Protein AF-A0A060HR03-F1 (afdb_monomer)

Sequence (431 aa):
MSTRHNLSGRGGRTRTGPPTTTTRKSVAAVTAALVLVLGILVSVPRSAHAEENPDACNCVIFRLDDIQDSWLNTVQVELMDRFIEEDKKLNVGVIMNFLGEDESVVDKVQEGLDSGNFEIVNHGWNHVAYNALTAQEQHDTLVQADEKIVSLWGADAVAFIPPYHEYNEDTLAALEDLDMKIISAEFSLELPSIYHHGDPGNPDNKIYKAMPDSDIKDQYGIYHLPQAAEFFAHDGGTPTKVPLETLIEEIEDSISTYGYAVVTLHPSDFAIKDENDEPTNEVSTSELEDLDALLAEIDNSGYATKTFSEAIQFGSSGGNGGNGNGNGDNGDGNGNGSNNNGSTDNDISQRVARLVESMMDKAKKIAAEGIPSDDQIPDELIKYRMFDLARWGGPEFSAALYLTDLVPSLNWNKLTEKQQIYYIEKMMGYI

Secondary structure (DSSP, 8-state):
---------------PPPP----TTSHHHHHHHHHHHHHHTT-----------TTS--EEEEEEEEE-TTSSHHHHHHHHHHHHHTT--EEEEE-GGG-SS-HHHHHHHHHHHHTT-EEEEE--SSS--GGGS-HHHHHHHHHHHHHHHHHHHS----EE--GGG---HHHHHHHHHTT--EE--BGGGS-TTT--TT-TT-TT--B---STT-----TTS-EE--B-EESEE-SSSS-EEPPHHHHHHHHHHHHHHHSEEEEEE-GGGGEEE-TTSPEEEEE-HHHHHHHHHHHHHHHHTT-EE--HHHHTHHHH-SS------------------------SHHHHHHHHHHHHHHHHHHHHHHHHH-PPPGGGS-THHHHTTTTTTTT--STHHHHHHHHHHH-TT--GGGS-HHHHHHHHHHHHT--

Nearest PDB structures (foldseek):
  6hm9-assembly1_A  TM=7.928E-01  e=2.439E-09  Bacillus anthracis
  7bkf-assembly1_A  TM=8.085E-01  e=3.489E-09  Bacillus anthracis
  3rxz-assembly1_B  TM=6.506E-01  e=5.821E-10  Mycolicibacterium smegmatis MC2 155
  2cc0-assembly1_B  TM=7.416E-01  e=2.478E-06  Streptomyces lividans
  6dq3-assembly2_B  TM=8.045E-01  e=4.901E-05  Streptococcus pyogenes

Mean predicted aligned error: 15.84 Å

Solvent-accessible surface area (backbone atoms only — not comparable to full-atom values): 24867 Å² total; per-residue (Å²): 143,80,83,89,82,90,79,90,87,90,84,89,82,92,80,88,80,82,89,81,82,82,67,87,72,61,61,66,57,56,53,54,53,51,53,53,58,56,56,59,71,72,62,65,82,68,76,84,66,76,81,78,58,89,70,29,62,44,26,38,28,38,34,38,40,80,42,40,39,91,59,41,45,61,25,45,42,52,55,54,46,50,34,54,76,69,73,31,32,34,25,43,20,32,21,41,74,52,43,82,83,34,61,70,52,51,50,48,53,48,48,30,45,75,71,64,26,40,39,60,24,39,20,39,28,80,61,52,53,44,58,79,45,53,55,66,53,41,34,53,35,47,50,54,24,39,56,49,44,30,71,75,70,73,45,75,46,51,32,36,35,43,28,93,28,30,63,43,73,51,48,48,52,35,30,42,79,67,68,28,40,33,39,37,30,36,63,93,55,46,51,78,88,36,38,46,86,80,41,83,82,45,88,76,45,25,60,38,30,20,24,67,85,29,75,41,41,50,98,64,62,32,29,36,54,40,42,51,34,46,56,47,45,74,87,85,63,82,68,39,78,48,54,68,70,57,42,50,50,36,37,52,54,31,23,75,74,27,15,34,22,27,37,44,40,49,50,62,74,32,22,38,56,51,99,83,69,46,63,38,65,43,67,26,64,68,47,48,53,51,49,52,51,49,57,52,48,40,52,76,70,70,36,43,62,29,34,73,75,62,48,60,51,46,14,66,64,88,67,77,91,76,80,86,74,84,87,84,85,89,80,91,80,90,79,82,90,77,90,82,89,84,74,66,72,66,54,57,56,50,51,52,50,52,51,51,51,53,52,50,56,45,46,52,50,52,63,71,72,53,81,70,58,70,94,72,52,66,71,66,75,53,68,73,38,69,69,48,68,71,67,56,87,40,70,63,64,50,46,64,62,47,48,49,71,72,39,77,88,49,60,62,92,75,50,51,72,67,46,49,50,54,53,50,38,45,61,76,62,81,101

InterPro domains:
  IPR002509 NodB homology domain [PF01522] (106-182)
  IPR011330 Glycoside hydrolase/deacetylase, beta/alpha-barrel [SSF88713] (99-311)

Radius of gyration: 30.47 Å; Cα contacts (8 Å, |Δi|>4): 593; chains: 1; bounding box: 77×61×100 Å

Organism: NCBI:txid926571

pLDDT: mean 79.08, std 23.17, range [30.89, 98.88]

Foldseek 3Di:
DDDDDDDDDDDDDDDDDDDDDDDPPPPVVVVVVVVVVVVVVVPPPDPPQDDDPVLFQLAEEEEAADQFPPDLLLLLLVVLVVLVVVVFAYEYAYQQLGHDPHCSSLVSQLVCVVSVRYAYEYAWHHLDQALVDDLVCLLVGLVVRQVSVCVRRVDGHQEYEYRVLHDDPSNLLSCLVSNRAEYEGAQVRDDPQAADPQCNPDPSHQAFARGEQTCRDGPSNHHYQYAQEECWDPPPDQTHGDPLVVRVVSQSVCCSSRVYHYYYDYSQQQADADPVRGGDSHGNPVSVVSVVVSVVVCVVSVHGHDHPVVSSVSNVPPDDPPPDDDDDDDDDDDDDDDDDPDDPVVVVVVVVVVVVVLLLVQLVVVVVVPQDDPVPQDPVLVVVPVVPVVVCPHCVVVVLVVVCVSCVVDPVVPDDPSSNSVSVCSSVPVD

Structure (mmCIF, N/CA/C/O backbone):
data_AF-A0A060HR03-F1
#
_entry.id   AF-A0A060HR03-F1
#
loop_
_atom_site.group_PDB
_atom_site.id
_atom_site.type_symbol
_atom_site.label_atom_id
_atom_site.label_alt_id
_atom_site.label_comp_id
_atom_site.label_asym_id
_atom_site.label_entity_id
_atom_site.label_seq_id
_atom_site.pdbx_PDB_ins_code
_atom_site.Cartn_x
_atom_site.Cartn_y
_atom_site.Cartn_z
_atom_site.occupancy
_atom_site.B_iso_or_equiv
_atom_site.auth_seq_id
_atom_site.auth_comp_id
_atom_site.auth_asym_id
_atom_site.auth_atom_id
_atom_site.pdbx_PDB_model_num
ATOM 1 N N . MET A 1 1 ? -33.886 10.371 74.936 1.00 43.41 1 MET A N 1
ATOM 2 C CA . MET A 1 1 ? -34.057 10.423 73.469 1.00 43.41 1 MET A CA 1
ATOM 3 C C . MET A 1 1 ? -35.140 9.434 73.071 1.00 43.41 1 MET A C 1
ATOM 5 O O . MET A 1 1 ? -34.843 8.259 72.945 1.00 43.41 1 MET A O 1
ATOM 9 N N . SER A 1 2 ? -36.394 9.892 72.996 1.00 38.09 2 SER A N 1
ATOM 10 C CA . SER A 1 2 ? -37.519 9.254 72.293 1.00 38.09 2 SER A CA 1
ATOM 11 C C . SER A 1 2 ? -38.794 10.097 72.489 1.00 38.09 2 SER A C 1
ATOM 13 O O . SER A 1 2 ? -39.057 10.555 73.597 1.00 38.09 2 SER A O 1
ATOM 15 N N . THR A 1 3 ? -39.561 10.238 71.402 1.00 38.91 3 THR A N 1
ATOM 16 C CA . THR A 1 3 ? -41.027 10.446 71.272 1.00 38.91 3 THR A CA 1
ATOM 17 C C . THR A 1 3 ? -41.777 11.703 71.773 1.00 38.91 3 THR A C 1
ATOM 19 O O . THR A 1 3 ? -41.947 11.915 72.964 1.00 38.91 3 THR A O 1
ATOM 22 N N . ARG A 1 4 ? -42.392 12.374 70.769 1.00 42.81 4 ARG A N 1
ATOM 23 C CA . ARG A 1 4 ? -43.809 12.819 70.585 1.00 42.81 4 ARG A CA 1
ATOM 24 C C . ARG A 1 4 ? -44.510 13.697 71.645 1.00 42.81 4 ARG A C 1
ATOM 26 O O . ARG A 1 4 ? -44.753 13.229 72.744 1.00 42.81 4 ARG A O 1
ATOM 33 N N . HIS A 1 5 ? -45.082 14.841 71.221 1.00 38.25 5 HIS A N 1
ATOM 34 C CA . HIS A 1 5 ? -46.508 14.990 70.823 1.00 38.25 5 HIS A CA 1
ATOM 35 C C . HIS A 1 5 ? -46.934 16.448 70.494 1.00 38.25 5 HIS A C 1
ATOM 37 O O . HIS A 1 5 ? -46.552 17.353 71.221 1.00 38.25 5 HIS A O 1
ATOM 43 N N . ASN A 1 6 ? -47.831 16.583 69.490 1.00 39.34 6 ASN A N 1
ATOM 44 C CA . ASN A 1 6 ? -48.999 17.502 69.358 1.00 39.34 6 ASN A CA 1
ATOM 45 C C . ASN A 1 6 ? -48.804 19.042 69.385 1.00 39.34 6 ASN A C 1
ATOM 47 O O . ASN A 1 6 ? -47.969 19.547 70.110 1.00 39.34 6 ASN A O 1
ATOM 51 N N . LEU A 1 7 ? -49.595 19.911 68.733 1.00 39.03 7 LEU A N 1
ATOM 52 C CA . LEU A 1 7 ? -50.739 19.876 67.799 1.00 39.03 7 LEU A CA 1
ATOM 53 C C . LEU A 1 7 ? -51.001 21.340 67.343 1.00 39.03 7 LEU A C 1
ATOM 55 O O . LEU A 1 7 ? -50.727 22.266 68.097 1.00 39.03 7 LEU A O 1
ATOM 59 N N . SER A 1 8 ? -51.708 21.491 66.213 1.00 39.91 8 SER A N 1
ATOM 60 C CA . SER A 1 8 ? -52.708 22.545 65.915 1.00 39.91 8 SER A CA 1
ATOM 61 C C . SER A 1 8 ? -52.270 23.983 65.566 1.00 39.91 8 SER A C 1
ATOM 63 O O . SER A 1 8 ? -51.742 24.717 66.392 1.00 39.91 8 SER A O 1
ATOM 65 N N . GLY A 1 9 ? -52.716 24.454 64.391 1.00 38.53 9 GLY A N 1
ATOM 66 C CA . GLY A 1 9 ? -52.873 25.886 64.101 1.00 38.53 9 GLY A CA 1
ATOM 67 C C . GLY A 1 9 ? -53.229 26.202 62.644 1.00 38.53 9 GLY A C 1
ATOM 68 O O . GLY A 1 9 ? -52.354 26.307 61.799 1.00 38.53 9 GLY A O 1
ATOM 69 N N . ARG A 1 10 ? -54.525 26.343 62.353 1.00 44.56 10 ARG A N 1
ATOM 70 C CA . ARG A 1 10 ? -55.151 26.557 61.033 1.00 44.56 10 ARG A CA 1
ATOM 71 C C . ARG A 1 10 ? -55.302 28.060 60.717 1.00 44.56 10 ARG A C 1
ATOM 73 O O . ARG A 1 10 ? -55.673 28.819 61.602 1.00 44.56 10 ARG A O 1
ATOM 80 N N . GLY A 1 11 ? -55.144 28.455 59.450 1.00 37.97 11 GLY A N 1
ATOM 81 C CA . GLY A 1 11 ? -55.554 29.761 58.890 1.00 37.97 11 GLY A CA 1
ATOM 82 C C . GLY A 1 11 ? -54.691 30.109 57.669 1.00 37.97 11 GLY A C 1
ATOM 83 O O . GLY A 1 11 ? -53.488 30.244 57.799 1.00 37.97 11 GLY A O 1
ATOM 84 N N . GLY A 1 12 ? -55.167 30.173 56.426 1.00 42.28 12 GLY A N 1
ATOM 85 C CA . GLY A 1 12 ? -56.418 30.752 55.951 1.00 42.28 12 GLY A CA 1
ATOM 86 C C . GLY A 1 12 ? -56.105 32.101 55.298 1.00 42.28 12 GLY A C 1
ATOM 87 O O . GLY A 1 12 ? -56.224 33.130 55.952 1.00 42.28 12 GLY A O 1
ATOM 88 N N . ARG A 1 13 ? -55.675 32.110 54.027 1.00 43.16 13 ARG A N 1
ATOM 89 C CA . ARG A 1 13 ? -55.627 33.329 53.203 1.00 43.16 13 ARG A CA 1
ATOM 90 C C . ARG A 1 13 ? -55.764 32.998 51.718 1.00 43.16 13 ARG A C 1
ATOM 92 O O . ARG A 1 13 ? -54.858 32.480 51.077 1.00 43.16 13 ARG A O 1
ATOM 99 N N . THR A 1 14 ? -56.945 33.315 51.210 1.00 46.03 14 THR A N 1
ATOM 100 C CA . THR A 1 14 ? -57.336 33.391 49.804 1.00 46.03 14 THR A CA 1
ATOM 101 C C . THR A 1 14 ? -56.567 34.507 49.096 1.00 46.03 14 THR A C 1
ATOM 103 O O . THR A 1 14 ? -56.588 35.650 49.555 1.00 46.03 14 THR A O 1
ATOM 106 N N . ARG A 1 15 ? -55.927 34.197 47.964 1.00 46.34 15 ARG A N 1
ATOM 107 C CA . ARG A 1 15 ? -55.358 35.188 47.041 1.00 46.34 15 ARG A CA 1
ATOM 108 C C . ARG A 1 15 ? -56.023 35.017 45.677 1.00 46.34 15 ARG A C 1
ATOM 110 O O . ARG A 1 15 ? -55.901 33.978 45.040 1.00 46.34 15 ARG A O 1
ATOM 117 N N . THR A 1 16 ? -56.775 36.037 45.292 1.00 46.78 16 THR A N 1
ATOM 118 C CA . THR A 1 16 ? -57.431 36.217 43.997 1.00 46.78 16 THR A CA 1
ATOM 119 C C . THR A 1 16 ? -56.382 36.483 42.918 1.00 46.78 16 THR A C 1
ATOM 121 O O . THR A 1 16 ? -55.599 37.425 43.052 1.00 46.78 16 THR A O 1
ATOM 124 N N . GLY A 1 17 ? -56.351 35.657 41.872 1.00 41.06 17 GLY A N 1
ATOM 125 C CA . GLY A 1 17 ? -55.534 35.889 40.679 1.00 41.06 17 GLY A CA 1
ATOM 126 C C . GLY A 1 17 ? -56.183 36.901 39.721 1.00 41.06 17 GLY A C 1
ATOM 127 O O . GLY A 1 17 ? -57.411 37.022 39.716 1.00 41.06 17 GLY A O 1
ATOM 128 N N . PRO A 1 18 ? -55.393 37.631 38.914 1.00 49.88 18 PRO A N 1
ATOM 129 C CA . PRO A 1 18 ? -55.904 38.452 37.823 1.00 49.88 18 PRO A CA 1
ATOM 130 C C . PRO A 1 18 ? -56.153 37.603 36.558 1.00 49.88 18 PRO A C 1
ATOM 132 O O . PRO A 1 18 ? -55.513 36.564 36.380 1.00 49.88 18 PRO A O 1
ATOM 135 N N . PRO A 1 19 ? -57.060 38.030 35.661 1.00 50.06 19 PRO A N 1
ATOM 136 C CA . PRO A 1 19 ? -57.362 37.302 34.436 1.00 50.06 19 PRO A CA 1
ATOM 137 C C . PRO A 1 19 ? -56.259 37.526 33.395 1.00 50.06 19 PRO A C 1
ATOM 139 O O . PRO A 1 19 ? -55.984 38.658 32.997 1.00 50.06 19 PRO A O 1
ATOM 142 N N . THR A 1 20 ? -55.642 36.447 32.922 1.00 47.91 20 THR A N 1
ATOM 143 C CA . THR A 1 20 ? -54.763 36.462 31.750 1.00 47.91 20 THR A CA 1
ATOM 144 C C . THR A 1 20 ? -55.603 36.327 30.484 1.00 47.91 20 THR A C 1
ATOM 146 O O . THR A 1 20 ? -56.100 35.260 30.132 1.00 47.91 20 THR A O 1
ATOM 149 N N . THR A 1 21 ? -55.774 37.440 29.778 1.00 46.00 21 THR A N 1
ATOM 150 C CA . THR A 1 21 ? -56.269 37.481 28.402 1.00 46.00 21 THR A CA 1
ATOM 151 C C . THR A 1 21 ? -55.173 36.993 27.458 1.00 46.00 21 THR A C 1
ATOM 153 O O . THR A 1 21 ? -54.276 37.736 27.067 1.00 46.00 21 THR A O 1
ATOM 156 N N . THR A 1 22 ? -55.235 35.718 27.080 1.00 48.16 22 THR A N 1
ATOM 157 C CA . THR A 1 22 ? -54.351 35.124 26.074 1.00 48.16 22 THR A CA 1
ATOM 158 C C . THR A 1 22 ? -54.727 35.641 24.682 1.00 48.16 22 THR A C 1
ATOM 160 O O . THR A 1 22 ? -55.670 35.177 24.040 1.00 48.16 22 THR A O 1
ATOM 163 N N . THR A 1 23 ? -53.994 36.641 24.201 1.00 47.56 23 THR A N 1
ATOM 164 C CA . THR A 1 23 ? -54.073 37.147 22.828 1.00 47.56 23 THR A CA 1
ATOM 165 C C . THR A 1 23 ? -53.573 36.098 21.833 1.00 47.56 23 THR A C 1
ATOM 167 O O . THR A 1 23 ? -52.398 35.746 21.818 1.00 47.56 23 THR A O 1
ATOM 170 N N . ARG A 1 24 ? -54.464 35.655 20.936 1.00 50.88 24 ARG A N 1
ATOM 171 C CA . ARG A 1 24 ? -54.250 34.716 19.810 1.00 50.88 24 ARG A CA 1
ATOM 172 C C . ARG A 1 24 ? -53.204 35.140 18.753 1.00 50.88 24 ARG A C 1
ATOM 174 O O . ARG A 1 24 ? -53.181 34.568 17.671 1.00 50.88 24 ARG A O 1
ATOM 181 N N . LYS A 1 25 ? -52.335 36.119 19.021 1.00 45.53 25 LYS A N 1
ATOM 182 C CA . LYS A 1 25 ? -51.311 36.582 18.062 1.00 45.53 25 LYS A CA 1
ATOM 183 C C . LYS A 1 25 ? -49.930 35.943 18.257 1.00 45.53 25 LYS A C 1
ATOM 185 O O . LYS A 1 25 ? -49.087 36.089 17.384 1.00 45.53 25 LYS A O 1
ATOM 190 N N . SER A 1 26 ? -49.714 35.197 19.340 1.00 48.75 26 SER A N 1
ATOM 191 C CA . SER A 1 26 ? -48.387 34.650 19.672 1.00 48.75 26 SER A CA 1
ATOM 192 C C . SER A 1 26 ? -48.137 33.227 19.165 1.00 48.75 26 SER A C 1
ATOM 194 O O . SER A 1 26 ? -46.996 32.786 19.165 1.00 48.75 26 SER A O 1
ATOM 196 N N . VAL A 1 27 ? -49.169 32.500 18.720 1.00 47.34 27 VAL A N 1
ATOM 197 C CA . VAL A 1 27 ? -48.999 31.111 18.250 1.00 47.34 27 VAL A CA 1
ATOM 198 C C . VAL A 1 27 ? -48.459 31.075 16.817 1.00 47.34 27 VAL A C 1
ATOM 200 O O . VAL A 1 27 ? -47.561 30.294 16.537 1.00 47.34 27 VAL A O 1
ATOM 203 N N . ALA A 1 28 ? -48.894 31.985 15.937 1.00 48.31 28 ALA A N 1
ATOM 204 C CA . ALA A 1 28 ? -48.435 32.013 14.543 1.00 48.31 28 ALA A CA 1
ATOM 205 C C . ALA A 1 28 ? -46.945 32.389 14.387 1.00 48.31 28 ALA A C 1
ATOM 207 O O . ALA A 1 28 ? -46.279 31.894 13.483 1.00 48.31 28 ALA A O 1
ATOM 208 N N . ALA A 1 29 ? -46.403 33.228 15.279 1.00 48.25 29 ALA A N 1
ATOM 209 C CA . ALA A 1 29 ? -44.997 33.640 15.224 1.00 48.25 29 ALA A CA 1
ATOM 210 C C . ALA A 1 29 ? -44.032 32.530 15.682 1.00 48.25 29 ALA A C 1
ATOM 212 O O . ALA A 1 29 ? -42.940 32.404 15.137 1.00 48.25 29 ALA A O 1
ATOM 213 N N . VAL A 1 30 ? -44.449 31.688 16.637 1.00 49.97 30 VAL A N 1
ATOM 214 C CA . VAL A 1 30 ? -43.633 30.559 17.117 1.00 49.97 30 VAL A CA 1
ATOM 215 C C . VAL A 1 30 ? -43.612 29.421 16.090 1.00 49.97 30 VAL A C 1
ATOM 217 O O . VAL A 1 30 ? -42.577 28.791 15.908 1.00 49.97 30 VAL A O 1
ATOM 220 N N . THR A 1 31 ? -44.702 29.198 15.346 1.00 49.47 31 THR A N 1
ATOM 221 C CA . THR A 1 31 ? -44.730 28.184 14.276 1.00 49.47 31 THR A CA 1
ATOM 222 C C . THR A 1 31 ? -43.909 28.603 13.051 1.00 49.47 31 THR A C 1
ATOM 224 O O . THR A 1 31 ? -43.213 27.772 12.482 1.00 49.47 31 THR A O 1
ATOM 227 N N . ALA A 1 32 ? -43.920 29.887 12.670 1.00 49.75 32 ALA A N 1
ATOM 228 C CA . ALA A 1 32 ? -43.116 30.378 11.545 1.00 49.75 32 ALA A CA 1
ATOM 229 C C . ALA A 1 32 ? -41.601 30.341 11.829 1.00 49.75 32 ALA A C 1
ATOM 231 O O . ALA A 1 32 ? -40.828 29.999 10.940 1.00 49.75 32 ALA A O 1
ATOM 232 N N . ALA A 1 33 ? -41.176 30.625 13.067 1.00 48.69 33 ALA A N 1
ATOM 233 C CA . ALA A 1 33 ? -39.770 30.523 13.464 1.00 48.69 33 ALA A CA 1
ATOM 234 C C . ALA A 1 33 ? -39.277 29.064 13.530 1.00 48.69 33 ALA A C 1
ATOM 236 O O . ALA A 1 33 ? -38.150 28.792 13.128 1.00 48.69 33 ALA A O 1
ATOM 237 N N . LEU A 1 34 ? -40.120 28.113 13.957 1.00 43.62 34 LEU A N 1
ATOM 238 C CA . LEU A 1 34 ? -39.758 26.689 13.951 1.00 43.62 34 LEU A CA 1
ATOM 239 C C . LEU A 1 34 ? -39.636 26.118 12.529 1.00 43.62 34 LEU A C 1
ATOM 241 O O . LEU A 1 34 ? -38.735 25.331 12.276 1.00 43.62 34 LEU A O 1
ATOM 245 N N . VAL A 1 35 ? -40.490 26.543 11.589 1.00 50.56 35 VAL A N 1
ATOM 246 C CA . VAL A 1 35 ? -40.409 26.113 10.178 1.00 50.56 35 VAL A CA 1
ATOM 247 C C . VAL A 1 35 ? -39.180 26.704 9.473 1.00 50.56 35 VAL A C 1
ATOM 249 O O . VAL A 1 35 ? -38.600 26.045 8.618 1.00 50.56 35 VAL A O 1
ATOM 252 N N . LEU A 1 36 ? -38.724 27.900 9.864 1.00 41.81 36 LEU A N 1
ATOM 253 C CA . LEU A 1 36 ? -37.503 28.503 9.314 1.00 41.81 36 LEU A CA 1
ATOM 254 C C . LEU A 1 36 ? -36.219 27.865 9.874 1.00 41.81 36 LEU A C 1
ATOM 256 O O . LEU A 1 36 ? -35.261 27.695 9.130 1.00 41.81 36 LEU A O 1
ATOM 260 N N . VAL A 1 37 ? -36.208 27.452 11.148 1.00 45.34 37 VAL A N 1
ATOM 261 C CA . VAL A 1 37 ? -35.072 26.715 11.742 1.00 45.34 37 VAL A CA 1
ATOM 262 C C . VAL A 1 37 ? -35.010 25.269 11.232 1.00 45.34 37 VAL A C 1
ATOM 264 O O . VAL A 1 37 ? -33.920 24.765 10.986 1.00 45.34 37 VAL A O 1
ATOM 267 N N . LEU A 1 38 ? -36.155 24.622 10.976 1.00 41.97 38 LEU A N 1
ATOM 268 C CA . LEU A 1 38 ? -36.186 23.318 10.300 1.00 41.97 38 LEU A CA 1
ATOM 269 C C . LEU A 1 38 ? -35.835 23.409 8.806 1.00 41.97 38 LEU A C 1
ATOM 271 O O . LEU A 1 38 ? -35.254 22.471 8.281 1.00 41.97 38 LEU A O 1
ATOM 275 N N . GLY A 1 39 ? -36.133 24.520 8.126 1.00 40.03 39 GLY A N 1
ATOM 276 C CA . GLY A 1 39 ? -35.770 24.716 6.717 1.00 40.03 39 GLY A CA 1
ATOM 277 C C . GLY A 1 39 ? -34.274 24.944 6.478 1.00 40.03 39 GLY A C 1
ATOM 278 O O . GLY A 1 39 ? -33.774 24.566 5.427 1.00 40.03 39 GLY A O 1
ATOM 279 N N . ILE A 1 40 ? -33.551 25.511 7.451 1.00 45.53 40 ILE A N 1
ATOM 280 C CA . ILE A 1 40 ? -32.096 25.738 7.356 1.00 45.53 40 ILE A CA 1
ATOM 281 C C . ILE A 1 40 ? -31.300 24.453 7.661 1.00 45.53 40 ILE A C 1
ATOM 283 O O . ILE A 1 40 ? -30.195 24.288 7.157 1.00 45.53 40 ILE A O 1
ATOM 287 N N . LEU A 1 41 ? -31.871 23.502 8.410 1.00 40.97 41 LEU A N 1
ATOM 288 C CA . LEU A 1 41 ? -31.229 22.212 8.711 1.00 40.97 41 LEU A CA 1
ATOM 289 C C . LEU A 1 41 ? -31.317 21.175 7.573 1.00 40.97 41 LEU A C 1
ATOM 291 O O . LEU A 1 41 ? -30.676 20.136 7.667 1.00 40.97 41 LEU A O 1
ATOM 295 N N . VAL A 1 42 ? -32.083 21.430 6.505 1.00 46.50 42 VAL A N 1
ATOM 296 C CA . VAL A 1 42 ? -32.259 20.482 5.377 1.00 46.50 42 VAL A CA 1
ATOM 297 C C . VAL A 1 42 ? -31.461 20.904 4.133 1.00 46.50 42 VAL A C 1
ATOM 299 O O . VAL A 1 42 ? -31.492 20.235 3.107 1.00 46.50 42 VAL A O 1
ATOM 302 N N . SER A 1 43 ? -30.701 21.995 4.215 1.00 40.78 43 SER A N 1
ATOM 303 C CA . SER A 1 43 ? -29.865 22.492 3.119 1.00 40.78 43 SER A CA 1
ATOM 304 C C . SER A 1 43 ? -28.441 22.776 3.588 1.00 40.78 43 SER A C 1
ATOM 306 O O . SER A 1 43 ? -27.875 23.821 3.274 1.00 40.78 43 SER A O 1
ATOM 308 N N . VAL A 1 44 ? -27.864 21.848 4.357 1.00 42.47 44 VAL A N 1
ATOM 309 C CA . VAL A 1 44 ? -26.410 21.677 4.300 1.00 42.47 44 VAL A CA 1
ATOM 310 C C . VAL A 1 44 ? -26.139 21.162 2.885 1.00 42.47 44 VAL A C 1
ATOM 312 O O . VAL A 1 44 ? -26.780 20.179 2.496 1.00 42.47 44 VAL A O 1
ATOM 315 N N . PRO A 1 45 ? -25.308 21.830 2.070 1.00 40.34 45 PRO A N 1
ATOM 316 C CA . PRO A 1 45 ? -24.858 21.224 0.831 1.00 40.34 45 PRO A CA 1
ATOM 317 C C . PRO A 1 45 ? -24.155 19.929 1.234 1.00 40.34 45 PRO A C 1
ATOM 319 O O . PRO A 1 45 ? -23.086 19.973 1.833 1.00 40.34 45 PRO A O 1
ATOM 322 N N . ARG A 1 46 ? -24.787 18.777 0.979 1.00 44.03 46 ARG A N 1
ATOM 323 C CA . ARG A 1 46 ? -24.013 17.549 0.828 1.00 44.03 46 ARG A CA 1
ATOM 324 C C . ARG A 1 46 ? -22.986 17.883 -0.242 1.00 44.03 46 ARG A C 1
ATOM 326 O O . ARG A 1 46 ? -23.394 18.391 -1.296 1.00 44.03 46 ARG A O 1
ATOM 333 N N . SER A 1 47 ? -21.702 17.668 0.048 1.00 49.59 47 SER A N 1
ATOM 334 C CA . SER A 1 47 ? -20.725 17.522 -1.026 1.00 49.59 47 SER A CA 1
ATOM 335 C C . SER A 1 47 ? -21.386 16.638 -2.068 1.00 49.59 47 SER A C 1
ATOM 337 O O . SER A 1 47 ? -22.026 15.636 -1.735 1.00 49.59 47 SER A O 1
ATOM 339 N N . ALA A 1 48 ? -21.392 17.106 -3.310 1.00 44.47 48 ALA A N 1
ATOM 340 C CA . ALA A 1 48 ? -21.852 16.291 -4.410 1.00 44.47 48 ALA A CA 1
ATOM 341 C C . ALA A 1 48 ? -20.794 15.201 -4.583 1.00 44.47 48 ALA A C 1
ATOM 343 O O . ALA A 1 48 ? -19.918 15.343 -5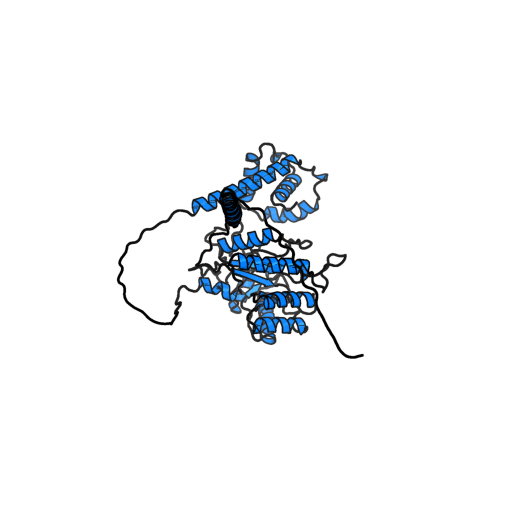.429 1.00 44.47 48 ALA A O 1
ATOM 344 N N . HIS A 1 49 ? -20.837 14.184 -3.717 1.00 52.66 49 HIS A N 1
ATOM 345 C CA . HIS A 1 49 ? -20.069 12.964 -3.883 1.00 52.66 49 HIS A CA 1
ATOM 346 C C . HIS A 1 49 ? -20.353 12.460 -5.297 1.00 52.66 49 HIS A C 1
ATOM 348 O O . HIS A 1 49 ? -21.485 12.593 -5.792 1.00 52.66 49 HIS A O 1
ATOM 354 N N . ALA A 1 50 ? -19.312 11.968 -5.967 1.00 54.50 50 ALA A N 1
ATOM 355 C CA . ALA A 1 50 ? -19.456 11.323 -7.260 1.00 54.50 50 ALA A CA 1
ATOM 356 C C . ALA A 1 50 ? -20.628 10.330 -7.195 1.00 54.50 50 ALA A C 1
ATOM 358 O O . ALA A 1 50 ? -20.800 9.628 -6.201 1.00 54.50 50 ALA A O 1
ATOM 359 N N . GLU A 1 51 ? -21.492 10.342 -8.214 1.00 55.81 51 GLU A N 1
ATOM 360 C CA . GLU A 1 51 ? -22.658 9.460 -8.255 1.00 55.81 51 GLU A CA 1
ATOM 361 C C . GLU A 1 51 ? -22.154 8.012 -8.153 1.00 55.81 51 GLU A C 1
ATOM 363 O O . GLU A 1 51 ? -21.450 7.554 -9.054 1.00 55.81 51 GLU A O 1
ATOM 368 N N . GLU A 1 52 ? -22.443 7.340 -7.028 1.00 60.59 52 GLU A N 1
ATOM 369 C CA . GLU A 1 52 ? -22.044 5.950 -6.791 1.00 60.59 52 GLU A CA 1
ATOM 370 C C . GLU A 1 52 ? -22.433 5.119 -8.012 1.00 60.59 52 GLU A C 1
ATOM 372 O O . GLU A 1 52 ? -23.602 5.097 -8.411 1.00 60.59 52 GLU A O 1
ATOM 377 N N . ASN A 1 53 ? -21.465 4.429 -8.616 1.00 68.06 53 ASN A N 1
ATOM 378 C CA . ASN A 1 53 ? -21.781 3.420 -9.611 1.00 68.06 53 ASN A CA 1
ATOM 379 C C . ASN A 1 53 ? -22.187 2.161 -8.838 1.00 68.06 53 ASN A C 1
ATOM 381 O O . ASN A 1 53 ? -21.297 1.491 -8.316 1.00 68.06 53 ASN A O 1
ATOM 385 N N . PRO A 1 54 ? -23.485 1.818 -8.728 1.00 71.44 54 PRO A N 1
ATOM 386 C CA . PRO A 1 54 ? -23.942 0.738 -7.851 1.00 71.44 54 PRO A CA 1
ATOM 387 C C . PRO A 1 54 ? -23.387 -0.632 -8.250 1.00 71.44 54 PRO A C 1
ATOM 389 O O . PRO A 1 54 ? -23.474 -1.575 -7.466 1.00 71.44 54 PRO A O 1
ATOM 392 N N . ASP A 1 55 ? -22.835 -0.738 -9.458 1.00 80.81 55 ASP A N 1
ATOM 393 C CA . ASP A 1 55 ? -22.264 -1.969 -9.972 1.00 80.81 55 ASP A CA 1
ATOM 394 C C . ASP A 1 55 ? -20.725 -2.032 -9.804 1.00 80.81 55 ASP A C 1
ATOM 396 O O . ASP A 1 55 ? -20.124 -3.074 -10.064 1.00 80.81 55 ASP A O 1
ATOM 400 N N . ALA A 1 56 ? -20.073 -0.950 -9.356 1.00 87.19 56 ALA A N 1
ATOM 401 C CA . ALA A 1 56 ? -18.648 -0.918 -9.011 1.00 87.19 56 ALA A CA 1
ATOM 402 C C . ALA A 1 56 ? -18.393 -1.348 -7.551 1.00 87.19 56 ALA A C 1
ATOM 404 O O . ALA A 1 56 ? -19.306 -1.355 -6.728 1.00 87.19 56 ALA A O 1
ATOM 405 N N . CYS A 1 57 ? -17.143 -1.682 -7.212 1.00 93.19 57 CYS A N 1
ATOM 406 C CA . CYS A 1 57 ? -16.762 -2.054 -5.842 1.00 93.19 57 CYS A CA 1
ATOM 407 C C . CYS A 1 57 ? -17.001 -0.912 -4.847 1.00 93.19 57 CYS A C 1
ATOM 409 O O . CYS A 1 57 ? -17.419 -1.178 -3.721 1.00 93.19 57 CYS A O 1
ATOM 411 N N . ASN A 1 58 ? -16.761 0.337 -5.277 1.00 94.69 58 ASN A N 1
ATOM 412 C CA . ASN A 1 58 ? -16.835 1.552 -4.458 1.00 94.69 58 ASN A CA 1
ATOM 413 C C . ASN A 1 58 ? -16.121 1.352 -3.117 1.00 94.69 58 ASN A C 1
ATOM 415 O O . ASN A 1 58 ? -16.700 1.513 -2.042 1.00 94.69 58 ASN A O 1
ATOM 419 N N . CYS A 1 59 ? -14.876 0.888 -3.197 1.00 97.12 59 CYS A N 1
ATOM 420 C CA . CYS A 1 59 ? -14.158 0.376 -2.044 1.00 97.12 59 CYS A CA 1
ATOM 421 C C . CYS A 1 59 ? -12.769 0.985 -1.885 1.00 97.12 59 CYS A C 1
ATOM 423 O O . CYS A 1 59 ? -12.121 1.381 -2.853 1.00 97.12 59 CYS A O 1
ATOM 425 N N . VAL A 1 60 ? -12.308 1.020 -0.640 1.00 98.62 60 VAL A N 1
ATOM 426 C CA . VAL A 1 60 ? -10.970 1.471 -0.265 1.00 98.62 60 VAL A CA 1
ATOM 427 C C . VAL A 1 60 ? -10.151 0.270 0.187 1.00 98.62 60 VAL A C 1
ATOM 429 O O . VAL A 1 60 ? -10.604 -0.554 0.980 1.00 98.62 60 VAL A O 1
ATOM 432 N N . ILE A 1 61 ? -8.938 0.163 -0.332 1.00 98.75 61 ILE A N 1
ATOM 433 C CA . ILE A 1 61 ? -7.990 -0.906 -0.050 1.00 98.75 61 ILE A CA 1
ATOM 434 C C . ILE A 1 61 ? -6.835 -0.265 0.709 1.00 98.75 61 ILE A C 1
ATOM 436 O O . ILE A 1 61 ? -6.010 0.430 0.122 1.00 98.75 61 ILE A O 1
ATOM 440 N N . PHE A 1 62 ? -6.781 -0.471 2.019 1.00 98.88 62 PHE A N 1
ATOM 441 C CA . PHE A 1 62 ? -5.645 -0.015 2.814 1.00 98.88 62 PHE A CA 1
ATOM 442 C C . PHE A 1 62 ? -4.513 -1.023 2.715 1.00 98.88 62 PHE A C 1
ATOM 444 O O . PHE A 1 62 ? -4.743 -2.213 2.947 1.00 98.88 62 PHE A O 1
ATOM 451 N N . ARG A 1 63 ? -3.302 -0.557 2.416 1.00 98.50 63 ARG A N 1
ATOM 452 C CA . ARG A 1 63 ? -2.079 -1.344 2.567 1.00 98.50 63 ARG A CA 1
ATOM 453 C C . ARG A 1 63 ? -1.168 -0.698 3.605 1.00 98.50 63 ARG A C 1
ATOM 455 O O . ARG A 1 63 ? -1.000 0.520 3.605 1.00 98.50 63 ARG A O 1
ATOM 462 N N . LEU A 1 64 ? -0.655 -1.515 4.516 1.00 98.81 64 LEU A N 1
ATOM 463 C CA . LEU A 1 64 ? 0.330 -1.125 5.515 1.00 98.81 64 LEU A CA 1
ATOM 464 C C . LEU A 1 64 ? 1.649 -1.783 5.137 1.00 98.81 64 LEU A C 1
ATOM 466 O O . LEU A 1 64 ? 1.798 -2.997 5.297 1.00 98.81 64 LEU A O 1
ATOM 470 N N . ASP A 1 65 ? 2.555 -0.978 4.605 1.00 98.62 65 ASP A N 1
ATOM 471 C CA . ASP A 1 65 ? 3.833 -1.436 4.073 1.00 98.62 65 ASP A CA 1
ATOM 472 C C . ASP A 1 65 ? 4.876 -1.518 5.210 1.00 98.62 65 ASP A C 1
ATOM 474 O O . ASP A 1 65 ? 4.648 -1.071 6.338 1.00 98.62 65 ASP A O 1
ATOM 478 N N . ASP A 1 66 ? 6.030 -2.122 4.930 1.00 97.88 66 ASP A N 1
ATOM 479 C CA . ASP A 1 66 ? 7.188 -2.211 5.835 1.00 97.88 66 ASP A CA 1
ATOM 480 C C . ASP A 1 66 ? 7.010 -2.955 7.171 1.00 97.88 66 ASP A C 1
ATOM 482 O O . ASP A 1 66 ? 7.718 -2.692 8.149 1.00 97.88 66 ASP A O 1
ATOM 486 N N . ILE A 1 67 ? 6.121 -3.946 7.232 1.00 98.50 67 ILE A N 1
ATOM 487 C CA . ILE A 1 67 ? 5.949 -4.757 8.445 1.00 98.50 67 ILE A CA 1
ATOM 488 C C . ILE A 1 67 ? 7.139 -5.701 8.658 1.00 98.50 67 ILE A C 1
ATOM 490 O O . ILE A 1 67 ? 7.472 -6.523 7.797 1.00 98.50 67 ILE A O 1
ATOM 494 N N . GLN A 1 68 ? 7.779 -5.583 9.828 1.00 97.19 68 GLN A N 1
ATOM 495 C CA . GLN A 1 68 ? 8.995 -6.315 10.213 1.00 97.19 68 GLN A CA 1
ATOM 496 C C . GLN A 1 68 ? 9.235 -6.312 11.737 1.00 97.19 68 GLN A C 1
ATOM 498 O O . GLN A 1 68 ? 8.711 -5.471 12.465 1.00 97.19 68 GLN A O 1
ATOM 503 N N . ASP A 1 69 ? 10.070 -7.221 12.241 1.00 96.38 69 ASP A N 1
ATOM 504 C CA . ASP A 1 69 ? 10.404 -7.325 13.665 1.00 96.38 69 ASP A CA 1
ATOM 505 C C . ASP A 1 69 ? 11.224 -6.129 14.167 1.00 96.38 69 ASP A C 1
ATOM 507 O O . ASP A 1 69 ? 12.078 -5.585 13.465 1.00 96.38 69 ASP A O 1
ATOM 511 N N . SER A 1 70 ? 11.067 -5.795 15.454 1.00 90.75 70 SER A N 1
ATOM 512 C CA . SER A 1 70 ? 11.969 -4.892 16.196 1.00 90.75 70 SER A CA 1
ATOM 513 C C . SER A 1 70 ? 12.127 -3.460 15.645 1.00 90.75 70 SER A C 1
ATOM 515 O O . SER A 1 70 ? 12.937 -2.695 16.175 1.00 90.75 70 SER A O 1
ATOM 517 N N . TRP A 1 71 ? 11.348 -3.055 14.640 1.00 94.94 71 TRP A N 1
ATOM 518 C CA . TRP A 1 71 ? 11.322 -1.698 14.091 1.00 94.94 71 TRP A CA 1
ATOM 519 C C . TRP A 1 71 ? 9.935 -1.095 14.271 1.00 94.94 71 TRP A C 1
ATOM 521 O O . TRP A 1 71 ? 9.010 -1.480 13.582 1.00 94.94 71 TRP A O 1
ATOM 531 N N . LEU A 1 72 ? 9.757 -0.154 15.200 1.00 97.69 72 LEU A N 1
ATOM 532 C CA . LEU A 1 72 ? 8.446 0.469 15.452 1.00 97.69 72 LEU A CA 1
ATOM 533 C C . LEU A 1 72 ? 7.328 -0.538 15.804 1.00 97.69 72 LEU A C 1
ATOM 535 O O . LEU A 1 72 ? 6.164 -0.300 15.498 1.00 97.69 72 LEU A O 1
ATOM 539 N N . ASN A 1 73 ? 7.656 -1.668 16.439 1.00 97.38 73 ASN A N 1
ATOM 540 C CA . ASN A 1 73 ? 6.692 -2.740 16.713 1.00 97.38 73 ASN A CA 1
ATOM 541 C C . ASN A 1 73 ? 5.465 -2.281 17.525 1.00 97.38 73 ASN A C 1
ATOM 543 O O . ASN A 1 73 ? 4.360 -2.727 17.244 1.00 97.38 73 ASN A O 1
ATOM 547 N N . THR A 1 74 ? 5.619 -1.342 18.465 1.00 98.38 74 THR A N 1
ATOM 548 C CA . THR A 1 74 ? 4.479 -0.769 19.205 1.00 98.38 74 THR A CA 1
ATOM 549 C C . THR A 1 74 ? 3.539 -0.026 18.257 1.00 98.38 74 THR A C 1
ATOM 551 O O . THR A 1 74 ? 2.326 -0.143 18.377 1.00 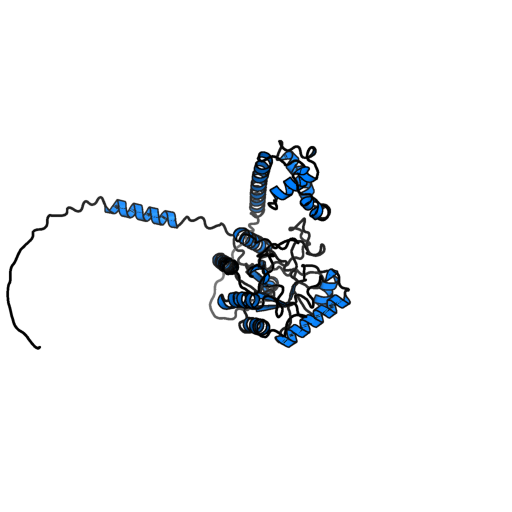98.38 74 THR A O 1
ATOM 554 N N . VAL A 1 75 ? 4.099 0.709 17.293 1.00 98.75 75 VAL A N 1
ATOM 555 C CA . VAL A 1 75 ? 3.332 1.476 16.304 1.00 98.75 75 VAL A CA 1
ATOM 556 C C . VAL A 1 75 ? 2.662 0.553 15.289 1.00 98.75 75 VAL A C 1
ATOM 558 O O . VAL A 1 75 ? 1.479 0.716 15.013 1.00 98.75 75 VAL A O 1
ATOM 561 N N . GLN A 1 76 ? 3.379 -0.461 14.794 1.00 98.62 76 GLN A N 1
ATOM 562 C CA . GLN A 1 76 ? 2.817 -1.492 13.916 1.00 98.62 76 GLN A CA 1
ATOM 563 C C . GLN A 1 76 ? 1.620 -2.198 14.567 1.00 98.62 76 GLN A C 1
ATOM 565 O O . GLN A 1 76 ? 0.569 -2.334 13.943 1.00 98.62 76 GLN A O 1
ATOM 570 N N . VAL A 1 77 ? 1.777 -2.629 15.824 1.00 98.75 77 VAL A N 1
ATOM 571 C CA . VAL A 1 77 ? 0.726 -3.323 16.577 1.00 98.75 77 VAL A CA 1
ATOM 572 C C . VAL A 1 77 ? -0.487 -2.424 16.790 1.00 98.75 77 VAL A C 1
ATOM 574 O O . VAL A 1 77 ? -1.597 -2.862 16.512 1.00 98.75 77 VAL A O 1
ATOM 577 N N . GLU A 1 78 ? -0.289 -1.170 17.197 1.00 98.69 78 GLU A N 1
ATOM 578 C CA . GLU A 1 78 ? -1.391 -0.228 17.427 1.00 98.69 78 GLU A CA 1
ATOM 579 C C . GLU A 1 78 ? -2.168 0.097 16.137 1.00 98.69 78 GLU A C 1
ATOM 581 O O . GLU A 1 78 ? -3.396 0.187 16.157 1.00 98.69 78 GLU A O 1
ATOM 586 N N . LEU A 1 79 ? -1.482 0.230 14.994 1.00 98.62 79 LEU A N 1
ATOM 587 C CA . LEU A 1 79 ? -2.154 0.419 13.704 1.00 98.62 79 LEU A CA 1
ATOM 588 C C . LEU A 1 79 ? -3.000 -0.792 13.330 1.00 98.62 79 LEU A C 1
ATOM 590 O O . LEU A 1 79 ? -4.161 -0.643 12.958 1.00 98.62 79 LEU A O 1
ATOM 594 N N . MET A 1 80 ? -2.438 -1.993 13.456 1.00 98.81 80 MET A N 1
ATOM 595 C CA . MET A 1 80 ? -3.173 -3.230 13.211 1.00 98.81 80 MET A CA 1
ATOM 596 C C . MET A 1 80 ? -4.376 -3.370 14.157 1.00 98.81 80 MET A C 1
ATOM 598 O O . MET A 1 80 ? -5.473 -3.701 13.703 1.00 98.81 80 MET A O 1
ATOM 602 N N . ASP A 1 81 ? -4.202 -3.052 15.442 1.00 98.75 81 ASP A N 1
ATOM 603 C CA . ASP A 1 81 ? -5.289 -3.030 16.423 1.00 98.75 81 ASP A CA 1
ATOM 604 C C . ASP A 1 81 ? -6.418 -2.106 15.981 1.00 98.75 81 ASP A C 1
ATOM 606 O O . ASP A 1 81 ? -7.579 -2.512 16.022 1.00 98.75 81 ASP A O 1
ATOM 610 N N . ARG A 1 82 ? -6.102 -0.921 15.448 1.00 98.38 82 ARG A N 1
ATOM 611 C CA . ARG A 1 82 ? -7.137 0.009 14.990 1.00 98.38 82 ARG A CA 1
ATOM 612 C C . ARG A 1 82 ? -8.037 -0.584 13.908 1.00 98.38 82 ARG A C 1
ATOM 614 O O . ARG A 1 82 ? -9.257 -0.449 13.977 1.00 98.38 82 ARG A O 1
ATOM 621 N N . PHE A 1 83 ? -7.455 -1.269 12.926 1.00 98.75 83 PHE A N 1
ATOM 622 C CA . PHE A 1 83 ? -8.229 -1.909 11.859 1.00 98.75 83 PHE A CA 1
ATOM 623 C C . PHE A 1 83 ? -9.070 -3.086 12.368 1.00 98.75 83 PHE A C 1
ATOM 625 O O . PHE A 1 83 ? -10.182 -3.286 11.882 1.00 98.75 83 PHE A O 1
ATOM 632 N N . ILE A 1 84 ? -8.578 -3.845 13.351 1.00 98.75 84 ILE A N 1
ATOM 633 C CA . ILE A 1 84 ? -9.345 -4.929 13.980 1.00 98.75 84 ILE A CA 1
ATOM 634 C C . ILE A 1 84 ? -10.507 -4.357 14.810 1.00 98.75 84 ILE A C 1
ATOM 636 O O . ILE A 1 84 ? -11.640 -4.823 14.687 1.00 98.75 84 ILE A O 1
ATOM 640 N N . GLU A 1 85 ? -10.252 -3.336 15.631 1.00 98.38 85 GLU A N 1
ATOM 641 C CA . GLU A 1 85 ? -11.243 -2.711 16.517 1.00 98.38 85 GLU A CA 1
ATOM 642 C C . GLU A 1 85 ? -12.394 -2.047 15.750 1.00 98.38 85 GLU A C 1
ATOM 644 O O . GLU A 1 85 ? -13.553 -2.160 16.158 1.00 98.38 85 GLU A O 1
ATOM 649 N N . GLU A 1 86 ? -12.087 -1.410 14.618 1.00 97.75 86 GLU A N 1
ATOM 650 C CA . GLU A 1 86 ? -13.061 -0.756 13.734 1.00 97.75 86 GLU A CA 1
ATOM 651 C C . GLU A 1 86 ? -13.699 -1.719 12.706 1.00 97.75 86 GLU A C 1
ATOM 653 O O . GLU A 1 86 ? -14.473 -1.292 11.843 1.00 97.75 86 GLU A O 1
ATOM 658 N N . ASP A 1 87 ? -13.383 -3.020 12.779 1.00 98.25 87 ASP A N 1
ATOM 659 C CA . ASP A 1 87 ? -13.814 -4.066 11.838 1.00 98.25 87 ASP A CA 1
ATOM 660 C C . ASP A 1 87 ? -13.563 -3.690 10.362 1.00 98.25 87 ASP A C 1
ATOM 662 O O . ASP A 1 87 ? -14.422 -3.813 9.482 1.00 98.25 87 ASP A O 1
ATOM 666 N N . LYS A 1 88 ? -12.358 -3.184 10.081 1.00 98.56 88 LYS A N 1
ATOM 667 C CA . LYS A 1 88 ? -11.908 -2.767 8.748 1.00 98.56 88 LYS A CA 1
ATOM 668 C C . LYS A 1 88 ? -10.967 -3.787 8.131 1.00 98.56 88 LYS A C 1
ATOM 670 O O . LYS A 1 88 ? -10.381 -4.620 8.822 1.00 98.56 88 LYS A O 1
ATOM 675 N N . LYS A 1 89 ? -10.851 -3.742 6.803 1.00 98.75 89 LYS A N 1
ATOM 676 C CA . LYS A 1 89 ? -9.895 -4.565 6.058 1.00 98.75 89 LYS A CA 1
ATOM 677 C C . LYS A 1 89 ? -8.548 -3.870 5.929 1.00 98.75 89 LYS A C 1
ATOM 679 O O . LYS A 1 89 ? -8.511 -2.671 5.655 1.00 98.75 89 LYS A O 1
ATOM 684 N N . LEU A 1 90 ? -7.475 -4.639 6.087 1.00 98.8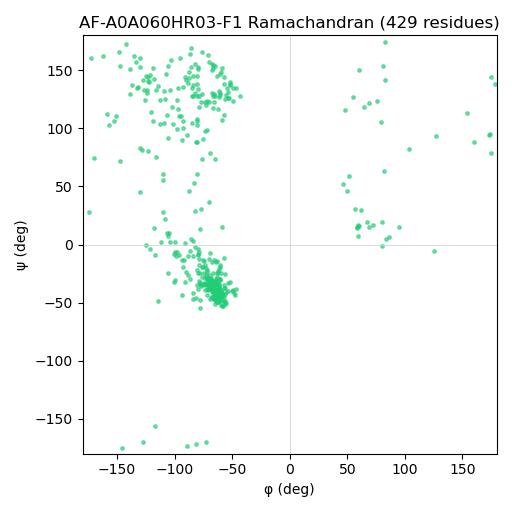1 90 LEU A N 1
ATOM 685 C CA . LEU A 1 90 ? -6.097 -4.179 5.934 1.00 98.81 90 LEU A CA 1
ATOM 686 C C . LEU A 1 90 ? -5.269 -5.209 5.164 1.00 98.81 90 LEU A C 1
ATOM 688 O O . LEU A 1 90 ? -5.350 -6.407 5.422 1.00 98.81 90 LEU A O 1
ATOM 692 N N . ASN A 1 91 ? -4.448 -4.738 4.236 1.00 98.81 91 ASN A N 1
ATOM 693 C CA . ASN A 1 91 ? -3.494 -5.559 3.505 1.00 98.81 91 ASN A CA 1
ATOM 694 C C . ASN A 1 91 ? -2.110 -5.313 4.114 1.00 98.81 91 ASN A C 1
ATOM 696 O O . ASN A 1 91 ? -1.641 -4.180 4.144 1.00 98.81 91 ASN A O 1
ATOM 700 N N . VAL A 1 92 ? -1.483 -6.350 4.657 1.00 98.62 92 VAL A N 1
ATOM 701 C CA . VAL A 1 92 ? -0.274 -6.231 5.479 1.00 98.62 92 VAL A CA 1
ATOM 702 C C . VAL A 1 92 ? 0.943 -6.597 4.630 1.00 98.62 92 VAL A C 1
ATOM 704 O O . VAL A 1 92 ? 1.172 -7.775 4.350 1.00 98.62 92 VAL A O 1
ATOM 707 N N . GLY A 1 93 ? 1.695 -5.585 4.193 1.00 98.56 93 GLY A N 1
ATOM 708 C CA . GLY A 1 93 ? 2.909 -5.712 3.390 1.00 98.56 93 GLY A CA 1
ATOM 709 C C . GLY A 1 93 ? 4.117 -6.067 4.253 1.00 98.56 93 GLY A C 1
ATOM 710 O O . GLY A 1 93 ? 4.642 -5.226 4.979 1.00 98.56 93 GLY A O 1
ATOM 711 N N . VAL A 1 94 ? 4.571 -7.319 4.176 1.00 98.50 94 VAL A N 1
ATOM 712 C CA . VAL A 1 94 ? 5.616 -7.858 5.065 1.00 98.50 94 VAL A CA 1
ATOM 713 C C . VAL A 1 94 ? 6.984 -7.971 4.388 1.00 98.50 94 VAL A C 1
ATOM 715 O O . VAL A 1 94 ? 7.101 -8.530 3.293 1.00 98.50 94 VAL A O 1
ATOM 718 N N . ILE A 1 95 ? 8.039 -7.500 5.067 1.00 98.12 95 ILE A N 1
ATOM 719 C CA . ILE A 1 95 ? 9.435 -7.674 4.634 1.00 98.12 95 ILE A CA 1
ATOM 720 C C . ILE A 1 95 ? 10.006 -8.935 5.283 1.00 98.12 95 ILE A C 1
ATOM 722 O O . ILE A 1 95 ? 10.428 -8.957 6.443 1.00 98.12 95 ILE A O 1
ATOM 726 N N . MET A 1 96 ? 10.047 -10.022 4.521 1.00 97.56 96 MET A N 1
ATOM 727 C CA . MET A 1 96 ? 10.132 -11.347 5.131 1.00 97.56 96 MET A CA 1
ATOM 728 C C . MET A 1 96 ? 11.485 -11.708 5.740 1.00 97.56 96 MET A C 1
ATOM 730 O O . MET A 1 96 ? 11.519 -12.503 6.681 1.00 97.56 96 MET A O 1
ATOM 734 N N . ASN A 1 97 ? 12.608 -11.142 5.291 1.00 97.44 97 ASN A N 1
ATOM 735 C CA . ASN A 1 97 ? 13.901 -11.432 5.921 1.00 97.44 97 ASN A CA 1
ATOM 736 C C . ASN A 1 97 ? 13.980 -10.900 7.362 1.00 97.44 97 ASN A C 1
ATOM 738 O O . ASN A 1 97 ? 14.738 -11.443 8.164 1.00 97.44 97 ASN A O 1
ATOM 742 N N . PHE A 1 98 ? 13.187 -9.881 7.695 1.00 96.25 98 PHE A N 1
ATOM 743 C CA . PHE A 1 98 ? 13.236 -9.182 8.979 1.00 96.25 98 PHE A CA 1
ATOM 744 C C . PHE 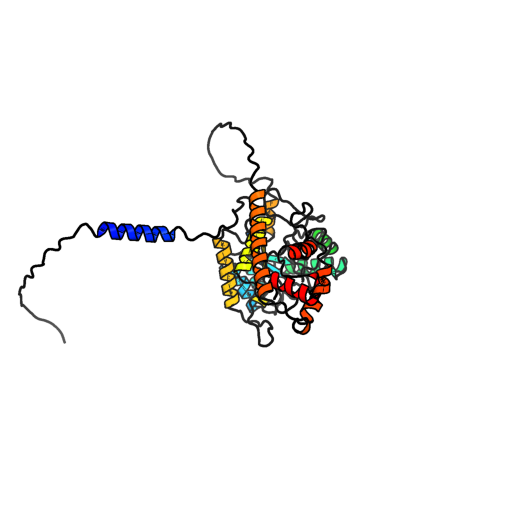A 1 98 ? 12.059 -9.508 9.903 1.00 96.25 98 PHE A C 1
ATOM 746 O O . PHE A 1 98 ? 11.905 -8.834 10.908 1.00 96.25 98 PHE A O 1
ATOM 753 N N . LEU A 1 99 ? 11.229 -10.504 9.582 1.00 95.06 99 LEU A N 1
ATOM 754 C CA . LEU A 1 99 ? 10.013 -10.830 10.338 1.00 95.06 99 LEU A CA 1
ATOM 755 C C . LEU A 1 99 ? 10.009 -12.288 10.828 1.00 95.06 99 LEU A C 1
ATOM 757 O O . LEU A 1 99 ? 10.461 -13.170 10.098 1.00 95.06 99 LEU A O 1
ATOM 761 N N . GLY A 1 100 ? 9.473 -12.579 12.015 1.00 95.12 100 GLY A N 1
ATOM 762 C CA . GLY A 1 100 ? 9.296 -13.949 12.531 1.00 95.12 100 GLY A CA 1
ATOM 763 C C . GLY A 1 100 ? 9.919 -14.243 13.902 1.00 95.12 100 GLY A C 1
ATOM 764 O O . GLY A 1 100 ? 9.742 -15.344 14.419 1.00 95.12 100 GLY A O 1
ATOM 765 N N . GLU A 1 101 ? 10.656 -13.300 14.483 1.00 95.56 101 GLU A N 1
ATOM 766 C CA . GLU A 1 101 ? 11.247 -13.378 15.823 1.00 95.56 101 GLU A CA 1
ATOM 767 C C . GLU A 1 101 ? 10.512 -12.497 16.850 1.00 95.56 101 GLU A C 1
ATOM 769 O O . GLU A 1 101 ? 10.571 -12.790 18.047 1.00 95.56 101 GLU A O 1
ATOM 774 N N . ASP A 1 102 ? 9.812 -11.441 16.418 1.00 96.25 102 ASP A N 1
ATOM 775 C CA . ASP A 1 102 ? 8.997 -10.593 17.291 1.00 96.25 102 ASP A CA 1
ATOM 776 C C . ASP A 1 102 ? 7.568 -11.138 17.380 1.00 96.25 102 ASP A C 1
ATOM 778 O O . ASP A 1 102 ? 6.701 -10.827 16.560 1.00 96.25 102 ASP A O 1
ATOM 782 N N . GLU A 1 103 ? 7.319 -11.945 18.417 1.00 97.00 103 GLU A N 1
ATOM 783 C CA . GLU A 1 103 ? 5.999 -12.530 18.691 1.00 97.00 103 GLU A CA 1
ATOM 784 C C . GLU A 1 103 ? 4.891 -11.465 18.723 1.00 97.00 103 GLU A C 1
ATOM 786 O O . GLU A 1 103 ? 3.782 -11.750 18.294 1.00 97.00 103 GLU A O 1
ATOM 791 N N . SER A 1 104 ? 5.169 -10.224 19.149 1.00 97.69 104 SER A N 1
ATOM 792 C CA . SER A 1 104 ? 4.124 -9.193 19.216 1.00 97.69 104 SER A CA 1
ATOM 793 C C . SER A 1 104 ? 3.585 -8.796 17.842 1.00 97.69 104 SER A C 1
ATOM 795 O O . SER A 1 104 ? 2.378 -8.617 17.694 1.00 97.69 104 SER A O 1
ATOM 797 N N . VAL A 1 105 ? 4.454 -8.712 16.831 1.00 98.12 105 VAL A N 1
ATOM 798 C CA . VAL A 1 105 ? 4.056 -8.404 15.452 1.00 98.12 105 VAL A CA 1
ATOM 799 C C . VAL A 1 105 ? 3.472 -9.652 14.796 1.00 98.12 105 VAL A C 1
ATOM 801 O O . VAL A 1 105 ? 2.384 -9.591 14.232 1.00 98.12 105 VAL A O 1
ATOM 804 N N . VAL A 1 106 ? 4.143 -10.803 14.921 1.00 98.38 106 VAL A N 1
ATOM 805 C CA . VAL A 1 106 ? 3.704 -12.068 14.304 1.00 98.38 106 VAL A CA 1
ATOM 806 C C . VAL A 1 106 ? 2.323 -12.499 14.803 1.00 98.38 106 VAL A C 1
ATOM 808 O O . VAL A 1 106 ? 1.465 -12.846 13.986 1.00 98.38 106 VAL A O 1
ATOM 811 N N . ASP A 1 107 ? 2.091 -12.443 16.118 1.00 98.50 107 ASP A N 1
ATOM 812 C CA . ASP A 1 107 ? 0.808 -12.807 16.723 1.00 98.50 107 ASP A CA 1
ATOM 813 C C . ASP A 1 107 ? -0.283 -11.805 16.343 1.00 98.50 107 ASP A C 1
ATOM 815 O O . ASP A 1 107 ? -1.420 -12.208 16.106 1.00 98.50 107 ASP A O 1
ATOM 819 N N . LYS A 1 108 ? 0.045 -10.508 16.232 1.00 98.62 108 LYS A N 1
ATOM 820 C CA . LYS A 1 108 ? -0.929 -9.492 15.813 1.00 98.62 108 LYS A CA 1
ATOM 821 C C . LYS A 1 108 ? -1.366 -9.685 14.362 1.00 98.62 108 LYS A C 1
ATOM 823 O O . LYS A 1 108 ? -2.552 -9.572 14.056 1.00 98.62 108 LYS A O 1
ATOM 828 N N . VAL A 1 109 ? -0.429 -10.034 13.484 1.00 98.50 109 VAL A N 1
ATOM 829 C CA . VAL A 1 109 ? -0.740 -10.401 12.100 1.00 98.50 109 VAL A CA 1
ATOM 830 C C . VAL A 1 109 ? -1.639 -11.645 12.065 1.00 98.50 109 VAL A C 1
ATOM 832 O O . VAL A 1 109 ? -2.666 -11.629 11.389 1.00 98.50 109 VAL A O 1
ATOM 835 N N . GLN A 1 110 ? -1.318 -12.691 12.840 1.00 98.50 110 GLN A N 1
ATOM 836 C CA . GLN A 1 110 ? -2.162 -13.890 12.945 1.00 98.50 110 GLN A CA 1
ATOM 837 C C . GLN A 1 110 ? -3.566 -13.565 13.475 1.00 98.50 110 GLN A C 1
ATOM 839 O O . GLN A 1 110 ? -4.545 -14.097 12.960 1.00 98.50 110 GLN A O 1
ATOM 844 N N . GLU A 1 111 ? -3.687 -12.686 14.471 1.00 98.69 111 GLU A N 1
ATOM 845 C CA . GLU A 1 111 ? -4.977 -12.272 15.029 1.00 98.69 111 GLU A CA 1
ATOM 846 C C . GLU A 1 111 ? -5.874 -11.629 13.968 1.00 98.69 111 GLU A C 1
ATOM 848 O O . GLU A 1 111 ? -7.038 -12.014 13.840 1.00 98.69 111 GLU A O 1
ATOM 853 N N . GLY A 1 112 ? -5.335 -10.702 13.171 1.00 98.56 112 GLY A N 1
ATOM 854 C CA . GLY A 1 112 ? -6.099 -10.069 12.098 1.00 98.56 112 GLY A CA 1
ATOM 855 C C . GLY A 1 112 ? -6.446 -11.023 10.950 1.00 98.56 112 GLY A C 1
ATOM 856 O O . GLY A 1 112 ? -7.496 -10.868 10.320 1.00 98.56 112 GLY A O 1
ATOM 857 N N . LEU A 1 113 ? -5.621 -12.045 10.689 1.00 98.19 113 LEU A N 1
ATOM 858 C CA . LEU A 1 113 ? -5.972 -13.127 9.759 1.00 98.19 113 LEU A CA 1
ATOM 859 C C . LEU A 1 113 ? -7.111 -13.994 10.308 1.00 98.19 113 LEU A C 1
ATOM 861 O O . LEU A 1 113 ? -8.070 -14.280 9.590 1.00 98.19 113 LEU A O 1
ATOM 865 N N . ASP A 1 114 ? -7.043 -14.372 11.584 1.00 98.06 114 ASP A N 1
ATOM 866 C CA . ASP A 1 114 ? -8.049 -15.206 12.251 1.00 98.06 114 ASP A CA 1
ATOM 867 C C . ASP A 1 114 ? -9.412 -14.505 12.351 1.00 98.06 114 ASP A C 1
ATOM 869 O O . ASP A 1 114 ? -10.460 -15.155 12.254 1.00 98.06 114 ASP A O 1
ATOM 873 N N . SER A 1 115 ? -9.418 -13.180 12.526 1.00 97.81 115 SER A N 1
ATOM 874 C CA . SER A 1 115 ? -10.636 -12.365 12.507 1.00 97.81 115 SER A CA 1
ATOM 875 C C . SER A 1 115 ? -11.149 -12.082 11.088 1.00 97.81 115 SER A C 1
ATOM 877 O O . SER A 1 115 ? -12.288 -11.644 10.911 1.00 97.81 115 SER A O 1
ATOM 879 N N . GLY A 1 116 ? -10.337 -12.367 10.065 1.00 97.69 116 GLY A N 1
ATOM 880 C CA . GLY A 1 116 ? -10.623 -12.074 8.666 1.00 97.69 116 GLY A CA 1
ATOM 881 C C . GLY A 1 116 ? -10.540 -10.585 8.327 1.00 97.69 116 GLY A C 1
ATOM 882 O O . GLY A 1 116 ? -11.104 -10.170 7.313 1.00 97.69 116 GLY A O 1
ATOM 883 N N . ASN A 1 117 ? -9.908 -9.766 9.171 1.00 98.50 117 ASN A N 1
ATOM 884 C CA . ASN A 1 117 ? -9.645 -8.356 8.889 1.00 98.50 117 ASN A CA 1
ATOM 885 C C . ASN A 1 117 ? -8.446 -8.192 7.953 1.00 98.50 117 ASN A C 1
ATOM 887 O O . ASN A 1 117 ? -8.435 -7.255 7.157 1.00 98.50 117 ASN A O 1
ATOM 891 N N . PHE A 1 118 ? -7.458 -9.086 8.021 1.00 98.50 118 PHE A N 1
ATOM 892 C CA . PHE A 1 118 ? -6.208 -8.930 7.282 1.00 98.50 118 PHE A CA 1
ATOM 893 C C . PHE A 1 118 ? -6.084 -9.855 6.075 1.00 98.50 118 PHE A C 1
ATOM 895 O O . PHE A 1 118 ? -6.634 -10.955 6.038 1.00 98.50 118 PHE A O 1
ATOM 902 N N . GLU A 1 119 ? -5.297 -9.396 5.109 1.00 98.44 119 GLU A N 1
ATOM 903 C CA . GLU A 1 119 ? -4.722 -10.180 4.019 1.00 98.44 119 GLU A CA 1
ATOM 904 C C . GLU A 1 119 ? -3.208 -9.952 4.009 1.00 98.44 119 GLU A C 1
ATOM 906 O O . GLU A 1 119 ? -2.760 -8.810 4.117 1.00 98.44 119 GLU A O 1
ATOM 911 N N . ILE A 1 120 ? -2.410 -11.021 3.910 1.00 97.81 120 ILE A N 1
ATOM 912 C CA . ILE A 1 120 ? -0.949 -10.884 3.851 1.00 97.81 120 ILE A CA 1
ATOM 913 C C . ILE A 1 120 ? -0.509 -10.619 2.424 1.00 97.81 120 ILE A C 1
ATOM 915 O O . ILE A 1 120 ? -0.932 -11.295 1.484 1.00 97.81 120 ILE A O 1
ATOM 919 N N . VAL A 1 121 ? 0.385 -9.648 2.287 1.00 98.31 121 VAL A N 1
ATOM 920 C CA . VAL A 1 121 ? 0.945 -9.222 1.016 1.00 98.31 121 VAL A CA 1
ATOM 921 C C . VAL A 1 121 ? 2.458 -9.315 1.084 1.00 98.31 121 VAL A C 1
ATOM 923 O O . VAL A 1 121 ? 3.090 -8.877 2.045 1.00 98.31 121 VAL A O 1
ATOM 926 N N . ASN A 1 122 ? 3.061 -9.898 0.054 1.00 98.62 122 ASN A N 1
ATOM 927 C CA . ASN A 1 122 ? 4.507 -10.006 -0.022 1.00 98.62 122 ASN A CA 1
ATOM 928 C C . ASN A 1 122 ? 5.091 -8.617 -0.331 1.00 98.62 122 ASN A C 1
ATOM 930 O O . ASN A 1 122 ? 4.771 -8.031 -1.365 1.00 98.62 122 ASN A O 1
ATOM 934 N N . HIS A 1 123 ? 5.939 -8.090 0.555 1.00 98.62 123 HIS A N 1
ATOM 935 C CA . HIS A 1 123 ? 6.689 -6.845 0.339 1.00 98.62 123 HIS A CA 1
ATOM 936 C C . HIS A 1 123 ? 8.194 -7.115 0.143 1.00 98.62 123 HIS A C 1
ATOM 938 O O . HIS A 1 123 ? 9.081 -6.312 0.431 1.00 98.62 123 HIS A O 1
ATOM 944 N N . GLY A 1 124 ? 8.496 -8.304 -0.377 1.00 98.06 124 GLY A N 1
ATOM 945 C CA . GLY A 1 124 ? 9.821 -8.783 -0.718 1.00 98.06 124 GLY A CA 1
ATOM 946 C C . GLY A 1 124 ? 10.616 -9.358 0.452 1.00 98.06 124 GLY A C 1
ATOM 947 O O . GLY A 1 124 ? 10.221 -9.337 1.615 1.00 98.06 124 GLY A O 1
ATOM 948 N N . TRP A 1 125 ? 11.790 -9.904 0.124 1.00 98.44 125 TRP A N 1
ATOM 949 C CA . TRP A 1 125 ? 12.672 -10.499 1.127 1.00 98.44 125 TRP A CA 1
ATOM 950 C C . TRP A 1 125 ? 13.445 -9.435 1.919 1.00 98.44 125 TRP A C 1
ATOM 952 O O . TRP A 1 125 ? 13.368 -9.409 3.138 1.00 98.44 125 TRP A O 1
ATOM 962 N N . ASN A 1 126 ? 14.170 -8.540 1.239 1.00 97.19 126 ASN A N 1
ATOM 963 C CA . ASN A 1 126 ? 15.126 -7.597 1.850 1.00 97.19 126 ASN A CA 1
ATOM 964 C C . ASN A 1 126 ? 14.771 -6.113 1.651 1.00 97.19 126 ASN A C 1
ATOM 966 O O . ASN A 1 126 ? 15.649 -5.271 1.829 1.00 97.19 126 ASN A O 1
ATOM 970 N N . HIS A 1 127 ? 13.545 -5.799 1.224 1.00 97.31 127 HIS A N 1
ATOM 971 C CA . HIS A 1 127 ? 13.134 -4.435 0.873 1.00 97.31 127 HIS A CA 1
ATOM 972 C C . HIS A 1 127 ? 14.106 -3.758 -0.124 1.00 97.31 127 HIS A C 1
ATOM 974 O O . HIS A 1 127 ? 14.762 -2.755 0.159 1.00 97.31 127 HIS A O 1
ATOM 980 N N . VAL A 1 128 ? 14.268 -4.375 -1.299 1.00 97.75 128 VAL A N 1
ATOM 981 C CA . VAL A 1 128 ? 15.161 -3.908 -2.376 1.00 97.75 128 VAL A CA 1
ATOM 982 C C . VAL A 1 128 ? 14.358 -3.609 -3.636 1.00 97.75 128 VAL A C 1
ATOM 984 O O . VAL A 1 128 ? 13.344 -4.259 -3.875 1.00 97.75 128 VAL A O 1
ATOM 987 N N . ALA A 1 129 ? 14.838 -2.682 -4.468 1.00 97.75 129 ALA A N 1
ATOM 988 C CA . ALA A 1 129 ? 14.247 -2.425 -5.779 1.00 97.75 129 ALA A CA 1
ATOM 989 C C . ALA A 1 129 ? 14.346 -3.682 -6.660 1.00 97.75 129 ALA A C 1
ATOM 991 O O . ALA A 1 129 ? 15.447 -4.146 -6.980 1.00 97.75 129 ALA A O 1
ATOM 992 N N . TYR A 1 130 ? 13.206 -4.255 -7.048 1.00 97.94 130 TYR A N 1
ATOM 993 C CA . TYR A 1 130 ? 13.182 -5.538 -7.757 1.00 97.94 130 TYR A CA 1
ATOM 994 C C . TYR A 1 130 ? 13.714 -5.421 -9.182 1.00 97.94 130 TYR A C 1
ATOM 996 O O . TYR A 1 130 ? 14.358 -6.343 -9.676 1.00 97.94 130 TYR A O 1
ATOM 1004 N N . ASN A 1 131 ? 13.559 -4.256 -9.813 1.00 97.62 131 ASN A N 1
ATOM 1005 C CA . ASN A 1 131 ? 14.131 -3.983 -11.132 1.00 97.62 131 ASN A CA 1
ATOM 1006 C C . ASN A 1 131 ? 15.681 -3.995 -11.169 1.00 97.62 131 ASN A C 1
ATOM 1008 O O . ASN A 1 131 ? 16.259 -4.047 -12.258 1.00 97.62 131 ASN A O 1
ATOM 1012 N N . ALA A 1 132 ? 16.349 -3.940 -10.009 1.00 97.81 132 ALA A N 1
ATOM 1013 C CA . ALA A 1 132 ? 17.804 -3.948 -9.877 1.00 97.81 132 ALA A CA 1
ATOM 1014 C C . ALA A 1 132 ? 18.374 -5.365 -9.700 1.00 97.81 132 ALA A C 1
ATOM 1016 O O . ALA A 1 132 ? 19.585 -5.565 -9.832 1.00 97.81 132 ALA A O 1
ATOM 1017 N N . LEU A 1 133 ? 17.511 -6.340 -9.410 1.00 98.06 133 LEU A N 1
ATOM 1018 C CA . LEU A 1 133 ? 17.854 -7.750 -9.289 1.00 98.06 133 LEU A CA 1
ATOM 1019 C C . LEU A 1 133 ? 17.813 -8.441 -10.657 1.00 98.06 133 LEU A C 1
ATOM 1021 O O . LEU A 1 133 ? 17.048 -8.070 -11.552 1.00 98.06 133 LEU A O 1
ATOM 1025 N N . THR A 1 134 ? 18.603 -9.501 -10.818 1.00 98.62 134 THR A N 1
ATOM 1026 C CA . THR A 1 134 ? 18.451 -10.403 -11.968 1.00 98.62 134 THR A CA 1
ATOM 1027 C C . THR A 1 134 ? 17.124 -11.162 -11.894 1.00 98.62 134 THR A C 1
ATOM 1029 O O . THR A 1 134 ? 16.627 -11.418 -10.802 1.00 98.62 134 THR A O 1
ATOM 1032 N N . ALA A 1 135 ? 16.583 -11.606 -13.034 1.00 98.62 135 ALA A N 1
ATOM 1033 C CA . ALA A 1 135 ? 15.346 -12.397 -13.076 1.00 98.62 135 ALA A CA 1
ATOM 1034 C C . ALA A 1 135 ? 15.334 -13.581 -12.085 1.00 98.62 135 ALA A C 1
ATOM 1036 O O . ALA A 1 135 ? 14.347 -13.811 -11.392 1.00 98.62 135 ALA A O 1
ATOM 1037 N N . GLN A 1 136 ? 16.459 -14.300 -11.966 1.00 98.50 136 GLN A N 1
ATOM 1038 C CA . GLN A 1 136 ? 16.581 -15.413 -11.021 1.00 98.50 136 GLN A CA 1
ATOM 1039 C C . GLN A 1 136 ? 16.544 -14.942 -9.562 1.00 98.50 136 GLN A C 1
ATOM 1041 O O . GLN A 1 136 ? 15.909 -15.585 -8.738 1.00 98.50 136 GLN A O 1
ATOM 1046 N N . GLU A 1 137 ? 17.204 -13.829 -9.230 1.00 98.69 137 GLU A N 1
ATOM 1047 C CA . GLU A 1 137 ? 17.171 -13.270 -7.873 1.00 98.69 137 GLU A CA 1
ATOM 1048 C C . GLU A 1 137 ? 15.773 -12.766 -7.508 1.00 98.69 137 GLU A C 1
ATOM 1050 O O . GLU A 1 137 ? 15.338 -12.981 -6.380 1.00 98.69 137 GLU A O 1
ATOM 1055 N N . GLN A 1 138 ? 15.055 -12.144 -8.448 1.00 98.75 138 GLN A N 1
ATOM 1056 C CA . GLN A 1 138 ? 13.668 -11.727 -8.236 1.00 98.75 138 GLN A CA 1
ATOM 1057 C C . GLN A 1 138 ? 12.782 -12.933 -7.906 1.00 98.75 138 GLN A C 1
ATOM 1059 O O . GLN A 1 138 ? 12.140 -12.950 -6.860 1.00 98.75 138 GLN A O 1
ATOM 1064 N N . HIS A 1 139 ? 12.825 -13.978 -8.737 1.00 98.62 139 HIS A N 1
ATOM 1065 C CA . HIS A 1 139 ? 12.088 -15.217 -8.494 1.00 98.62 139 HIS A CA 1
ATOM 1066 C C . HIS A 1 139 ? 12.475 -15.866 -7.155 1.00 98.62 139 HIS A C 1
ATOM 1068 O O . HIS A 1 139 ? 11.617 -16.133 -6.319 1.00 98.62 139 HIS A O 1
ATOM 1074 N N . ASP A 1 140 ? 13.769 -16.086 -6.907 1.00 98.56 140 ASP A N 1
ATOM 1075 C CA . ASP A 1 140 ? 14.232 -16.798 -5.712 1.00 98.56 140 ASP A CA 1
ATOM 1076 C C . ASP A 1 140 ? 13.916 -16.045 -4.416 1.00 98.56 140 ASP A C 1
ATOM 1078 O O . ASP A 1 140 ? 13.681 -16.677 -3.385 1.00 98.56 140 ASP A O 1
ATOM 1082 N N . THR A 1 141 ? 13.936 -14.711 -4.433 1.00 98.62 141 THR A N 1
ATOM 1083 C CA . THR A 1 141 ? 13.605 -13.910 -3.246 1.00 98.62 141 THR A CA 1
ATOM 1084 C C . THR A 1 141 ? 12.101 -13.826 -3.001 1.00 98.62 141 THR A C 1
ATOM 1086 O O . THR A 1 141 ? 11.701 -13.848 -1.838 1.00 98.62 141 THR A O 1
ATOM 1089 N N . LEU A 1 142 ? 11.270 -13.828 -4.051 1.00 98.62 142 LEU A N 1
ATOM 1090 C CA . LEU A 1 142 ? 9.816 -13.957 -3.915 1.00 98.62 142 LEU A CA 1
ATOM 1091 C C . LEU A 1 142 ? 9.427 -15.331 -3.358 1.00 98.62 142 LEU A C 1
ATOM 1093 O O . LEU A 1 142 ? 8.671 -15.377 -2.391 1.00 98.62 142 LEU A O 1
ATOM 1097 N N . VAL A 1 143 ? 10.009 -16.420 -3.884 1.00 98.25 143 VAL A N 1
ATOM 1098 C CA . VAL A 1 143 ? 9.818 -17.790 -3.361 1.00 98.25 143 VAL A CA 1
ATOM 1099 C C . VAL A 1 143 ? 10.183 -17.857 -1.879 1.00 98.25 143 VAL A C 1
ATOM 1101 O O . VAL A 1 143 ? 9.400 -18.342 -1.073 1.00 98.25 143 VAL A O 1
ATOM 1104 N N . GLN A 1 144 ? 11.361 -17.353 -1.497 1.00 98.38 144 GLN A N 1
ATOM 1105 C CA . GLN A 1 144 ? 11.813 -17.389 -0.100 1.00 98.38 144 GLN A CA 1
ATOM 1106 C C . GLN A 1 144 ? 10.891 -16.606 0.838 1.00 98.38 144 GLN A C 1
ATOM 1108 O O . GLN A 1 144 ? 10.634 -17.047 1.959 1.00 98.38 144 GLN A O 1
ATOM 1113 N N . ALA A 1 145 ? 10.415 -15.440 0.396 1.00 98.31 145 ALA A N 1
ATOM 1114 C CA . ALA A 1 145 ? 9.463 -14.651 1.161 1.00 98.31 145 ALA A CA 1
ATOM 1115 C C . ALA A 1 145 ? 8.141 -15.412 1.336 1.00 98.31 145 ALA A C 1
ATOM 1117 O O . ALA A 1 145 ? 7.697 -15.578 2.470 1.00 98.31 145 ALA A O 1
ATOM 1118 N N . ASP A 1 146 ? 7.576 -15.947 0.255 1.00 96.75 146 ASP A N 1
ATOM 1119 C CA . ASP A 1 146 ? 6.301 -16.667 0.277 1.00 96.75 146 ASP A CA 1
ATOM 1120 C C . ASP A 1 146 ? 6.360 -17.964 1.105 1.00 96.75 146 ASP A C 1
ATOM 1122 O O . ASP A 1 146 ? 5.539 -18.174 1.995 1.00 96.75 146 ASP A O 1
ATOM 1126 N N . GLU A 1 147 ? 7.415 -18.774 0.951 1.00 97.44 147 GLU A N 1
ATOM 1127 C CA . GLU A 1 147 ? 7.632 -19.968 1.782 1.00 97.44 147 GLU A CA 1
ATOM 1128 C C . GLU A 1 147 ? 7.663 -19.626 3.279 1.00 97.44 147 GLU A C 1
ATOM 1130 O O . GLU A 1 147 ? 7.167 -20.389 4.118 1.00 97.44 147 GLU A O 1
ATOM 1135 N N . LYS A 1 148 ? 8.240 -18.471 3.637 1.00 98.12 148 LYS A N 1
ATOM 1136 C CA . LYS A 1 148 ? 8.294 -18.024 5.028 1.00 98.12 148 LYS A CA 1
ATOM 1137 C C . LYS A 1 148 ? 6.931 -17.527 5.518 1.00 98.12 148 LYS A C 1
ATOM 1139 O O . LYS A 1 148 ? 6.581 -17.869 6.649 1.00 98.12 148 LYS A O 1
ATOM 1144 N N . ILE A 1 149 ? 6.158 -16.815 4.690 1.00 97.88 149 ILE A N 1
ATOM 1145 C CA . ILE A 1 149 ? 4.766 -16.415 4.981 1.00 97.88 149 ILE A CA 1
ATOM 1146 C C . ILE A 1 149 ? 3.929 -17.666 5.288 1.00 97.88 149 ILE A C 1
ATOM 1148 O O . ILE A 1 149 ? 3.333 -17.764 6.365 1.00 97.88 149 ILE A O 1
ATOM 1152 N N . VAL A 1 150 ? 3.988 -18.677 4.416 1.00 97.44 150 VAL A N 1
ATOM 1153 C CA . VAL A 1 150 ? 3.305 -19.965 4.609 1.00 97.44 150 VAL A CA 1
ATOM 1154 C C . VAL A 1 150 ? 3.773 -20.657 5.890 1.00 97.44 150 VAL A C 1
ATOM 1156 O O . VAL A 1 150 ? 2.966 -21.238 6.614 1.00 97.44 150 VAL A O 1
ATOM 1159 N N . SER A 1 151 ? 5.068 -20.595 6.214 1.00 97.94 151 SER A N 1
ATOM 1160 C CA . SER A 1 151 ? 5.590 -21.225 7.433 1.00 97.94 151 SER A CA 1
ATOM 1161 C C . SER A 1 151 ? 5.070 -20.588 8.725 1.00 97.94 151 SER A C 1
ATOM 1163 O O . SER A 1 151 ? 4.905 -21.303 9.715 1.00 97.94 151 SER A O 1
ATOM 1165 N N . LEU A 1 152 ? 4.829 -19.271 8.719 1.00 97.62 152 LEU A N 1
ATOM 1166 C CA . LEU A 1 152 ? 4.390 -18.520 9.895 1.00 97.62 152 LEU A CA 1
ATOM 1167 C C . LEU A 1 152 ? 2.875 -18.598 10.080 1.00 97.62 152 LEU A C 1
ATOM 1169 O O . LEU A 1 152 ? 2.422 -18.889 11.183 1.00 97.62 152 LEU A O 1
ATOM 1173 N N . TRP A 1 153 ? 2.105 -18.395 9.008 1.00 97.44 153 TRP A N 1
ATOM 1174 C CA . TRP A 1 153 ? 0.649 -18.223 9.104 1.00 97.44 153 TRP A CA 1
ATOM 1175 C C . TRP A 1 153 ? -0.167 -19.251 8.313 1.00 97.44 153 TRP A C 1
ATOM 1177 O O . TRP A 1 153 ? -1.394 -19.259 8.386 1.00 97.44 153 TRP A O 1
ATOM 1187 N N . GLY A 1 154 ? 0.481 -20.147 7.562 1.00 95.62 154 GLY A N 1
ATOM 1188 C CA . GLY A 1 154 ? -0.209 -21.180 6.782 1.00 95.62 154 GLY A CA 1
ATOM 1189 C C . GLY A 1 154 ? -1.047 -20.641 5.619 1.00 95.62 154 GLY A C 1
ATOM 1190 O O . GLY A 1 154 ? -1.936 -21.352 5.149 1.00 95.62 154 GLY A O 1
ATOM 1191 N N . ALA A 1 155 ? -0.779 -19.409 5.183 1.00 89.88 155 ALA A N 1
ATOM 1192 C CA . ALA A 1 155 ? -1.435 -18.733 4.069 1.00 89.88 155 ALA A CA 1
ATOM 1193 C C . ALA A 1 155 ? -0.398 -18.332 3.012 1.00 89.88 155 ALA A C 1
ATOM 1195 O O . ALA A 1 155 ? 0.730 -17.999 3.369 1.00 89.88 155 ALA A O 1
ATOM 1196 N N . ASP A 1 156 ? -0.787 -18.361 1.740 1.00 90.06 156 ASP A N 1
ATOM 1197 C CA . ASP A 1 156 ? 0.023 -17.865 0.622 1.00 90.06 156 ASP A CA 1
ATOM 1198 C C . ASP A 1 156 ? -0.229 -16.361 0.423 1.00 90.06 156 ASP A C 1
ATOM 1200 O O . ASP A 1 156 ? -1.347 -15.878 0.654 1.00 90.06 156 ASP A O 1
ATOM 1204 N N . ALA A 1 157 ? 0.778 -15.609 -0.028 1.00 94.50 157 ALA A N 1
ATOM 1205 C CA . ALA A 1 157 ? 0.558 -14.221 -0.419 1.00 94.50 157 ALA A CA 1
ATOM 1206 C C . ALA A 1 157 ? -0.139 -14.157 -1.786 1.00 94.50 157 ALA A C 1
ATOM 1208 O O . ALA A 1 157 ? 0.299 -14.747 -2.768 1.00 94.50 157 ALA A O 1
ATOM 1209 N N . VAL A 1 158 ? -1.224 -13.392 -1.870 1.00 91.44 158 VAL A N 1
ATOM 1210 C CA . VAL A 1 158 ? -2.028 -13.239 -3.102 1.00 91.44 158 VAL A CA 1
ATOM 1211 C C . VAL A 1 158 ? -1.593 -12.053 -3.962 1.00 91.44 158 VAL A C 1
ATOM 1213 O O . VAL A 1 158 ? -1.913 -11.977 -5.153 1.00 91.44 158 VAL A O 1
ATOM 1216 N N . ALA A 1 159 ? -0.871 -11.123 -3.341 1.00 98.12 159 ALA A N 1
ATOM 1217 C CA . ALA A 1 159 ? -0.432 -9.871 -3.918 1.00 98.12 159 ALA A CA 1
ATOM 1218 C C . ALA A 1 159 ? 1.050 -9.626 -3.615 1.00 98.12 159 ALA A C 1
ATOM 1220 O O . ALA A 1 159 ? 1.596 -10.118 -2.621 1.00 98.12 159 ALA A O 1
ATOM 1221 N N . PHE A 1 160 ? 1.667 -8.804 -4.457 1.00 98.81 160 PHE A N 1
ATOM 1222 C CA . PHE A 1 160 ? 3.010 -8.285 -4.268 1.00 98.81 160 PHE A CA 1
ATOM 1223 C C . PHE A 1 160 ? 3.001 -6.755 -4.305 1.00 98.81 160 PHE A C 1
ATOM 1225 O O . PHE A 1 160 ? 2.463 -6.138 -5.228 1.00 98.81 160 PHE A O 1
ATOM 1232 N N . ILE A 1 161 ? 3.627 -6.137 -3.309 1.00 98.75 161 ILE A N 1
ATOM 1233 C CA . ILE A 1 161 ? 3.924 -4.705 -3.314 1.00 98.75 161 ILE A CA 1
ATOM 1234 C C . ILE A 1 161 ? 5.430 -4.591 -3.551 1.00 98.75 161 ILE A C 1
ATOM 1236 O O . ILE A 1 161 ? 6.200 -4.993 -2.679 1.00 98.75 161 ILE A O 1
ATOM 1240 N N . PRO A 1 162 ? 5.891 -4.093 -4.709 1.00 98.56 162 PRO A N 1
ATOM 1241 C CA . PRO A 1 162 ? 7.316 -3.905 -4.931 1.00 98.56 162 PRO A CA 1
ATOM 1242 C C . PRO A 1 162 ? 7.861 -2.811 -4.002 1.00 98.56 162 PRO A C 1
ATOM 1244 O O . PRO A 1 162 ? 7.328 -1.698 -4.024 1.00 98.56 162 PRO A O 1
ATOM 1247 N N . PRO A 1 163 ? 8.933 -3.075 -3.229 1.00 98.00 163 PRO A N 1
ATOM 1248 C CA . PRO A 1 163 ? 9.657 -2.033 -2.507 1.00 98.00 163 PRO A CA 1
ATOM 1249 C C . PRO A 1 163 ? 10.056 -0.887 -3.435 1.00 98.00 163 PRO A C 1
ATOM 1251 O O . PRO A 1 163 ? 10.495 -1.120 -4.568 1.00 98.00 163 PRO A O 1
ATOM 1254 N N . TYR A 1 164 ? 9.893 0.347 -2.955 1.00 96.06 164 TYR A N 1
ATOM 1255 C CA . TYR A 1 164 ? 10.094 1.577 -3.739 1.00 96.06 164 TYR A CA 1
ATOM 1256 C C . TYR A 1 164 ? 9.218 1.674 -4.999 1.00 96.06 164 TYR A C 1
ATOM 1258 O O . TYR A 1 164 ? 9.506 2.454 -5.901 1.00 96.06 164 TYR A O 1
ATOM 1266 N N . HIS A 1 165 ? 8.182 0.838 -5.096 1.00 97.12 165 HIS A N 1
ATOM 1267 C CA . HIS A 1 165 ? 7.348 0.645 -6.282 1.00 97.12 165 HIS A CA 1
ATOM 1268 C C . HIS A 1 165 ? 8.120 0.191 -7.537 1.00 97.12 165 HIS A C 1
ATOM 1270 O O . HIS A 1 165 ? 7.591 0.223 -8.648 1.00 97.12 165 HIS A O 1
ATOM 1276 N N . GLU A 1 166 ? 9.370 -0.255 -7.382 1.00 97.62 166 GLU A N 1
ATOM 1277 C CA . GLU A 1 166 ? 10.273 -0.537 -8.493 1.00 97.62 166 GLU A CA 1
ATOM 1278 C C . GLU A 1 166 ? 10.236 -2.013 -8.899 1.00 97.62 166 GLU A C 1
ATOM 1280 O O . GLU A 1 166 ? 10.754 -2.888 -8.202 1.00 97.62 166 GLU A O 1
ATOM 1285 N N . TYR A 1 167 ? 9.691 -2.286 -10.084 1.00 98.62 167 TYR A N 1
ATOM 1286 C CA . TYR A 1 167 ? 9.588 -3.629 -10.653 1.00 98.62 167 TYR A CA 1
ATOM 1287 C C . TYR A 1 167 ? 9.827 -3.623 -12.173 1.00 98.62 167 TYR A C 1
ATOM 1289 O O . TYR A 1 167 ? 9.996 -2.567 -12.790 1.00 98.62 167 TYR A O 1
ATOM 1297 N N . ASN A 1 168 ? 9.916 -4.802 -12.791 1.00 98.50 168 ASN A N 1
ATOM 1298 C CA . ASN A 1 168 ? 10.031 -4.946 -14.243 1.00 98.50 168 ASN A CA 1
ATOM 1299 C C . ASN A 1 168 ? 9.311 -6.207 -14.762 1.00 98.50 168 ASN A C 1
ATOM 1301 O O . ASN A 1 168 ? 8.638 -6.913 -14.019 1.00 98.50 168 ASN A O 1
ATOM 1305 N N . GLU A 1 169 ? 9.436 -6.480 -16.061 1.00 98.44 169 GLU A N 1
ATOM 1306 C CA . GLU A 1 169 ? 8.811 -7.641 -16.715 1.00 98.44 169 GLU A CA 1
ATOM 1307 C C . GLU A 1 169 ? 9.293 -8.987 -16.136 1.00 98.44 169 GLU A C 1
ATOM 1309 O O . GLU A 1 169 ? 8.516 -9.936 -16.086 1.00 98.44 169 GLU A O 1
ATOM 1314 N N . ASP A 1 170 ? 10.538 -9.068 -15.645 1.00 98.69 170 ASP A N 1
ATOM 1315 C CA . ASP A 1 170 ? 11.029 -10.275 -14.965 1.00 98.69 170 ASP A CA 1
ATOM 1316 C C . ASP A 1 170 ? 10.318 -10.473 -13.614 1.00 98.69 170 ASP A C 1
ATOM 1318 O O . ASP A 1 170 ? 10.087 -11.610 -13.204 1.00 98.69 170 ASP A O 1
ATOM 1322 N N . THR A 1 171 ? 9.916 -9.380 -12.948 1.00 98.75 171 THR A N 1
ATOM 1323 C CA . THR A 1 171 ? 9.110 -9.443 -11.721 1.00 98.75 171 THR A CA 1
ATOM 1324 C C . THR A 1 171 ? 7.752 -10.058 -12.023 1.00 98.75 171 THR A C 1
ATOM 1326 O O . THR A 1 171 ? 7.338 -10.985 -11.340 1.00 98.75 171 THR A O 1
ATOM 1329 N N . LEU A 1 172 ? 7.079 -9.585 -13.076 1.00 98.75 172 LEU A N 1
ATOM 1330 C CA . LEU A 1 172 ? 5.754 -10.074 -13.467 1.00 98.75 172 LEU A CA 1
ATOM 1331 C C . LEU A 1 172 ? 5.780 -11.561 -13.853 1.00 98.75 172 LEU A C 1
ATOM 1333 O O . LEU A 1 172 ? 4.901 -12.313 -13.440 1.00 98.75 172 LEU A O 1
ATOM 1337 N N . ALA A 1 173 ? 6.822 -12.004 -14.564 1.00 98.56 173 ALA A N 1
ATOM 1338 C CA . ALA A 1 173 ? 7.023 -13.420 -14.869 1.00 98.56 173 ALA A CA 1
ATOM 1339 C C . ALA A 1 173 ? 7.209 -14.271 -13.597 1.00 98.56 173 ALA A C 1
ATOM 1341 O O . ALA A 1 173 ? 6.647 -15.358 -13.492 1.00 98.56 173 ALA A O 1
ATOM 1342 N N . ALA A 1 174 ? 7.951 -13.769 -12.604 1.00 98.62 174 ALA A N 1
ATOM 1343 C CA . ALA A 1 174 ? 8.101 -14.460 -11.325 1.00 98.62 174 ALA A CA 1
ATOM 1344 C C . ALA A 1 174 ? 6.781 -14.536 -10.535 1.00 98.62 174 ALA A C 1
ATOM 1346 O O . ALA A 1 174 ? 6.512 -15.556 -9.904 1.00 98.62 174 ALA A O 1
ATOM 1347 N N . LEU A 1 175 ? 5.945 -13.491 -10.583 1.00 98.62 175 LEU A N 1
ATOM 1348 C CA . LEU A 1 175 ? 4.614 -13.511 -9.965 1.00 98.62 175 LEU A CA 1
ATOM 1349 C C . LEU A 1 175 ? 3.683 -14.528 -10.641 1.00 98.62 175 LEU A C 1
ATOM 1351 O O . LEU A 1 175 ? 2.969 -15.248 -9.945 1.00 98.62 175 LEU A O 1
ATOM 1355 N N . GLU A 1 176 ? 3.725 -14.637 -11.975 1.00 97.94 176 GLU A N 1
ATOM 1356 C CA . GLU A 1 176 ? 2.989 -15.666 -12.724 1.00 97.94 176 GLU A CA 1
ATOM 1357 C C . GLU A 1 176 ? 3.392 -17.080 -12.285 1.00 97.94 176 GLU A C 1
ATOM 1359 O O . GLU A 1 176 ? 2.516 -17.895 -11.982 1.00 97.94 176 GLU A O 1
ATOM 1364 N N . ASP A 1 177 ? 4.699 -17.352 -12.200 1.00 97.19 177 ASP A N 1
ATOM 1365 C CA . ASP A 1 177 ? 5.242 -18.650 -11.776 1.00 97.19 177 ASP A CA 1
ATOM 1366 C C . ASP A 1 177 ? 4.828 -19.028 -10.339 1.00 97.19 177 ASP A C 1
ATOM 1368 O O . ASP A 1 177 ? 4.672 -20.214 -10.029 1.00 97.19 177 ASP A O 1
ATOM 1372 N N . LEU A 1 178 ? 4.618 -18.027 -9.478 1.00 95.69 178 LEU A N 1
ATOM 1373 C CA . LEU A 1 178 ? 4.193 -18.169 -8.081 1.00 95.69 178 LEU A CA 1
ATOM 1374 C C . LEU A 1 178 ? 2.672 -18.137 -7.877 1.00 95.69 178 LEU A C 1
ATOM 1376 O O . LEU A 1 178 ? 2.209 -18.223 -6.745 1.00 95.69 178 LEU A O 1
ATOM 1380 N N . ASP A 1 179 ? 1.886 -18.013 -8.947 1.00 95.31 179 ASP A N 1
ATOM 1381 C CA . ASP A 1 179 ? 0.427 -17.850 -8.888 1.00 95.31 179 ASP A CA 1
ATOM 1382 C C . ASP A 1 179 ? -0.046 -16.593 -8.117 1.00 95.31 179 ASP A C 1
ATOM 1384 O O . ASP A 1 179 ? -1.234 -16.467 -7.823 1.00 95.31 179 ASP A O 1
ATOM 1388 N N . MET A 1 180 ? 0.837 -15.616 -7.868 1.00 96.62 180 MET A N 1
ATOM 1389 C CA . MET A 1 180 ? 0.480 -14.320 -7.277 1.00 96.62 180 MET A CA 1
ATOM 1390 C C . MET A 1 180 ? -0.243 -13.472 -8.319 1.00 96.62 180 MET A C 1
ATOM 1392 O O . MET A 1 180 ? 0.280 -13.231 -9.403 1.00 96.62 180 MET A O 1
ATOM 1396 N N . LYS A 1 181 ? -1.469 -13.028 -8.030 1.00 96.12 181 LYS A N 1
ATOM 1397 C CA . LYS A 1 181 ? -2.355 -12.441 -9.055 1.00 96.12 181 LYS A CA 1
ATOM 1398 C C . LYS A 1 181 ? -2.380 -10.933 -9.085 1.00 96.12 181 LYS A C 1
ATOM 1400 O O . LYS A 1 181 ? -2.989 -10.375 -9.993 1.00 96.12 181 LYS A O 1
ATOM 1405 N N . ILE A 1 182 ? -1.783 -10.277 -8.102 1.00 98.62 182 ILE A N 1
ATOM 1406 C CA . ILE A 1 182 ? -1.958 -8.845 -7.900 1.00 98.62 182 ILE A CA 1
ATOM 1407 C C . ILE A 1 182 ? -0.597 -8.200 -7.688 1.00 98.62 182 ILE A C 1
ATOM 1409 O O . ILE A 1 182 ? 0.213 -8.692 -6.905 1.00 98.62 182 ILE A O 1
ATOM 1413 N N . ILE A 1 183 ? -0.373 -7.077 -8.360 1.00 98.75 183 ILE A N 1
ATOM 1414 C CA . ILE A 1 183 ? 0.735 -6.175 -8.067 1.00 98.75 183 ILE A CA 1
ATOM 1415 C C . ILE A 1 183 ? 0.191 -4.785 -7.748 1.00 98.75 183 ILE A C 1
ATOM 1417 O O . ILE A 1 183 ? -0.767 -4.316 -8.370 1.00 98.75 183 ILE A O 1
ATOM 1421 N N . SER A 1 184 ? 0.789 -4.134 -6.754 1.00 98.62 184 SER A N 1
ATOM 1422 C CA . SER A 1 184 ? 0.379 -2.807 -6.301 1.00 98.62 184 SER A CA 1
ATOM 1423 C C . SER A 1 184 ? 1.598 -1.887 -6.213 1.00 98.62 184 SER A C 1
ATOM 1425 O O . SER A 1 184 ? 2.210 -1.727 -5.162 1.00 98.62 184 SER A O 1
ATOM 1427 N N . ALA A 1 185 ? 1.990 -1.300 -7.344 1.00 97.62 185 ALA A N 1
ATOM 1428 C CA . ALA A 1 185 ? 3.002 -0.240 -7.408 1.00 97.62 185 ALA A CA 1
ATOM 1429 C C . ALA A 1 185 ? 2.345 1.148 -7.248 1.00 97.62 185 ALA A C 1
ATOM 1431 O O . ALA A 1 185 ? 1.158 1.242 -6.961 1.00 97.62 185 ALA A O 1
ATOM 1432 N N . GLU A 1 186 ? 3.087 2.238 -7.408 1.00 94.12 186 GLU A N 1
ATOM 1433 C CA . GLU A 1 186 ? 2.514 3.583 -7.546 1.00 94.12 186 GLU A CA 1
ATOM 1434 C C . GLU A 1 186 ? 2.118 3.843 -9.003 1.00 94.12 186 GLU A C 1
ATOM 1436 O O . GLU A 1 186 ? 2.837 3.430 -9.917 1.00 94.12 186 GLU A O 1
ATOM 1441 N N . PHE A 1 187 ? 1.020 4.580 -9.233 1.00 90.69 187 PHE A N 1
ATOM 1442 C CA . PHE A 1 187 ? 0.575 4.957 -10.578 1.00 90.69 187 PHE A CA 1
ATOM 1443 C C . PHE A 1 187 ? 1.695 5.507 -11.448 1.00 90.69 187 PHE A C 1
ATOM 1445 O O . PHE A 1 187 ? 1.746 5.112 -12.602 1.00 90.69 187 PHE A O 1
ATOM 1452 N N . SER A 1 188 ? 2.563 6.384 -10.921 1.00 89.25 188 SER A N 1
ATOM 1453 C CA . SER A 1 188 ? 3.630 7.063 -11.673 1.00 89.25 188 SER A CA 1
ATOM 1454 C C . SER A 1 188 ? 4.833 6.161 -12.004 1.00 89.25 188 SER A C 1
ATOM 1456 O O . SER A 1 188 ? 5.650 6.485 -12.875 1.00 89.25 188 SER A O 1
ATOM 1458 N N . LEU A 1 189 ? 4.909 4.995 -11.358 1.00 92.81 189 LEU A N 1
ATOM 1459 C CA . LEU A 1 189 ? 5.990 4.016 -11.482 1.00 92.81 189 LEU A CA 1
ATOM 1460 C C . LEU A 1 189 ? 5.542 2.715 -12.163 1.00 92.81 189 LEU A C 1
ATOM 1462 O O . LEU A 1 189 ? 6.361 1.823 -12.389 1.00 92.81 189 LEU A O 1
ATOM 1466 N N . GLU A 1 190 ? 4.277 2.637 -12.584 1.00 95.81 190 GLU A N 1
ATOM 1467 C CA . GLU A 1 190 ? 3.792 1.583 -13.472 1.00 95.81 190 GLU A CA 1
ATOM 1468 C C . GLU A 1 190 ? 4.580 1.537 -14.793 1.00 95.81 190 GLU A C 1
ATOM 1470 O O . GLU A 1 190 ? 4.981 2.562 -15.369 1.00 95.81 190 GLU A O 1
ATOM 1475 N N . LEU A 1 191 ? 4.786 0.318 -15.304 1.00 96.62 191 LEU A N 1
ATOM 1476 C CA . LEU A 1 191 ? 5.517 0.109 -16.550 1.00 96.62 191 LEU A CA 1
ATOM 1477 C C . LEU A 1 191 ? 4.781 0.764 -17.732 1.00 96.62 191 LEU A C 1
ATOM 1479 O O . LEU A 1 191 ? 3.555 0.687 -17.817 1.00 96.62 191 LEU A O 1
ATOM 1483 N N . PRO A 1 192 ? 5.494 1.307 -18.738 1.00 94.06 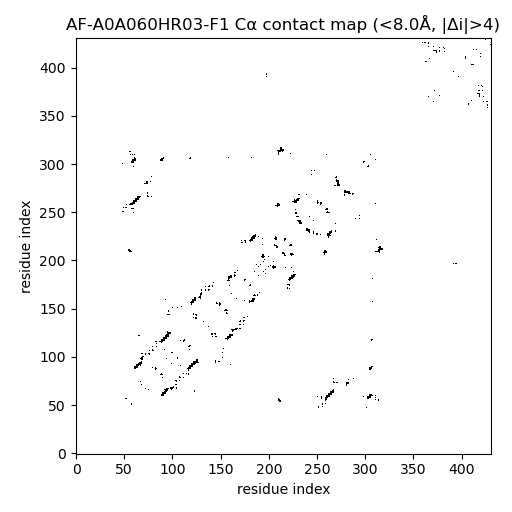192 PRO A N 1
ATOM 1484 C CA . PRO A 1 192 ? 4.853 1.857 -19.938 1.00 94.06 192 PRO A CA 1
ATOM 1485 C C . PRO A 1 192 ? 4.026 0.845 -20.750 1.00 94.06 192 PRO A C 1
ATOM 1487 O O . PRO A 1 192 ? 3.248 1.249 -21.609 1.00 94.06 192 PRO A O 1
ATOM 1490 N N . SER A 1 193 ? 4.232 -0.461 -20.533 1.00 94.19 193 SER A N 1
ATOM 1491 C CA . SER A 1 193 ? 3.441 -1.564 -21.106 1.00 94.19 193 SER A CA 1
ATOM 1492 C C . SER A 1 193 ? 2.112 -1.810 -20.372 1.00 94.19 193 SER A C 1
ATOM 1494 O O . SER A 1 193 ? 1.288 -2.600 -20.854 1.00 94.19 193 SER A O 1
ATOM 1496 N N . ILE A 1 194 ? 1.928 -1.153 -19.224 1.00 97.00 194 ILE A N 1
ATOM 1497 C CA . ILE A 1 194 ? 0.785 -1.249 -18.317 1.00 97.00 194 ILE A CA 1
ATOM 1498 C C . ILE A 1 194 ? 0.024 0.075 -18.277 1.00 97.00 194 ILE A C 1
ATOM 1500 O O . ILE A 1 194 ? -1.195 0.068 -18.425 1.00 97.00 194 ILE A O 1
ATOM 1504 N N . TYR A 1 195 ? 0.714 1.203 -18.096 1.00 95.75 195 TYR A N 1
ATOM 1505 C CA . TYR A 1 195 ? 0.068 2.498 -17.919 1.00 95.75 195 TYR A CA 1
ATOM 1506 C C . TYR A 1 195 ? 0.778 3.623 -18.673 1.00 95.75 195 TYR A C 1
ATOM 1508 O O . TYR A 1 195 ? 1.989 3.836 -18.575 1.00 95.75 195 TYR A O 1
ATOM 1516 N N . HIS A 1 196 ? -0.009 4.374 -19.437 1.00 92.00 196 HIS A N 1
ATOM 1517 C CA . HIS A 1 196 ? 0.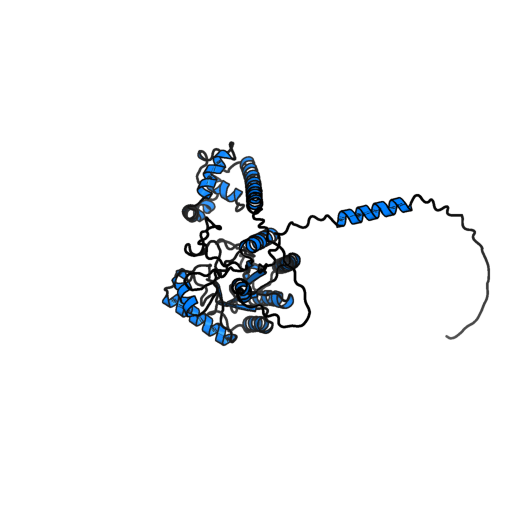420 5.556 -20.163 1.00 92.00 196 HIS A CA 1
ATOM 1518 C C . HIS A 1 196 ? 0.165 6.810 -19.321 1.00 92.00 196 HIS A C 1
ATOM 1520 O O . HIS A 1 196 ? -0.876 7.446 -19.447 1.00 92.00 196 HIS A O 1
ATOM 1526 N N . HIS A 1 197 ? 1.146 7.212 -18.510 1.00 84.62 197 HIS A N 1
ATOM 1527 C CA . HIS A 1 197 ? 1.044 8.355 -17.581 1.00 84.62 197 HIS A CA 1
ATOM 1528 C C . HIS A 1 197 ? 0.514 9.654 -18.214 1.00 84.62 197 HIS A C 1
ATOM 1530 O O . HIS A 1 197 ? -0.280 10.367 -17.614 1.00 84.62 197 HIS A O 1
ATOM 1536 N N . GLY A 1 198 ? 0.918 9.951 -19.454 1.00 84.69 198 GLY A N 1
ATOM 1537 C CA . GLY A 1 198 ? 0.477 11.147 -20.186 1.00 84.69 198 GLY A CA 1
ATOM 1538 C C . GLY A 1 198 ? -0.885 11.022 -20.881 1.00 84.69 198 GLY A C 1
ATOM 1539 O O . GLY A 1 198 ? -1.318 11.976 -21.529 1.00 84.69 198 GLY A O 1
ATOM 1540 N N . ASP A 1 199 ? -1.524 9.855 -20.800 1.00 87.81 199 ASP A N 1
ATOM 1541 C CA . ASP A 1 199 ? -2.830 9.549 -21.384 1.00 87.81 199 ASP A CA 1
ATOM 1542 C C . ASP A 1 199 ? -3.596 8.529 -20.504 1.00 87.81 199 ASP A C 1
ATOM 1544 O O . ASP A 1 19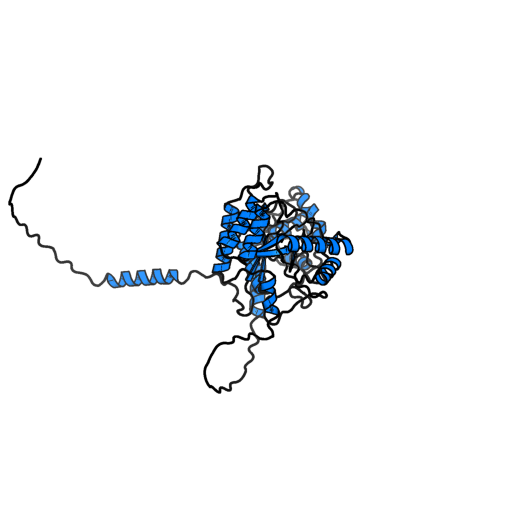9 ? -3.747 7.364 -20.880 1.00 87.81 199 ASP A O 1
ATOM 1548 N N . PRO A 1 200 ? -4.100 8.928 -19.316 1.00 83.56 200 PRO A N 1
ATOM 1549 C CA . PRO A 1 200 ? -4.841 8.031 -18.415 1.00 83.56 200 PRO A CA 1
ATOM 1550 C C . PRO A 1 200 ? -6.071 7.367 -19.057 1.00 83.56 200 PRO A C 1
ATOM 1552 O O . PRO A 1 200 ? -6.491 6.283 -18.653 1.00 83.56 200 PRO A O 1
ATOM 1555 N N . GLY A 1 201 ? -6.645 8.001 -20.087 1.00 85.56 201 GLY A N 1
ATOM 1556 C CA . GLY A 1 201 ? -7.780 7.486 -20.853 1.00 85.56 201 GLY A CA 1
ATOM 1557 C C . GLY A 1 201 ? -7.403 6.522 -21.980 1.00 85.56 201 GLY A C 1
ATOM 1558 O O . GLY A 1 201 ? -8.291 6.102 -22.727 1.00 85.56 201 GLY A O 1
ATOM 1559 N N . ASN A 1 202 ? -6.120 6.188 -22.135 1.00 90.00 202 ASN A N 1
ATOM 1560 C CA . ASN A 1 202 ? -5.660 5.320 -23.206 1.00 90.00 202 ASN A CA 1
ATOM 1561 C C . ASN A 1 202 ? -6.320 3.929 -23.107 1.00 90.00 202 ASN A C 1
ATOM 1563 O O . ASN A 1 202 ? -6.272 3.307 -22.044 1.00 90.00 202 ASN A O 1
ATOM 1567 N N . PRO A 1 203 ? -6.924 3.409 -24.193 1.00 89.31 203 PRO A N 1
ATOM 1568 C CA . PRO A 1 203 ? -7.589 2.107 -24.169 1.00 89.31 203 PRO A CA 1
ATOM 1569 C C . PRO A 1 203 ? -6.630 0.922 -23.976 1.00 89.31 203 PRO A C 1
ATOM 1571 O O . PRO A 1 203 ? -7.104 -0.166 -23.662 1.00 89.31 203 PRO A O 1
ATOM 1574 N N . ASP A 1 204 ? -5.321 1.121 -24.162 1.00 91.44 204 ASP A N 1
ATOM 1575 C CA . ASP A 1 204 ? -4.295 0.097 -23.944 1.00 91.44 204 ASP A CA 1
ATOM 1576 C C . ASP A 1 204 ? -3.814 0.042 -22.479 1.00 91.44 204 ASP A C 1
ATOM 1578 O O . ASP A 1 204 ? -3.058 -0.867 -22.127 1.00 91.44 204 ASP A O 1
ATOM 1582 N N . ASN A 1 205 ? -4.261 0.969 -21.616 1.00 94.31 205 ASN A N 1
ATOM 1583 C CA . ASN A 1 205 ? -3.970 0.926 -20.183 1.00 94.31 205 ASN A CA 1
ATOM 1584 C C . ASN A 1 205 ? -4.542 -0.355 -19.557 1.00 94.31 205 ASN A C 1
ATOM 1586 O O . ASN A 1 205 ? -5.713 -0.689 -19.742 1.00 94.31 205 ASN A O 1
ATOM 1590 N N . LYS A 1 206 ? -3.716 -1.043 -18.766 1.00 96.00 206 LYS A N 1
ATOM 1591 C CA . LYS A 1 206 ? -4.018 -2.335 -18.131 1.00 96.00 206 LYS A CA 1
ATOM 1592 C C . LYS A 1 206 ? -4.225 -2.240 -16.622 1.00 96.00 206 LYS A C 1
ATOM 1594 O O . LYS A 1 206 ? -4.090 -3.232 -15.912 1.00 96.00 206 LYS A O 1
ATOM 1599 N N . ILE A 1 207 ? -4.560 -1.049 -16.137 1.00 96.31 207 ILE A N 1
ATOM 1600 C CA . ILE A 1 207 ? -4.973 -0.859 -14.749 1.00 96.31 207 ILE A CA 1
ATOM 1601 C C . ILE A 1 207 ? -6.319 -1.548 -14.550 1.00 96.31 207 ILE A C 1
ATOM 1603 O O . ILE A 1 207 ? -7.247 -1.359 -15.346 1.00 96.31 207 ILE A O 1
ATOM 1607 N N . TYR A 1 208 ? -6.409 -2.363 -13.502 1.00 95.56 208 TYR A N 1
ATOM 1608 C CA . TYR A 1 208 ? -7.645 -3.049 -13.166 1.00 95.56 208 TYR A CA 1
ATOM 1609 C C . TYR A 1 208 ? -8.762 -2.031 -12.904 1.00 95.56 208 TYR A C 1
ATOM 1611 O O . TYR A 1 208 ? -8.525 -0.922 -12.429 1.00 95.56 208 TYR A O 1
ATOM 1619 N N . LYS A 1 209 ? -10.006 -2.404 -13.210 1.00 94.06 209 LYS A N 1
ATOM 1620 C CA . LYS A 1 209 ? -11.181 -1.654 -12.754 1.00 94.06 209 LYS A CA 1
ATOM 1621 C C . LYS A 1 209 ? -12.107 -2.603 -12.022 1.00 94.06 209 LYS A C 1
ATOM 1623 O O . LYS A 1 209 ? -12.532 -3.604 -12.593 1.00 94.06 209 LYS A O 1
ATOM 1628 N N . ALA A 1 210 ? -12.449 -2.268 -10.787 1.00 92.62 210 ALA A N 1
ATOM 1629 C CA . ALA A 1 210 ? -13.393 -3.001 -9.959 1.00 92.62 210 ALA A CA 1
ATOM 1630 C C . ALA A 1 210 ? -14.834 -2.629 -10.346 1.00 92.62 210 ALA A C 1
ATOM 1632 O O . ALA A 1 210 ? -15.589 -2.061 -9.562 1.00 92.62 210 ALA A O 1
ATOM 1633 N N . MET A 1 211 ? -15.181 -2.899 -11.603 1.00 90.12 211 MET A N 1
ATOM 1634 C CA . MET A 1 211 ? -16.467 -2.597 -12.232 1.00 90.12 211 MET A CA 1
ATOM 1635 C C . MET A 1 211 ? -16.944 -3.821 -13.032 1.00 90.12 211 MET A C 1
ATOM 1637 O O . MET A 1 211 ? -16.124 -4.685 -13.361 1.00 90.12 211 MET A O 1
ATOM 1641 N N . PRO A 1 212 ? -18.237 -3.920 -13.385 1.00 84.06 212 PRO A N 1
ATOM 1642 C CA . PRO A 1 212 ? -18.741 -5.055 -14.145 1.00 84.06 212 PRO A CA 1
ATOM 1643 C C . PRO A 1 212 ? -18.052 -5.162 -15.498 1.00 84.06 212 PRO A C 1
ATOM 1645 O O . PRO A 1 212 ? -17.713 -4.152 -16.119 1.00 84.06 212 PRO A O 1
ATOM 1648 N N . ASP A 1 213 ? -17.879 -6.399 -15.956 1.00 80.56 213 ASP A N 1
ATOM 1649 C CA . ASP A 1 213 ? -17.260 -6.734 -17.241 1.00 80.56 213 ASP A CA 1
ATOM 1650 C C . ASP A 1 213 ? -15.807 -6.232 -17.401 1.00 80.56 213 ASP A C 1
ATOM 1652 O O . ASP A 1 213 ? -15.274 -6.206 -18.513 1.00 80.56 213 ASP A O 1
ATOM 1656 N N . SER A 1 214 ? -15.142 -5.867 -16.299 1.00 81.00 214 SER A N 1
ATOM 1657 C CA . SER A 1 214 ? -13.739 -5.453 -16.278 1.00 81.00 214 SER A CA 1
ATOM 1658 C C . SER A 1 214 ? -12.849 -6.551 -15.693 1.00 81.00 214 SER A C 1
ATOM 1660 O O . SER A 1 214 ? -12.612 -6.601 -14.493 1.00 81.00 214 SER A O 1
ATOM 1662 N N . ASP A 1 215 ? -12.312 -7.425 -16.547 1.00 87.38 215 ASP A N 1
ATOM 1663 C CA . ASP A 1 215 ? -11.274 -8.406 -16.181 1.00 87.38 215 ASP A CA 1
ATOM 1664 C C . ASP A 1 215 ? -9.928 -8.031 -16.821 1.00 87.38 215 ASP A C 1
ATOM 1666 O O . ASP A 1 215 ? -9.354 -8.776 -17.618 1.00 87.38 215 ASP A O 1
ATOM 1670 N N . ILE A 1 216 ? -9.472 -6.806 -16.549 1.00 93.50 216 ILE A N 1
ATOM 1671 C CA . ILE A 1 216 ? -8.248 -6.251 -17.136 1.00 93.50 216 ILE A CA 1
ATOM 1672 C C . ILE A 1 216 ? -7.032 -6.817 -16.399 1.00 93.50 216 ILE A C 1
ATOM 1674 O O . ILE A 1 216 ? -6.861 -6.581 -15.205 1.00 93.50 216 ILE A O 1
ATOM 1678 N N . LYS A 1 217 ? -6.194 -7.542 -17.140 1.00 95.06 217 LYS A N 1
ATOM 1679 C CA . LYS A 1 217 ? -4.924 -8.126 -16.696 1.00 95.06 217 LYS A CA 1
ATOM 1680 C C . LYS A 1 217 ? -3.819 -7.765 -17.675 1.00 95.06 217 LYS A C 1
ATOM 1682 O O . LYS A 1 217 ? -4.081 -7.454 -18.843 1.00 95.06 217 LYS A O 1
ATOM 1687 N N . ASP A 1 218 ? -2.582 -7.862 -17.218 1.00 96.31 218 ASP A N 1
ATOM 1688 C CA . ASP A 1 218 ? -1.422 -7.815 -18.093 1.00 96.31 218 ASP A CA 1
ATOM 1689 C C . ASP A 1 218 ? -1.250 -9.107 -18.928 1.00 96.31 218 ASP A C 1
ATOM 1691 O O . ASP A 1 218 ? -2.132 -9.966 -19.006 1.00 96.31 218 ASP A O 1
ATOM 1695 N N . GLN A 1 219 ? -0.106 -9.234 -19.606 1.00 96.19 219 GLN A N 1
ATOM 1696 C CA . GLN A 1 219 ? 0.198 -10.410 -20.430 1.00 96.19 219 GLN A CA 1
ATOM 1697 C C . GLN A 1 219 ? 0.559 -11.671 -19.625 1.00 96.19 219 GLN A C 1
ATOM 1699 O O . GLN A 1 219 ? 0.546 -12.755 -20.205 1.00 96.19 219 GLN A O 1
ATOM 1704 N N . TYR A 1 220 ? 0.844 -11.524 -18.331 1.00 97.25 220 TYR A N 1
ATOM 1705 C CA . TYR A 1 220 ? 1.162 -12.592 -17.378 1.00 97.25 220 TYR A CA 1
ATOM 1706 C C . TYR A 1 220 ? -0.057 -12.968 -16.513 1.00 97.25 220 TYR A C 1
ATOM 1708 O O . TYR A 1 220 ? 0.012 -13.834 -15.645 1.00 97.25 220 TYR A O 1
ATOM 1716 N N . GLY A 1 221 ? -1.210 -12.333 -16.756 1.00 96.44 221 GLY A N 1
ATOM 1717 C CA . GLY A 1 221 ? -2.443 -12.585 -16.016 1.00 96.44 221 GLY A CA 1
ATOM 1718 C C . GLY A 1 221 ? -2.517 -11.882 -14.658 1.00 96.44 221 GLY A C 1
ATOM 1719 O O . GLY A 1 221 ? -3.333 -12.290 -13.830 1.00 96.44 221 GLY A O 1
ATOM 1720 N N . ILE A 1 222 ? -1.703 -10.847 -14.443 1.00 98.19 222 ILE A N 1
ATOM 1721 C CA . ILE A 1 222 ? -1.606 -10.076 -13.202 1.00 98.19 222 ILE A CA 1
ATOM 1722 C C . ILE A 1 222 ? -2.543 -8.867 -13.264 1.00 98.19 222 ILE A C 1
ATOM 1724 O O . ILE A 1 222 ? -2.629 -8.165 -14.276 1.00 98.19 222 ILE A O 1
ATOM 1728 N N . TYR A 1 223 ? -3.263 -8.627 -12.172 1.00 98.19 223 TYR A N 1
ATOM 1729 C CA . TYR A 1 223 ? -4.041 -7.416 -11.949 1.00 98.19 223 TYR A CA 1
ATOM 1730 C C . TYR A 1 223 ? -3.144 -6.316 -11.377 1.00 98.19 223 TYR A C 1
ATOM 1732 O O . TYR A 1 223 ? -2.495 -6.509 -10.348 1.00 98.19 223 TYR A O 1
ATOM 1740 N N . HIS A 1 224 ? -3.157 -5.145 -12.010 1.00 98.31 224 HIS A N 1
ATOM 1741 C CA . HIS A 1 224 ? -2.451 -3.961 -11.524 1.00 98.31 224 HIS A CA 1
ATOM 1742 C C . HIS A 1 224 ? -3.412 -3.082 -10.733 1.00 98.31 224 HIS A C 1
ATOM 1744 O O . HIS A 1 224 ? -4.342 -2.507 -11.309 1.00 98.31 224 HIS A O 1
ATOM 1750 N N . LEU A 1 225 ? -3.200 -3.015 -9.416 1.00 98.12 225 LEU A N 1
ATOM 1751 C CA . LEU A 1 225 ? -3.959 -2.180 -8.488 1.00 98.12 225 LEU A CA 1
ATOM 1752 C C . LEU A 1 225 ? -3.023 -1.140 -7.859 1.00 98.12 225 LEU A C 1
ATOM 1754 O O . LEU A 1 225 ? -2.612 -1.315 -6.711 1.00 98.12 225 LEU A O 1
ATOM 1758 N N . PRO A 1 226 ? -2.637 -0.085 -8.595 1.00 97.94 226 PRO A N 1
ATOM 1759 C CA . PRO A 1 226 ? -1.683 0.890 -8.094 1.00 97.94 226 PRO A CA 1
ATOM 1760 C C . PRO A 1 226 ? -2.230 1.698 -6.913 1.00 97.94 226 PRO A C 1
ATOM 1762 O O . PRO A 1 226 ? -3.436 1.938 -6.804 1.00 97.94 226 PRO A O 1
ATOM 1765 N N . GLN A 1 227 ? -1.314 2.147 -6.058 1.00 97.25 227 GLN A N 1
ATOM 1766 C CA . GLN A 1 227 ? -1.542 3.169 -5.043 1.00 97.25 227 GLN A CA 1
ATOM 1767 C C . GLN A 1 227 ? -2.147 4.410 -5.677 1.00 97.25 227 GLN A C 1
ATOM 1769 O O . GLN A 1 227 ? -1.579 4.967 -6.615 1.00 97.25 227 GLN A O 1
ATOM 1774 N N . ALA A 1 228 ? -3.274 4.836 -5.121 1.00 95.56 228 ALA A N 1
ATOM 1775 C CA . ALA A 1 228 ? -3.982 6.034 -5.532 1.00 95.56 228 ALA A CA 1
ATOM 1776 C C . ALA A 1 228 ? -3.716 7.214 -4.598 1.00 95.56 228 ALA A C 1
ATOM 1778 O O . ALA A 1 228 ? -3.720 8.346 -5.064 1.00 95.56 228 ALA A O 1
ATOM 1779 N N . ALA A 1 229 ? -3.498 6.936 -3.312 1.00 96.75 229 ALA A N 1
ATOM 1780 C CA . ALA A 1 229 ? -3.273 7.956 -2.307 1.00 96.75 229 ALA A CA 1
ATOM 1781 C C . ALA A 1 229 ? -2.315 7.463 -1.214 1.00 96.75 229 ALA A C 1
ATOM 1783 O O . ALA A 1 229 ? -2.226 6.262 -0.937 1.00 96.75 229 ALA A O 1
ATOM 1784 N N . GLU A 1 230 ? -1.622 8.397 -0.574 1.00 95.75 230 GLU A N 1
ATOM 1785 C CA . GLU A 1 230 ? -0.695 8.128 0.526 1.00 95.75 230 GLU A CA 1
ATOM 1786 C C . GLU A 1 230 ? -1.080 8.950 1.750 1.00 95.75 230 GLU A C 1
ATOM 1788 O O . GLU A 1 230 ? -1.517 10.094 1.637 1.00 95.75 230 GLU A O 1
ATOM 1793 N N . PHE A 1 231 ? -0.892 8.389 2.944 1.00 97.00 231 PHE A N 1
ATOM 1794 C CA . PHE A 1 231 ? -1.115 9.148 4.176 1.00 97.00 231 PHE A CA 1
ATOM 1795 C C . PHE A 1 231 ? -0.042 10.232 4.384 1.00 97.00 231 PHE A C 1
ATOM 1797 O O . PHE A 1 231 ? -0.330 11.339 4.851 1.00 97.00 231 PHE A O 1
ATOM 1804 N N . PHE A 1 232 ? 1.195 9.927 3.990 1.00 96.81 232 PHE A N 1
ATOM 1805 C CA . PHE A 1 232 ? 2.312 10.858 3.861 1.00 96.81 232 PHE A CA 1
ATOM 1806 C C . PHE A 1 232 ? 2.912 10.716 2.465 1.00 96.81 232 PHE A C 1
ATOM 1808 O O . PHE A 1 232 ? 3.041 9.610 1.963 1.00 96.81 232 PHE A O 1
ATOM 1815 N N . ALA A 1 233 ? 3.314 11.827 1.855 1.00 93.38 233 ALA A N 1
ATOM 1816 C CA . ALA A 1 233 ? 4.026 11.814 0.585 1.00 93.38 233 ALA A CA 1
ATOM 1817 C C . ALA A 1 233 ? 5.518 11.515 0.812 1.00 93.38 233 ALA A C 1
ATOM 1819 O O . ALA A 1 233 ? 6.172 12.215 1.596 1.00 93.38 233 ALA A O 1
ATOM 1820 N N . HIS A 1 234 ? 6.059 10.519 0.101 1.00 87.75 234 HIS A N 1
ATOM 1821 C CA . HIS A 1 234 ? 7.460 10.072 0.199 1.00 87.75 234 HIS A CA 1
ATOM 1822 C C . HIS A 1 234 ? 8.283 10.425 -1.057 1.00 87.75 234 HIS A C 1
ATOM 1824 O O . HIS A 1 234 ? 8.855 9.569 -1.728 1.00 87.75 234 HIS A O 1
ATOM 1830 N N . ASP A 1 235 ? 8.412 11.713 -1.373 1.00 80.75 235 ASP A N 1
ATOM 1831 C CA . ASP A 1 235 ? 9.040 12.221 -2.605 1.00 80.75 235 ASP A CA 1
ATOM 1832 C C . ASP A 1 235 ? 10.588 12.310 -2.576 1.00 80.75 235 ASP A C 1
ATOM 1834 O O . ASP A 1 235 ? 11.204 13.118 -3.279 1.00 80.75 235 ASP A O 1
ATOM 1838 N N . GLY A 1 236 ? 11.242 11.447 -1.788 1.00 71.25 236 GLY A N 1
ATOM 1839 C CA . GLY A 1 236 ? 12.706 11.374 -1.657 1.00 71.25 236 GLY A CA 1
ATOM 1840 C C . GLY A 1 236 ? 13.318 12.326 -0.618 1.00 71.25 236 GLY A C 1
ATOM 1841 O O . GLY A 1 236 ? 14.546 12.410 -0.517 1.00 71.25 236 GLY A O 1
ATOM 1842 N N . GLY A 1 237 ? 12.480 13.030 0.150 1.00 80.12 237 GLY A N 1
ATOM 1843 C CA . GLY A 1 237 ? 12.858 13.864 1.294 1.00 80.12 237 GLY A CA 1
ATOM 1844 C C . GLY A 1 237 ? 12.270 13.382 2.625 1.00 80.12 237 GLY A C 1
ATOM 1845 O O . GLY A 1 237 ? 11.951 12.207 2.795 1.00 80.12 237 GLY A O 1
ATOM 1846 N N . THR A 1 238 ? 12.140 14.309 3.581 1.00 84.44 238 THR A N 1
ATOM 1847 C CA . THR A 1 238 ? 11.338 14.084 4.793 1.00 84.44 238 THR A CA 1
ATOM 1848 C C . THR A 1 238 ? 9.882 13.846 4.378 1.00 84.44 238 THR A C 1
ATOM 1850 O O . THR A 1 238 ? 9.331 14.706 3.683 1.00 84.44 238 THR A O 1
ATOM 1853 N N . PRO A 1 239 ? 9.247 12.741 4.813 1.00 90.62 239 PRO A N 1
ATOM 1854 C CA . PRO A 1 239 ? 7.847 12.480 4.513 1.00 90.62 239 PRO A CA 1
ATOM 1855 C C . PRO A 1 239 ? 6.962 13.659 4.913 1.00 90.62 239 PRO A C 1
ATOM 1857 O O . PRO A 1 239 ? 7.062 14.179 6.026 1.00 90.62 239 PRO A O 1
ATOM 1860 N N . THR A 1 240 ? 6.089 14.090 4.006 1.00 93.50 240 THR A N 1
ATOM 1861 C CA . THR A 1 240 ? 5.200 15.233 4.247 1.00 93.50 240 THR A CA 1
ATOM 1862 C C . THR A 1 240 ? 3.771 14.751 4.417 1.00 93.50 240 THR A C 1
ATOM 1864 O O . THR A 1 240 ? 3.236 14.083 3.539 1.00 93.50 240 THR A O 1
ATOM 1867 N N . LYS A 1 241 ? 3.134 15.116 5.535 1.00 95.19 241 LYS A N 1
ATOM 1868 C CA . LYS A 1 241 ? 1.734 14.771 5.804 1.00 95.19 241 LYS A CA 1
ATOM 1869 C C . LYS A 1 241 ? 0.833 15.271 4.675 1.00 95.19 241 LYS A C 1
ATOM 1871 O O . LYS A 1 241 ? 0.819 16.473 4.389 1.00 95.19 241 LYS A O 1
ATOM 1876 N N . VAL A 1 242 ? 0.048 14.371 4.089 1.00 96.88 242 VAL A N 1
ATOM 1877 C CA . VAL A 1 242 ? -0.991 14.742 3.126 1.00 96.88 242 VAL A CA 1
ATOM 1878 C C . VAL A 1 242 ? -2.203 15.267 3.907 1.00 96.88 242 VAL A C 1
ATOM 1880 O O . VAL A 1 242 ? -2.654 14.603 4.846 1.00 96.88 242 VAL A O 1
ATOM 1883 N N . PRO A 1 243 ? -2.732 16.468 3.591 1.00 97.38 243 PRO A N 1
ATOM 1884 C CA . PRO A 1 243 ? -3.953 16.959 4.221 1.00 97.38 243 PRO A CA 1
ATOM 1885 C C . PRO A 1 243 ? -5.105 15.976 4.018 1.00 97.38 243 PRO A C 1
ATOM 1887 O O . PRO A 1 243 ? -5.291 15.458 2.917 1.00 97.38 243 PRO A O 1
ATOM 1890 N N . LEU A 1 244 ? -5.905 15.754 5.063 1.00 96.19 244 LEU A N 1
ATOM 1891 C CA . LEU A 1 244 ? -6.998 14.784 5.013 1.00 96.19 244 LEU A CA 1
ATOM 1892 C C . LEU A 1 244 ? -7.991 15.095 3.881 1.00 96.19 244 LEU A C 1
ATOM 1894 O O . LEU A 1 244 ? -8.452 14.170 3.220 1.00 96.19 244 LEU A O 1
ATOM 1898 N N . GLU A 1 245 ? -8.278 16.375 3.606 1.00 96.19 245 GLU A N 1
ATOM 1899 C CA . GLU A 1 245 ? -9.123 16.745 2.465 1.00 96.19 245 GLU A CA 1
ATOM 1900 C C . GLU A 1 245 ? -8.555 16.282 1.116 1.00 96.19 245 GLU A C 1
ATOM 1902 O O . GLU A 1 245 ? -9.305 15.766 0.295 1.00 96.19 245 GLU A O 1
ATOM 1907 N N . THR A 1 246 ? -7.241 16.402 0.911 1.00 97.31 246 THR A N 1
ATOM 1908 C CA . THR A 1 246 ? -6.569 15.969 -0.319 1.00 97.31 246 THR A CA 1
ATOM 1909 C C . THR A 1 246 ? -6.629 14.452 -0.449 1.00 97.31 246 THR A C 1
ATOM 1911 O O . THR A 1 246 ? -6.974 13.941 -1.508 1.00 97.31 246 THR A O 1
ATOM 1914 N N . LEU A 1 247 ? -6.366 13.734 0.646 1.00 97.38 247 LEU A N 1
ATOM 1915 C CA . LEU A 1 247 ? -6.432 12.274 0.685 1.00 97.38 247 LEU A CA 1
ATOM 1916 C C . LEU A 1 247 ? -7.838 11.756 0.332 1.00 97.38 247 LEU A C 1
ATOM 1918 O O . LEU A 1 247 ? -7.979 10.799 -0.427 1.00 97.38 247 LEU A O 1
ATOM 1922 N N . ILE A 1 248 ? -8.891 12.405 0.840 1.00 97.69 248 ILE A N 1
ATOM 1923 C CA . ILE A 1 248 ? -10.280 12.063 0.497 1.00 97.69 248 ILE A CA 1
ATOM 1924 C C . ILE A 1 248 ? -10.566 12.348 -0.983 1.00 97.69 248 ILE A C 1
ATOM 1926 O O . ILE A 1 248 ? -11.155 11.502 -1.652 1.00 97.69 248 ILE A O 1
ATOM 1930 N N . GLU A 1 249 ? -10.134 13.500 -1.507 1.00 97.06 249 GLU A N 1
ATOM 1931 C CA . GLU A 1 249 ? -10.297 13.841 -2.928 1.00 97.06 249 GLU A CA 1
ATOM 1932 C C . GLU A 1 249 ? -9.616 12.804 -3.841 1.00 97.06 249 GLU A C 1
ATOM 1934 O O . GLU A 1 249 ? -10.233 12.330 -4.795 1.00 97.06 249 GLU A O 1
ATOM 1939 N N . GLU A 1 250 ? -8.392 12.376 -3.518 1.00 97.06 250 GLU A N 1
ATOM 1940 C CA . GLU A 1 250 ? -7.660 11.341 -4.265 1.00 97.06 250 GLU A CA 1
ATOM 1941 C C . GLU A 1 250 ? -8.369 9.976 -4.224 1.00 97.06 250 GLU A C 1
ATOM 1943 O O . GLU A 1 250 ? -8.460 9.278 -5.242 1.00 97.06 250 GLU A O 1
ATOM 1948 N N . ILE A 1 251 ? -8.928 9.603 -3.066 1.00 97.75 251 ILE A N 1
ATOM 1949 C CA . ILE A 1 251 ? -9.738 8.388 -2.912 1.00 97.75 251 ILE A CA 1
ATOM 1950 C C . ILE A 1 251 ? -10.990 8.457 -3.792 1.00 97.75 251 ILE A C 1
ATOM 1952 O O . ILE A 1 251 ? -11.270 7.512 -4.534 1.00 97.75 251 ILE A O 1
ATOM 1956 N N . GLU A 1 252 ? -11.742 9.558 -3.737 1.00 96.50 252 GLU A N 1
ATOM 1957 C CA . GLU A 1 252 ? -12.968 9.732 -4.522 1.00 96.50 252 GLU A CA 1
ATOM 1958 C C . GLU A 1 252 ? -12.687 9.738 -6.031 1.00 96.50 252 GLU A C 1
ATOM 1960 O O . GLU A 1 252 ? -13.396 9.078 -6.801 1.00 96.50 252 GLU A O 1
ATOM 1965 N N . ASP A 1 253 ? -11.631 10.428 -6.465 1.00 95.19 253 ASP A N 1
ATOM 1966 C CA . ASP A 1 253 ? -11.230 10.481 -7.870 1.00 95.19 253 ASP A CA 1
ATOM 1967 C C . ASP A 1 253 ? -10.830 9.092 -8.386 1.00 95.19 253 ASP A C 1
ATOM 1969 O O . ASP A 1 253 ? -11.276 8.675 -9.467 1.00 95.19 253 ASP A O 1
ATOM 1973 N N . SER A 1 254 ? -10.067 8.336 -7.594 1.00 95.81 254 SER A N 1
ATOM 1974 C CA . SER A 1 254 ? -9.666 6.974 -7.944 1.00 95.81 254 SER A CA 1
ATOM 1975 C C . SER A 1 254 ? -10.857 6.014 -7.987 1.00 95.81 254 SER A C 1
ATOM 1977 O O . SER A 1 254 ? -11.047 5.327 -8.995 1.00 95.81 254 SER A O 1
ATOM 1979 N N . ILE A 1 255 ? -11.747 6.046 -6.987 1.00 95.94 255 ILE A N 1
ATOM 1980 C CA . ILE A 1 255 ? -12.981 5.244 -6.986 1.00 95.94 255 ILE A CA 1
ATOM 1981 C C . ILE A 1 255 ? -13.847 5.577 -8.202 1.00 95.94 255 ILE A C 1
ATOM 1983 O O . ILE A 1 255 ? -14.334 4.667 -8.875 1.00 95.94 255 ILE A O 1
ATOM 1987 N N . SER A 1 256 ? -14.002 6.856 -8.549 1.00 93.19 256 SER A N 1
ATOM 1988 C CA . SER A 1 256 ? -14.809 7.251 -9.709 1.00 93.19 256 SER A CA 1
ATOM 1989 C C . SER A 1 256 ? -14.244 6.730 -11.040 1.00 93.19 256 SER A C 1
ATOM 1991 O O . SER A 1 256 ? -14.999 6.474 -11.982 1.00 93.19 256 SER A O 1
ATOM 1993 N N . THR A 1 257 ? -12.925 6.529 -11.113 1.00 91.44 257 THR A N 1
ATOM 1994 C CA . THR A 1 257 ? -12.213 6.128 -12.334 1.00 91.44 257 THR A CA 1
ATOM 1995 C C . THR A 1 257 ? -12.047 4.610 -12.447 1.00 91.44 257 THR A C 1
ATOM 1997 O O . THR A 1 257 ? -12.253 4.035 -13.523 1.00 91.44 257 THR A O 1
ATOM 2000 N N . TYR A 1 258 ? -11.685 3.956 -11.344 1.00 94.06 258 TYR A N 1
ATOM 2001 C CA . TYR A 1 258 ? -11.278 2.550 -11.289 1.00 94.06 258 TYR A CA 1
ATOM 2002 C C . TYR A 1 258 ? -12.221 1.681 -10.451 1.00 94.06 258 TYR A C 1
ATOM 2004 O O . TYR A 1 258 ? -12.122 0.459 -10.490 1.00 94.06 258 TYR A O 1
ATOM 2012 N N . GLY A 1 259 ? -13.176 2.267 -9.729 1.00 94.81 259 GLY A N 1
ATOM 2013 C CA . GLY A 1 259 ? -14.105 1.550 -8.851 1.00 94.81 259 GLY A CA 1
ATOM 2014 C C . GLY A 1 259 ? -13.512 1.189 -7.487 1.00 94.81 259 GLY A C 1
ATOM 2015 O O . GLY A 1 259 ? -14.219 0.611 -6.665 1.00 94.81 259 GLY A O 1
ATOM 2016 N N . TYR A 1 260 ? -12.244 1.522 -7.241 1.00 97.19 260 TYR A N 1
ATOM 2017 C CA . TYR A 1 260 ? -11.547 1.343 -5.970 1.00 97.19 260 TYR A CA 1
ATOM 2018 C C . TYR A 1 260 ? -10.499 2.449 -5.771 1.00 97.19 260 TYR A C 1
ATOM 2020 O O . TYR A 1 260 ? -10.124 3.113 -6.734 1.00 97.19 260 TYR A O 1
ATOM 2028 N N . ALA A 1 261 ? -9.987 2.593 -4.549 1.00 98.31 261 ALA A N 1
ATOM 2029 C CA . ALA A 1 261 ? -8.772 3.352 -4.249 1.00 98.31 261 ALA A CA 1
ATOM 2030 C C . ALA A 1 261 ? -7.840 2.530 -3.352 1.00 98.31 261 ALA A C 1
ATOM 2032 O O . ALA A 1 261 ? -8.304 1.925 -2.388 1.00 98.31 261 ALA A O 1
ATOM 2033 N N . VAL A 1 262 ? -6.538 2.512 -3.651 1.00 98.75 262 VAL A N 1
ATOM 2034 C CA . VAL A 1 262 ? -5.514 1.935 -2.762 1.00 98.75 262 VAL A CA 1
ATOM 2035 C C . VAL A 1 262 ? -4.864 3.064 -1.968 1.00 98.75 262 VAL A C 1
ATOM 2037 O O . VAL A 1 262 ? -4.355 4.009 -2.573 1.00 98.75 262 VAL A O 1
ATOM 2040 N N . VAL A 1 263 ? -4.888 2.952 -0.639 1.00 98.69 263 VAL A N 1
ATOM 2041 C CA . VAL A 1 263 ? -4.305 3.917 0.302 1.00 98.69 263 VAL A CA 1
ATOM 2042 C C . VAL A 1 263 ? -3.121 3.276 1.012 1.00 98.69 263 VAL A C 1
ATOM 2044 O O . VAL A 1 263 ? -3.277 2.226 1.639 1.00 98.69 263 VAL A O 1
ATOM 2047 N N . THR A 1 264 ? -1.960 3.918 0.936 1.00 98.56 264 THR A N 1
ATOM 2048 C CA . THR A 1 264 ? -0.723 3.424 1.556 1.00 98.56 264 THR A CA 1
ATOM 2049 C C . THR A 1 264 ? -0.466 4.075 2.897 1.00 98.56 264 THR A C 1
ATOM 2051 O O . THR A 1 264 ? -0.563 5.297 3.043 1.00 98.56 264 THR A O 1
ATOM 2054 N N . LEU A 1 265 ? -0.105 3.235 3.860 1.00 98.69 265 LEU A N 1
ATOM 2055 C CA . LEU A 1 265 ? 0.302 3.592 5.207 1.00 98.69 265 LEU A CA 1
ATOM 2056 C C . LEU A 1 265 ? 1.702 3.017 5.459 1.00 98.69 265 LEU A C 1
ATOM 2058 O O . LEU A 1 265 ? 1.944 1.860 5.117 1.00 98.69 265 LEU A O 1
ATOM 2062 N N . HIS A 1 266 ? 2.574 3.759 6.142 1.00 98.31 266 HIS A N 1
ATOM 2063 C CA . HIS A 1 266 ? 3.801 3.204 6.721 1.00 98.31 266 HIS A CA 1
ATOM 2064 C C . HIS A 1 266 ? 3.778 3.348 8.248 1.00 98.31 266 HIS A C 1
ATOM 2066 O O . HIS A 1 266 ? 3.363 4.392 8.755 1.00 98.31 266 HIS A O 1
ATOM 2072 N N . PRO A 1 267 ? 4.287 2.375 9.031 1.00 98.44 267 PRO A N 1
ATOM 2073 C CA . PRO A 1 267 ? 4.371 2.501 10.487 1.00 98.44 267 PRO A CA 1
ATOM 2074 C C . PRO A 1 267 ? 5.103 3.768 10.945 1.00 98.44 267 PRO A C 1
ATOM 2076 O O . PRO A 1 267 ? 4.752 4.364 11.963 1.00 98.44 267 PRO A O 1
ATOM 2079 N N . SER A 1 268 ? 6.098 4.225 10.179 1.00 97.44 268 SER A N 1
ATOM 2080 C CA . SER A 1 268 ? 6.834 5.457 10.466 1.00 97.44 268 SER A CA 1
ATOM 2081 C C . SER A 1 268 ? 5.960 6.704 10.488 1.00 97.44 268 SER A C 1
ATOM 2083 O O . SER A 1 268 ? 6.294 7.641 11.213 1.00 97.44 268 SER A O 1
ATOM 2085 N N . ASP A 1 269 ? 4.872 6.731 9.728 1.00 97.44 269 ASP A N 1
ATOM 2086 C CA . ASP A 1 269 ? 3.992 7.895 9.579 1.00 97.44 269 ASP A CA 1
ATOM 2087 C C . ASP A 1 269 ? 3.171 8.145 10.844 1.00 97.44 269 ASP A C 1
ATOM 2089 O O . ASP A 1 269 ? 2.759 9.264 11.126 1.00 97.44 269 ASP A O 1
ATOM 2093 N N . PHE A 1 270 ? 3.010 7.102 11.658 1.00 98.50 270 PHE A N 1
ATOM 2094 C CA . PHE A 1 270 ? 2.245 7.108 12.900 1.00 98.50 270 PHE A CA 1
ATOM 2095 C C . PHE A 1 270 ? 3.134 7.101 14.144 1.00 98.50 270 PHE A C 1
ATOM 2097 O O . PHE A 1 270 ? 2.644 6.976 15.266 1.00 98.50 270 PHE A O 1
ATOM 2104 N N . ALA A 1 271 ? 4.445 7.241 13.966 1.00 98.25 271 ALA A N 1
ATOM 2105 C CA . ALA A 1 271 ? 5.413 7.326 15.046 1.00 98.25 271 ALA A CA 1
ATOM 2106 C C . ALA A 1 271 ? 5.646 8.781 15.477 1.00 98.25 271 ALA A C 1
ATOM 2108 O O . ALA A 1 271 ? 5.784 9.678 14.643 1.00 98.25 271 ALA A O 1
ATOM 2109 N N . ILE A 1 272 ? 5.796 9.019 16.782 1.00 97.94 272 ILE A N 1
ATOM 2110 C CA . ILE A 1 272 ? 6.372 10.271 17.285 1.00 97.94 272 ILE A CA 1
ATOM 2111 C C . ILE A 1 272 ? 7.798 10.383 16.741 1.00 97.94 272 ILE A C 1
ATOM 2113 O O . ILE A 1 272 ? 8.583 9.441 16.865 1.00 97.94 272 ILE A O 1
ATOM 2117 N N . LYS A 1 273 ? 8.147 11.535 16.167 1.00 95.25 273 LYS A N 1
ATOM 2118 C CA . LYS A 1 273 ? 9.504 11.821 15.690 1.00 95.25 273 LYS A CA 1
ATOM 2119 C C . LYS A 1 273 ? 10.373 12.418 16.799 1.00 95.25 273 LYS A C 1
ATOM 2121 O O . LYS A 1 273 ? 9.884 13.194 17.625 1.00 95.25 273 LYS A O 1
ATOM 2126 N N . ASP A 1 274 ? 11.653 12.055 16.827 1.00 95.06 274 ASP A N 1
ATOM 2127 C CA . ASP A 1 274 ? 12.629 12.635 17.751 1.00 95.06 274 ASP A CA 1
ATOM 2128 C C . ASP A 1 274 ? 13.174 13.998 17.266 1.00 95.06 274 ASP A C 1
ATOM 2130 O O . ASP A 1 274 ? 12.674 14.601 16.318 1.00 95.06 274 ASP A O 1
ATOM 2134 N N . GLU A 1 275 ? 14.199 14.532 17.938 1.00 95.06 275 GLU A N 1
ATOM 2135 C CA . GLU A 1 275 ? 14.803 15.826 17.579 1.00 95.06 275 GLU A CA 1
ATOM 2136 C C . GLU A 1 275 ? 15.522 15.847 16.216 1.00 95.06 275 GLU A C 1
ATOM 2138 O O . GLU A 1 275 ? 15.834 16.931 15.719 1.00 95.06 275 GLU A O 1
ATOM 2143 N N . ASN A 1 276 ? 15.781 14.678 15.624 1.00 91.81 276 ASN A N 1
ATOM 2144 C CA . ASN A 1 276 ? 16.393 14.502 14.307 1.00 91.81 276 ASN A CA 1
ATOM 2145 C C . ASN A 1 276 ? 15.376 14.093 13.235 1.00 91.81 276 ASN A C 1
ATOM 2147 O O . ASN A 1 276 ? 15.799 13.761 12.132 1.00 91.81 276 ASN A O 1
ATOM 2151 N N . ASP A 1 277 ? 14.076 14.145 13.547 1.00 90.12 277 ASP A N 1
ATOM 2152 C CA . ASP A 1 277 ? 12.981 13.722 12.664 1.00 90.12 277 ASP A CA 1
ATOM 2153 C C . ASP A 1 277 ? 12.916 12.197 12.426 1.00 90.12 277 ASP A C 1
ATOM 2155 O O . ASP A 1 277 ? 12.204 11.707 11.549 1.00 90.12 277 ASP A O 1
ATOM 2159 N N . GLU A 1 278 ? 13.621 11.416 13.250 1.00 92.69 278 GLU A N 1
ATOM 2160 C CA . GLU A 1 278 ? 13.617 9.957 13.162 1.00 92.69 278 GLU A CA 1
ATOM 2161 C C . GLU A 1 278 ? 12.407 9.377 13.913 1.00 92.69 278 GLU A C 1
ATOM 2163 O O .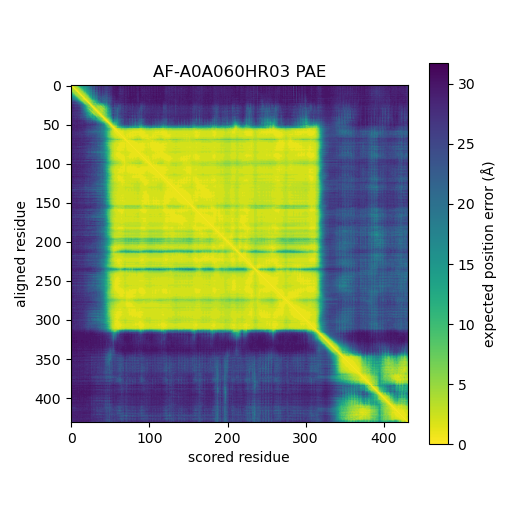 GLU A 1 278 ? 12.099 9.818 15.028 1.00 92.69 278 GLU A O 1
ATOM 2168 N N . PRO A 1 279 ? 11.701 8.378 13.350 1.00 95.94 279 PRO A N 1
ATOM 2169 C CA . PRO A 1 279 ? 10.565 7.760 14.019 1.00 95.94 279 PRO A CA 1
ATOM 2170 C C . PRO A 1 279 ? 11.002 7.003 15.277 1.00 95.94 279 PRO A C 1
ATOM 2172 O O . PRO A 1 279 ? 11.900 6.159 15.256 1.00 95.94 279 PRO A O 1
ATOM 2175 N N . THR A 1 280 ? 10.320 7.277 16.384 1.00 97.75 280 THR A N 1
ATOM 2176 C CA . THR A 1 280 ? 10.467 6.548 17.647 1.00 97.75 280 THR A CA 1
ATOM 2177 C C . THR A 1 280 ? 9.416 5.450 17.758 1.00 97.75 280 THR A C 1
ATOM 2179 O O . THR A 1 280 ? 8.369 5.503 17.124 1.00 97.75 280 THR A O 1
ATOM 2182 N N . ASN A 1 281 ? 9.642 4.459 18.618 1.00 97.88 281 ASN A N 1
ATOM 2183 C CA . ASN A 1 281 ? 8.660 3.400 18.874 1.00 97.88 281 ASN A CA 1
ATOM 2184 C C . ASN A 1 281 ? 7.499 3.854 19.792 1.00 97.88 281 ASN A C 1
ATOM 2186 O O . ASN A 1 281 ? 6.990 3.068 20.589 1.00 97.88 281 ASN A O 1
ATOM 2190 N N . GLU A 1 282 ? 7.134 5.134 19.740 1.00 98.38 282 GLU A N 1
ATOM 2191 C CA . GLU A 1 282 ? 6.003 5.718 20.455 1.00 98.38 282 GLU A CA 1
ATOM 2192 C C . GLU A 1 282 ? 4.965 6.186 19.437 1.00 98.38 282 GLU A C 1
ATOM 2194 O O . GLU A 1 282 ? 5.308 6.787 18.421 1.00 98.38 282 GLU A O 1
ATOM 2199 N N . VAL A 1 283 ? 3.691 5.914 19.706 1.00 98.44 283 VAL A N 1
ATOM 2200 C CA . VAL A 1 283 ? 2.608 6.203 18.764 1.00 98.44 283 VAL A CA 1
ATOM 2201 C C . VAL A 1 283 ? 2.214 7.675 18.812 1.00 98.44 283 VAL A C 1
ATOM 2203 O O . VAL A 1 283 ? 1.998 8.242 19.885 1.00 98.44 283 VAL A O 1
ATOM 2206 N N . SER A 1 284 ? 2.066 8.287 17.642 1.00 98.31 284 SER A N 1
ATOM 2207 C CA . SER A 1 284 ? 1.521 9.627 17.495 1.00 98.31 284 SER A CA 1
ATOM 2208 C C . SER A 1 284 ? -0.004 9.590 17.556 1.00 98.31 284 SER A C 1
ATOM 2210 O O . SER A 1 284 ? -0.678 9.161 16.621 1.00 98.31 284 SER A O 1
ATOM 2212 N N . THR A 1 285 ? -0.570 10.076 18.662 1.00 97.62 285 THR A N 1
ATOM 2213 C CA . THR A 1 285 ? -2.029 10.126 18.838 1.00 97.62 285 THR A CA 1
ATOM 2214 C C . THR A 1 285 ? -2.716 10.994 17.783 1.00 97.62 285 THR A C 1
ATOM 2216 O O . THR A 1 285 ? -3.808 10.646 17.362 1.00 97.62 285 THR A O 1
ATOM 2219 N N . SER A 1 286 ? -2.091 12.084 17.320 1.00 97.62 286 SER A N 1
ATOM 2220 C CA . SER A 1 286 ? -2.697 12.932 16.283 1.00 97.62 286 SER A CA 1
ATOM 2221 C C . SER A 1 286 ? -2.803 12.220 14.938 1.00 97.62 286 SER A C 1
ATOM 2223 O O . SER A 1 286 ? -3.810 12.356 14.258 1.00 97.62 286 SER A O 1
ATOM 2225 N N . GLU A 1 287 ? -1.794 11.427 14.570 1.00 98.06 287 GLU A N 1
ATOM 2226 C CA . GLU A 1 287 ? -1.813 10.691 13.301 1.00 98.06 287 GLU A CA 1
ATOM 2227 C C . GLU A 1 287 ? -2.828 9.546 13.338 1.00 98.06 287 GLU A C 1
ATOM 2229 O O . GLU A 1 287 ? -3.512 9.298 12.348 1.00 98.06 287 GLU A O 1
ATOM 2234 N N . LEU A 1 288 ? -3.000 8.900 14.498 1.00 98.12 288 LEU A N 1
ATOM 2235 C CA . LEU A 1 288 ? -4.093 7.948 14.700 1.00 98.12 288 LEU A CA 1
ATOM 2236 C C . LEU A 1 288 ? -5.474 8.611 14.646 1.00 98.12 288 LEU A C 1
ATOM 2238 O O . LEU A 1 288 ? -6.374 8.060 14.025 1.00 98.12 288 LEU A O 1
ATOM 2242 N N . GLU A 1 289 ? -5.651 9.783 15.262 1.00 98.25 289 GLU A N 1
ATOM 2243 C CA . GLU A 1 289 ? -6.921 10.524 15.202 1.00 98.25 289 GLU A CA 1
ATOM 2244 C C . GLU A 1 289 ? -7.280 10.920 13.757 1.00 98.25 289 GLU A C 1
ATOM 2246 O O . GLU A 1 289 ? -8.452 10.871 13.378 1.00 98.25 289 GLU A O 1
ATOM 2251 N N . ASP A 1 290 ? -6.287 11.262 12.933 1.00 98.38 290 ASP A N 1
ATOM 2252 C CA . ASP A 1 290 ? -6.485 11.524 11.504 1.00 98.38 290 ASP A CA 1
ATOM 2253 C C . ASP A 1 290 ? -6.870 10.256 10.725 1.00 98.38 290 ASP A C 1
ATOM 2255 O O . ASP A 1 290 ? -7.729 10.316 9.842 1.00 98.38 290 ASP A O 1
ATOM 2259 N N . LEU A 1 291 ? -6.274 9.102 11.048 1.00 98.62 291 LEU A N 1
ATOM 2260 C CA . LEU A 1 291 ? -6.668 7.818 10.459 1.00 98.62 291 LEU A CA 1
ATOM 2261 C C . LEU A 1 291 ? -8.099 7.442 10.857 1.00 98.62 291 LEU A C 1
ATOM 2263 O O . LEU A 1 291 ? -8.881 7.038 9.999 1.00 98.62 291 LEU A O 1
ATOM 2267 N N . ASP A 1 292 ? -8.474 7.635 12.121 1.00 98.50 292 ASP A N 1
ATOM 2268 C CA . ASP A 1 292 ? -9.844 7.421 12.594 1.00 98.50 292 ASP A CA 1
ATOM 2269 C C . ASP A 1 292 ? -10.835 8.318 11.835 1.00 98.50 292 ASP A C 1
ATOM 2271 O O . ASP A 1 292 ? -11.906 7.871 11.414 1.00 98.50 292 ASP A O 1
ATOM 2275 N N . ALA A 1 293 ? -10.473 9.586 11.618 1.00 98.50 293 ALA A N 1
ATOM 2276 C CA . ALA A 1 293 ? -11.282 10.522 10.846 1.00 98.50 293 ALA A CA 1
ATOM 2277 C C . ALA A 1 293 ? -11.422 10.090 9.377 1.00 98.50 293 ALA A C 1
ATOM 2279 O O . ALA A 1 293 ? -12.520 10.174 8.824 1.00 98.50 293 ALA A O 1
ATOM 2280 N N . LEU A 1 294 ? -10.347 9.584 8.765 1.00 98.50 294 LEU A N 1
ATOM 2281 C CA . LEU A 1 294 ? -10.375 9.033 7.411 1.00 98.50 294 LEU A CA 1
ATOM 2282 C C . LEU A 1 294 ? -11.299 7.813 7.312 1.00 98.50 294 LEU A C 1
ATOM 2284 O O . LEU A 1 294 ? -12.155 7.764 6.430 1.00 98.50 294 LEU A O 1
ATOM 2288 N N . LEU A 1 295 ? -11.161 6.843 8.222 1.00 98.50 295 LEU A N 1
ATOM 2289 C CA . LEU A 1 295 ? -12.005 5.645 8.255 1.00 98.50 295 LEU A CA 1
ATOM 2290 C C . LEU A 1 295 ? -13.486 6.007 8.429 1.00 98.50 295 LEU A C 1
ATOM 2292 O O . LEU A 1 295 ? -14.347 5.450 7.745 1.00 98.50 295 LEU A O 1
ATOM 2296 N N . ALA A 1 296 ? -13.782 6.982 9.292 1.00 97.94 296 ALA A N 1
ATOM 2297 C CA . ALA A 1 296 ? -15.136 7.485 9.475 1.00 97.94 296 ALA A CA 1
ATOM 2298 C C . ALA A 1 296 ? -15.680 8.178 8.215 1.00 97.94 296 ALA A C 1
ATOM 2300 O O . ALA A 1 296 ? -16.860 8.021 7.899 1.00 97.94 296 ALA A O 1
ATOM 2301 N N . GLU A 1 297 ? -14.859 8.939 7.487 1.00 97.88 297 GLU A N 1
ATOM 2302 C CA . GLU A 1 297 ? -15.293 9.595 6.249 1.00 97.88 297 GLU A CA 1
ATOM 2303 C C . GLU A 1 297 ? -15.563 8.594 5.122 1.00 97.88 297 GLU A C 1
ATOM 2305 O O . GLU A 1 297 ? -16.554 8.736 4.405 1.00 97.88 297 GLU A O 1
ATOM 2310 N N . ILE A 1 298 ? -14.746 7.543 5.012 1.00 97.44 298 ILE A N 1
ATOM 2311 C CA . ILE A 1 298 ? -14.967 6.424 4.084 1.00 97.44 298 ILE A CA 1
ATOM 2312 C C . ILE A 1 298 ? -16.338 5.787 4.342 1.00 97.44 298 ILE A C 1
ATOM 2314 O O . ILE A 1 298 ? -17.133 5.641 3.411 1.00 97.44 298 ILE A O 1
ATOM 2318 N N . ASP A 1 299 ? -16.658 5.494 5.606 1.00 96.38 299 ASP A N 1
ATOM 2319 C CA . ASP A 1 299 ? -17.963 4.944 5.990 1.00 96.38 299 ASP A CA 1
ATOM 2320 C C . ASP A 1 299 ? -19.117 5.914 5.706 1.00 96.38 299 ASP A C 1
ATOM 2322 O O . ASP A 1 299 ? -20.166 5.519 5.189 1.00 96.38 299 ASP A O 1
ATOM 2326 N N . ASN A 1 300 ? -18.945 7.195 6.047 1.00 96.75 300 ASN A N 1
ATOM 2327 C CA . ASN A 1 300 ? -19.960 8.228 5.826 1.00 96.75 300 ASN A CA 1
ATOM 2328 C C . ASN A 1 300 ? -20.247 8.450 4.336 1.00 96.75 300 ASN A C 1
ATOM 2330 O O . ASN A 1 300 ? -21.380 8.792 3.982 1.00 96.75 300 ASN A O 1
ATOM 2334 N N . SER A 1 301 ? -19.238 8.231 3.492 1.00 94.75 301 SER A N 1
ATOM 2335 C CA . SER A 1 301 ? -19.321 8.307 2.033 1.00 94.75 301 SER A CA 1
ATOM 2336 C C . SER A 1 301 ? -19.927 7.053 1.398 1.00 94.75 301 SER A C 1
ATOM 2338 O O . SER A 1 301 ? -20.154 7.044 0.196 1.00 94.75 301 SER A O 1
ATOM 2340 N N . GLY A 1 302 ? -20.230 6.014 2.187 1.00 94.88 302 GLY A N 1
ATOM 2341 C CA . GLY A 1 302 ? -20.840 4.774 1.698 1.00 94.88 302 GLY A CA 1
ATOM 2342 C C . GLY A 1 302 ? -19.846 3.763 1.124 1.00 94.88 302 GLY A C 1
ATOM 2343 O O . GLY A 1 302 ? -20.265 2.711 0.636 1.00 94.88 302 GLY A O 1
ATOM 2344 N N . TYR A 1 303 ? -18.544 4.039 1.210 1.00 96.12 303 TYR A N 1
ATOM 2345 C CA . TYR A 1 303 ? -17.504 3.135 0.737 1.00 96.12 303 TYR A CA 1
ATOM 2346 C C . TYR A 1 303 ? -17.232 2.017 1.746 1.00 96.12 303 TYR A C 1
ATOM 2348 O O . TYR A 1 303 ? -17.389 2.178 2.955 1.00 96.12 303 TYR A O 1
ATOM 2356 N N . ALA A 1 304 ? -16.794 0.862 1.247 1.00 95.62 304 ALA A N 1
ATOM 2357 C CA . ALA A 1 304 ? -16.383 -0.266 2.081 1.00 95.62 304 ALA A CA 1
ATOM 2358 C C . ALA A 1 304 ? -14.863 -0.447 2.059 1.00 95.62 304 ALA A C 1
ATOM 2360 O O . ALA A 1 304 ? -14.236 -0.268 1.016 1.00 95.62 304 ALA A O 1
ATOM 2361 N N . THR A 1 305 ? -14.268 -0.888 3.169 1.00 98.31 305 THR A N 1
ATOM 2362 C CA . THR A 1 305 ? -12.877 -1.364 3.149 1.00 98.31 305 THR A CA 1
ATOM 2363 C C . THR A 1 305 ? -12.809 -2.801 2.636 1.00 98.31 305 THR A C 1
ATOM 2365 O O . THR A 1 305 ? -13.670 -3.623 2.966 1.00 98.31 305 THR A O 1
ATOM 2368 N N . LYS A 1 306 ? -11.817 -3.098 1.790 1.00 98.25 306 LYS A N 1
ATOM 2369 C CA . LYS A 1 306 ? -11.642 -4.400 1.128 1.00 98.25 306 LYS A CA 1
ATOM 2370 C C . LYS A 1 306 ? -10.184 -4.846 1.094 1.00 98.25 306 LYS A C 1
ATOM 2372 O O . LYS A 1 306 ? -9.279 -4.014 1.051 1.00 98.25 306 LYS A O 1
ATOM 2377 N N . THR A 1 307 ? -9.963 -6.160 1.090 1.00 98.31 307 THR A N 1
ATOM 2378 C CA . THR A 1 307 ? -8.648 -6.723 0.735 1.00 98.31 307 THR A CA 1
ATOM 2379 C C . THR A 1 307 ? -8.435 -6.681 -0.782 1.00 98.31 307 THR A C 1
ATOM 2381 O O . THR A 1 307 ? -9.395 -6.496 -1.544 1.00 98.31 307 THR A O 1
ATOM 2384 N N . PHE A 1 308 ? -7.199 -6.870 -1.250 1.00 97.88 308 PHE A N 1
ATOM 2385 C CA . PHE A 1 308 ? -6.920 -6.958 -2.683 1.00 97.88 308 PHE A CA 1
ATOM 2386 C C . PHE A 1 308 ? -7.704 -8.107 -3.334 1.00 97.88 308 PHE A C 1
ATOM 2388 O O . PHE A 1 308 ? -8.338 -7.903 -4.376 1.00 97.88 308 PHE A O 1
ATOM 2395 N N . SER A 1 309 ? -7.747 -9.287 -2.703 1.00 96.31 309 SER A N 1
ATOM 2396 C CA . SER A 1 309 ? -8.511 -10.429 -3.235 1.00 96.31 309 SER A CA 1
ATOM 2397 C C . SER A 1 309 ? -10.007 -10.163 -3.342 1.00 96.31 309 SER A C 1
ATOM 2399 O O . SER A 1 309 ? -10.655 -10.669 -4.259 1.00 96.31 309 SER A O 1
ATOM 2401 N N . GLU A 1 310 ? -10.597 -9.414 -2.409 1.00 95.69 310 GLU A N 1
ATOM 2402 C CA . GLU A 1 310 ? -12.018 -9.070 -2.491 1.00 95.69 310 GLU A CA 1
ATOM 2403 C C . GLU A 1 310 ? -12.299 -8.093 -3.643 1.00 95.69 310 GLU A C 1
ATOM 2405 O O . GLU A 1 310 ? -13.311 -8.233 -4.334 1.00 95.69 310 GLU A O 1
ATOM 2410 N N . ALA A 1 311 ? -11.404 -7.131 -3.889 1.00 94.19 311 ALA A N 1
ATOM 2411 C CA . ALA A 1 311 ? -11.580 -6.122 -4.933 1.00 94.19 311 ALA A CA 1
ATOM 2412 C C . ALA A 1 311 ? -11.575 -6.719 -6.355 1.00 94.19 311 ALA A C 1
ATOM 2414 O O . ALA A 1 311 ? -12.336 -6.278 -7.227 1.00 94.19 311 ALA A O 1
ATOM 2415 N N . ILE A 1 312 ? -10.775 -7.764 -6.599 1.00 92.38 312 ILE A N 1
ATOM 2416 C CA . ILE A 1 312 ? -10.680 -8.402 -7.925 1.00 92.38 312 ILE A CA 1
ATOM 2417 C C . ILE A 1 312 ? -11.847 -9.357 -8.261 1.00 92.38 312 ILE A C 1
ATOM 2419 O O . ILE A 1 312 ? -11.984 -9.816 -9.396 1.00 92.38 312 ILE A O 1
ATOM 2423 N N . GLN A 1 313 ? -12.749 -9.633 -7.310 1.00 87.38 313 GLN A N 1
ATOM 2424 C CA . GLN A 1 313 ? -13.919 -10.500 -7.539 1.00 87.38 313 GLN A CA 1
ATOM 2425 C C . GLN A 1 313 ? -15.042 -9.816 -8.345 1.00 87.38 313 GLN A C 1
ATOM 2427 O O . GLN A 1 313 ? -15.879 -10.498 -8.951 1.00 87.38 313 GLN A O 1
ATOM 2432 N N . PHE A 1 314 ? -15.054 -8.481 -8.402 1.00 73.25 314 PHE A N 1
ATOM 2433 C CA . PHE A 1 314 ? -16.079 -7.696 -9.105 1.00 73.25 314 PHE A CA 1
ATOM 2434 C C . PHE A 1 314 ? -15.936 -7.755 -10.632 1.00 73.25 314 PHE A C 1
ATOM 2436 O O . PHE A 1 314 ? -16.937 -7.826 -11.340 1.00 73.25 314 PHE A O 1
ATOM 2443 N N . GLY A 1 315 ? -14.707 -7.832 -11.144 1.00 58.78 315 GLY A N 1
ATOM 2444 C CA . GLY A 1 315 ? -14.436 -7.978 -12.574 1.00 58.78 315 GLY A CA 1
ATOM 2445 C C . GLY A 1 315 ? -14.772 -9.356 -13.152 1.00 58.78 315 GLY A C 1
ATOM 2446 O O . GLY A 1 315 ? -15.123 -9.493 -14.323 1.00 58.78 315 GLY A O 1
ATOM 2447 N N . SER A 1 316 ? -14.705 -10.394 -12.313 1.00 54.84 316 SER A N 1
ATOM 2448 C CA . SER A 1 316 ? -14.836 -11.799 -12.732 1.00 54.84 316 SER A CA 1
ATOM 2449 C C . SER A 1 316 ? -16.281 -12.319 -12.745 1.00 54.84 316 SER A C 1
ATOM 2451 O O . SER A 1 316 ? -16.553 -13.408 -13.257 1.00 54.84 316 SER A O 1
ATOM 2453 N N . SER A 1 317 ? -17.239 -11.566 -12.198 1.00 47.00 317 SER A N 1
ATOM 2454 C CA . SER A 1 317 ? -18.625 -12.011 -11.999 1.00 47.00 317 SER A CA 1
ATOM 2455 C C . SER A 1 317 ? -19.539 -11.770 -13.214 1.00 47.00 317 SER A C 1
ATOM 2457 O O . SER A 1 317 ? -20.710 -11.430 -13.087 1.00 47.00 317 SER A O 1
ATOM 2459 N N . GLY A 1 318 ? -19.052 -12.112 -14.411 1.00 42.19 318 GLY A N 1
ATOM 2460 C CA . GLY A 1 318 ? -19.877 -12.374 -15.603 1.00 42.19 318 GLY A CA 1
ATOM 2461 C C . GLY A 1 318 ? -20.553 -13.759 -15.604 1.00 42.19 318 GLY A C 1
ATOM 2462 O O . GLY A 1 318 ? -21.042 -14.224 -16.635 1.00 42.19 318 GLY A O 1
ATOM 2463 N N . GLY A 1 319 ? -20.576 -14.466 -14.469 1.00 38.88 319 GLY A N 1
ATOM 2464 C CA . GLY A 1 319 ? -21.083 -15.832 -14.392 1.00 38.88 319 GLY A CA 1
ATOM 2465 C C . GLY A 1 319 ? -21.531 -16.246 -12.996 1.00 38.88 319 GLY A C 1
ATOM 2466 O O . GLY A 1 319 ? -20.732 -16.691 -12.185 1.00 38.88 319 GLY A O 1
ATOM 2467 N N . ASN A 1 320 ? -22.851 -16.246 -12.798 1.00 39.12 320 ASN A N 1
ATOM 2468 C CA . ASN A 1 320 ? -23.558 -17.063 -11.808 1.00 39.12 320 ASN A CA 1
ATOM 2469 C C . ASN A 1 320 ? -23.603 -16.539 -10.356 1.00 39.12 320 ASN A C 1
ATOM 2471 O O . ASN A 1 320 ? -23.216 -17.227 -9.413 1.00 39.12 320 ASN A O 1
ATOM 2475 N N . GLY A 1 321 ? -24.247 -15.383 -10.164 1.00 37.25 321 GLY A N 1
ATOM 2476 C CA . GLY A 1 321 ? -24.922 -15.038 -8.908 1.00 37.25 321 GLY A CA 1
ATOM 2477 C C . GLY A 1 321 ? -26.112 -15.971 -8.643 1.00 37.25 321 GLY A C 1
ATOM 2478 O O . GLY A 1 321 ? -27.272 -15.601 -8.814 1.00 37.25 321 GLY A O 1
ATOM 2479 N N . GLY A 1 322 ? -25.828 -17.216 -8.262 1.00 31.95 322 GLY A N 1
ATOM 2480 C CA . GLY A 1 322 ? -26.816 -18.200 -7.833 1.00 31.95 322 GLY A CA 1
ATOM 2481 C C . GLY A 1 322 ? -27.308 -17.914 -6.417 1.00 31.95 322 GLY A C 1
ATOM 2482 O O . GLY A 1 322 ? -26.957 -18.633 -5.486 1.00 31.95 322 GLY A O 1
ATOM 2483 N N . ASN A 1 323 ? -28.143 -16.886 -6.249 1.00 37.06 323 ASN A N 1
ATOM 2484 C CA . ASN A 1 323 ? -28.881 -16.667 -5.008 1.00 37.06 323 ASN A CA 1
ATOM 2485 C C . ASN A 1 323 ? -30.048 -17.667 -4.929 1.00 37.06 323 ASN A C 1
ATOM 2487 O O . ASN A 1 323 ? -31.144 -17.448 -5.447 1.00 37.06 323 ASN A O 1
ATOM 2491 N N . GLY A 1 324 ? -29.786 -18.825 -4.328 1.00 36.66 324 GLY A N 1
ATOM 2492 C CA . GLY A 1 324 ? -30.797 -19.833 -4.051 1.00 36.66 324 GLY A CA 1
ATOM 2493 C C . GLY A 1 324 ? -31.581 -19.505 -2.787 1.00 36.66 324 GLY A C 1
ATOM 2494 O O . GLY A 1 324 ? -31.242 -20.020 -1.727 1.00 36.66 324 GLY A O 1
ATOM 2495 N N . ASN A 1 325 ? -32.672 -18.738 -2.898 1.00 35.72 325 ASN A N 1
ATOM 2496 C CA . ASN A 1 325 ? -33.811 -18.907 -1.992 1.00 35.72 325 ASN A CA 1
ATOM 2497 C C . ASN A 1 325 ? -35.136 -18.341 -2.545 1.00 35.72 325 ASN A C 1
ATOM 2499 O O . ASN A 1 325 ? -35.335 -17.136 -2.615 1.00 35.72 325 ASN A O 1
ATOM 2503 N N . GLY A 1 326 ? -36.071 -19.250 -2.842 1.00 34.75 326 GLY A N 1
ATOM 2504 C CA . GLY A 1 326 ? -37.460 -19.147 -2.381 1.00 34.75 326 GLY A CA 1
ATOM 2505 C C . GLY A 1 326 ? -38.457 -18.222 -3.095 1.00 34.75 326 GLY A C 1
ATOM 2506 O O . GLY A 1 326 ? -38.586 -17.059 -2.748 1.00 34.75 326 GLY A O 1
ATOM 2507 N N . ASN A 1 327 ? -39.345 -18.869 -3.864 1.00 35.09 327 ASN A N 1
ATOM 2508 C CA . ASN A 1 327 ? -40.775 -18.562 -4.047 1.00 35.09 327 ASN A CA 1
ATOM 2509 C C . ASN A 1 327 ? -41.215 -17.284 -4.791 1.00 35.09 327 ASN A C 1
ATOM 2511 O O . ASN A 1 327 ? -41.140 -16.181 -4.266 1.00 35.09 327 ASN A O 1
ATOM 2515 N N . GLY A 1 328 ? -41.986 -17.509 -5.864 1.00 33.16 328 GLY A N 1
ATOM 2516 C CA . GLY A 1 328 ? -43.298 -16.864 -5.983 1.00 33.16 328 GLY A CA 1
ATOM 2517 C C . GLY A 1 328 ? -43.599 -16.087 -7.265 1.00 33.16 328 GLY A C 1
ATOM 2518 O O . GLY A 1 328 ? -43.466 -14.875 -7.290 1.00 33.16 328 GLY A O 1
ATOM 2519 N N . ASP A 1 329 ? -44.215 -16.802 -8.207 1.00 34.50 329 ASP A N 1
ATOM 2520 C CA . ASP A 1 329 ? -45.391 -16.362 -8.978 1.00 34.50 329 ASP A CA 1
ATOM 2521 C C . ASP A 1 329 ? -45.231 -15.421 -10.196 1.00 34.50 329 ASP A C 1
ATOM 2523 O O . ASP A 1 329 ? -44.270 -14.686 -10.384 1.00 34.50 329 ASP A O 1
ATOM 2527 N N . ASN A 1 330 ? -46.227 -15.574 -11.067 1.00 39.44 330 ASN A N 1
ATOM 2528 C CA . ASN A 1 330 ? -46.360 -15.207 -12.470 1.00 39.44 330 ASN A CA 1
ATOM 2529 C C . ASN A 1 330 ? -46.351 -13.703 -12.782 1.00 39.44 330 ASN A C 1
ATOM 2531 O O . ASN A 1 330 ? -46.914 -12.898 -12.042 1.00 39.44 330 ASN A O 1
ATOM 2535 N N . GLY A 1 331 ? -45.926 -13.361 -14.004 1.00 31.20 331 GLY A N 1
ATOM 2536 C CA . GLY A 1 331 ? -46.336 -12.107 -14.635 1.00 31.20 331 GLY A CA 1
ATOM 2537 C C . GL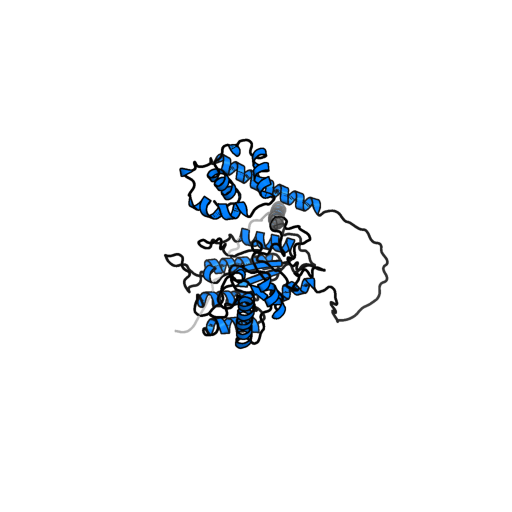Y A 1 331 ? -45.655 -11.801 -15.965 1.00 31.20 331 GLY A C 1
ATOM 2538 O O . GLY A 1 331 ? -44.589 -11.200 -15.988 1.00 31.20 331 GLY A O 1
ATOM 2539 N N . ASP A 1 332 ? -46.311 -12.173 -17.066 1.00 37.81 332 ASP A N 1
ATOM 2540 C CA . ASP A 1 332 ? -46.027 -11.706 -18.428 1.00 37.81 332 ASP A CA 1
ATOM 2541 C C . ASP A 1 332 ? -45.990 -10.167 -18.524 1.00 37.81 332 ASP A C 1
ATOM 2543 O O . ASP A 1 332 ? -46.877 -9.484 -18.006 1.00 37.81 332 ASP A O 1
ATOM 2547 N N . GLY A 1 333 ? -45.025 -9.615 -19.269 1.00 31.20 333 GLY A N 1
ATOM 2548 C CA . GLY A 1 333 ? -44.909 -8.164 -19.454 1.00 31.20 333 GLY A CA 1
ATOM 2549 C C . GLY A 1 333 ? -43.899 -7.716 -20.510 1.00 31.20 333 GLY A C 1
ATOM 2550 O O . GLY A 1 333 ? -42.836 -7.207 -20.193 1.00 31.20 333 GLY A O 1
ATOM 2551 N N . ASN A 1 334 ? -44.268 -7.889 -21.777 1.00 36.22 334 ASN A N 1
ATOM 2552 C CA . ASN A 1 334 ? -43.672 -7.299 -22.980 1.00 36.22 334 ASN A CA 1
ATOM 2553 C C . ASN A 1 334 ? -43.476 -5.762 -22.873 1.00 36.22 334 ASN A C 1
ATOM 2555 O O . ASN A 1 334 ? -44.431 -5.069 -22.520 1.00 36.22 334 ASN A O 1
ATOM 2559 N N . GLY A 1 335 ? -42.316 -5.206 -23.263 1.00 30.92 335 GLY A N 1
ATOM 2560 C CA . GLY A 1 335 ? -42.156 -3.743 -23.321 1.00 30.92 335 GLY A CA 1
ATOM 2561 C C . GLY A 1 335 ? -40.772 -3.173 -23.655 1.00 30.92 335 GLY A C 1
ATOM 2562 O O . GLY A 1 335 ? -40.097 -2.671 -22.775 1.00 30.92 335 GLY A O 1
ATOM 2563 N N . ASN A 1 336 ? -40.429 -3.187 -24.946 1.00 30.89 336 ASN A N 1
ATOM 2564 C CA . ASN A 1 336 ? -39.831 -2.091 -25.731 1.00 30.89 336 ASN A CA 1
ATOM 2565 C C . ASN A 1 336 ? -38.610 -1.306 -25.184 1.00 30.89 336 ASN A C 1
ATOM 2567 O O . ASN A 1 336 ? -38.712 -0.511 -24.253 1.00 30.89 336 ASN A O 1
ATOM 2571 N N . GLY A 1 337 ? -37.484 -1.431 -25.893 1.00 39.56 337 GLY A N 1
ATOM 2572 C CA . GLY A 1 337 ? -36.266 -0.661 -25.657 1.00 39.56 337 GLY A CA 1
ATOM 2573 C C . GLY A 1 337 ? -36.361 0.826 -26.017 1.00 39.56 337 GLY A C 1
ATOM 2574 O O . GLY A 1 337 ? -37.142 1.244 -26.873 1.00 39.56 337 GLY A O 1
ATOM 2575 N N . SER A 1 338 ? -35.490 1.610 -25.384 1.00 31.28 338 SER A N 1
ATOM 2576 C CA . SER A 1 338 ? -35.073 2.930 -25.848 1.00 31.28 338 SER A CA 1
ATOM 2577 C C . SER A 1 338 ? -33.654 3.198 -25.356 1.00 31.28 338 SER A C 1
ATOM 2579 O O . SER A 1 338 ? -33.430 3.381 -24.164 1.00 31.28 338 SER A O 1
ATOM 2581 N N . ASN A 1 339 ? -32.711 3.223 -26.298 1.00 37.72 339 ASN A N 1
ATOM 2582 C CA . ASN A 1 339 ? -31.366 3.755 -26.113 1.00 37.72 339 ASN A CA 1
ATOM 2583 C C . ASN A 1 339 ? -31.451 5.204 -25.629 1.00 37.72 339 ASN A C 1
ATOM 2585 O O . ASN A 1 339 ? -32.096 6.023 -26.286 1.00 37.72 339 ASN A O 1
ATOM 2589 N N . ASN A 1 340 ? -30.752 5.528 -24.544 1.00 31.52 340 ASN A N 1
ATOM 2590 C CA . ASN A 1 340 ? -30.465 6.906 -24.173 1.00 31.52 340 ASN A CA 1
ATOM 2591 C C . ASN A 1 340 ? -28.958 7.030 -23.942 1.00 31.52 340 ASN A C 1
ATOM 2593 O O . ASN A 1 340 ? -28.462 6.912 -22.830 1.00 31.52 340 ASN A O 1
ATOM 2597 N N . ASN A 1 341 ? -28.236 7.182 -25.051 1.00 41.31 341 ASN A N 1
ATOM 2598 C CA . ASN A 1 341 ? -26.814 7.478 -25.060 1.00 41.31 341 ASN A CA 1
ATOM 2599 C C . ASN A 1 341 ? -26.684 9.002 -25.139 1.00 41.31 341 ASN A C 1
ATOM 2601 O O . ASN A 1 341 ? -26.983 9.590 -26.181 1.00 41.31 341 ASN A O 1
ATOM 2605 N N . GLY A 1 342 ? -26.310 9.642 -24.035 1.00 42.91 342 GLY A N 1
ATOM 2606 C CA . GLY A 1 342 ? -26.014 11.070 -24.037 1.00 42.91 342 GLY A CA 1
ATOM 2607 C C . GLY A 1 342 ? -26.083 11.702 -22.659 1.00 42.91 342 GLY A C 1
ATOM 2608 O O . GLY A 1 342 ? -27.135 12.225 -22.312 1.00 42.91 342 GLY A O 1
ATOM 2609 N N . SER A 1 343 ? -24.967 11.690 -21.920 1.00 47.00 343 SER A N 1
ATOM 2610 C CA . SER A 1 343 ? -24.600 12.768 -20.978 1.00 47.00 343 SER A CA 1
ATOM 2611 C C . SER A 1 343 ? -23.201 12.612 -20.333 1.00 47.00 343 SER A C 1
ATOM 2613 O O . SER A 1 343 ? -22.998 13.101 -19.228 1.00 47.00 343 SER A O 1
ATOM 2615 N N . THR A 1 344 ? -22.211 11.971 -20.964 1.00 47.09 344 THR A N 1
ATOM 2616 C CA . THR A 1 344 ? -20.850 11.867 -20.381 1.00 47.09 344 THR A CA 1
ATOM 2617 C C . THR A 1 344 ? -19.923 13.019 -20.799 1.00 47.09 344 THR A C 1
ATOM 2619 O O . THR A 1 344 ? -19.140 13.506 -19.988 1.00 47.09 344 THR A O 1
ATOM 2622 N N . ASP A 1 345 ? -20.076 13.564 -22.011 1.00 44.41 345 ASP A N 1
ATOM 2623 C CA . ASP A 1 345 ? -19.193 14.635 -22.518 1.00 44.41 345 ASP A CA 1
ATOM 2624 C C . ASP A 1 345 ? -19.369 15.990 -21.806 1.00 44.41 345 ASP A C 1
ATOM 2626 O O . ASP A 1 345 ? -18.441 16.802 -21.746 1.00 44.41 345 ASP A O 1
ATOM 2630 N N . ASN A 1 346 ? -20.554 16.249 -21.242 1.00 47.62 346 ASN A N 1
ATOM 2631 C CA . ASN A 1 346 ? -20.830 17.507 -20.543 1.00 47.62 346 ASN A CA 1
ATOM 2632 C C . ASN A 1 346 ? -20.226 17.558 -19.133 1.00 47.62 346 ASN A C 1
ATOM 2634 O O . ASN A 1 346 ? -19.974 18.661 -18.653 1.00 47.62 346 ASN A O 1
ATOM 2638 N N . ASP A 1 347 ? -19.985 16.415 -18.483 1.00 52.41 347 ASP A N 1
ATOM 2639 C CA . ASP A 1 347 ? -19.428 16.390 -17.124 1.00 52.41 347 ASP A CA 1
ATOM 2640 C C . ASP A 1 347 ? -17.903 16.562 -17.146 1.00 52.41 347 ASP A C 1
ATOM 2642 O O . ASP A 1 347 ? -17.362 17.445 -16.480 1.00 52.41 347 ASP A O 1
ATOM 2646 N N . ILE A 1 348 ? -17.214 15.838 -18.035 1.00 47.50 348 ILE A N 1
ATOM 2647 C CA . ILE A 1 348 ? -15.762 15.974 -18.236 1.00 47.50 348 ILE A CA 1
ATOM 2648 C C . ILE A 1 348 ? -15.408 17.409 -18.652 1.00 47.50 348 ILE A C 1
ATOM 2650 O O . ILE A 1 348 ? -14.506 18.024 -18.084 1.00 47.50 348 ILE A O 1
ATOM 2654 N N . SER A 1 349 ? -16.174 17.996 -19.577 1.00 50.47 349 SER A N 1
ATOM 2655 C CA . SER A 1 349 ? -15.945 19.375 -20.026 1.00 50.47 349 SER A CA 1
ATOM 2656 C C . SER A 1 349 ? -16.105 20.402 -18.896 1.00 50.47 349 SER A C 1
ATOM 2658 O O . SER A 1 349 ? -15.393 21.405 -18.869 1.00 50.47 349 SER A O 1
ATOM 2660 N N . GLN A 1 350 ? -17.017 20.165 -17.947 1.00 52.84 350 GLN A N 1
ATOM 2661 C CA . GLN A 1 350 ? -17.213 21.052 -16.798 1.00 52.84 350 GLN A CA 1
ATOM 2662 C C . GLN A 1 350 ? -16.136 20.872 -15.724 1.00 52.84 350 GLN A C 1
ATOM 2664 O O . GLN A 1 350 ? -15.724 21.862 -15.120 1.00 52.84 350 GLN A O 1
ATOM 2669 N N . ARG A 1 351 ? -15.650 19.646 -15.503 1.00 51.19 351 ARG A N 1
ATOM 2670 C CA . ARG A 1 351 ? -14.539 19.364 -14.579 1.00 51.19 351 ARG A CA 1
ATOM 2671 C C . ARG A 1 351 ? -13.231 19.981 -15.073 1.00 51.19 351 ARG A C 1
ATOM 2673 O O . ARG A 1 351 ? -12.589 20.714 -14.324 1.00 51.19 351 ARG A O 1
ATOM 2680 N N . VAL A 1 352 ? -12.911 19.805 -16.357 1.00 55.31 352 VAL A N 1
ATOM 2681 C CA . VAL A 1 352 ? -11.739 20.433 -16.991 1.00 55.31 352 VAL A CA 1
ATOM 2682 C C . VAL A 1 352 ? -11.833 21.961 -16.924 1.00 55.31 352 VAL A C 1
ATOM 2684 O O . VAL A 1 352 ? -10.849 22.618 -16.598 1.00 55.31 352 VAL A O 1
ATOM 2687 N N . ALA A 1 353 ? -13.014 22.546 -17.154 1.00 57.22 353 ALA A N 1
ATOM 2688 C CA . ALA A 1 353 ? -13.196 23.995 -17.045 1.00 57.22 353 ALA A CA 1
ATOM 2689 C C . ALA A 1 353 ? -12.932 24.523 -15.621 1.00 57.22 353 ALA A C 1
ATOM 2691 O O . ALA A 1 353 ? -12.251 25.536 -15.471 1.00 57.22 353 ALA A O 1
ATOM 2692 N N . ARG A 1 354 ? -13.408 23.824 -14.580 1.00 60.38 354 ARG A N 1
ATOM 2693 C CA . ARG A 1 354 ? -13.169 24.205 -13.175 1.00 60.38 354 ARG A CA 1
ATOM 2694 C C . ARG A 1 354 ? -11.697 24.086 -12.777 1.00 60.38 354 ARG A C 1
ATOM 2696 O O . ARG A 1 354 ? -11.177 24.983 -12.115 1.00 60.38 354 ARG A O 1
ATOM 2703 N N . LEU A 1 355 ? -11.019 23.025 -13.216 1.00 58.28 355 LEU A N 1
ATOM 2704 C CA . LEU A 1 355 ? -9.585 22.842 -12.983 1.00 58.28 355 LEU A CA 1
ATOM 2705 C C . LEU A 1 355 ? -8.774 23.965 -13.646 1.00 58.28 355 LEU A C 1
ATOM 2707 O O . LEU A 1 355 ? -7.936 24.593 -12.999 1.00 58.28 355 LEU A O 1
ATOM 2711 N N . VAL A 1 356 ? -9.087 24.289 -14.905 1.00 63.34 356 VAL A N 1
ATOM 2712 C CA . VAL A 1 356 ? -8.446 25.393 -15.633 1.00 63.34 356 VAL A CA 1
ATOM 2713 C C . VAL A 1 356 ? -8.687 26.733 -14.930 1.00 63.34 356 VAL A C 1
ATOM 2715 O O . VAL A 1 356 ? -7.743 27.500 -14.756 1.00 63.34 356 VAL A O 1
ATOM 2718 N N . GLU A 1 357 ? -9.907 27.021 -14.469 1.00 65.62 357 GLU A N 1
ATOM 2719 C CA . GLU A 1 357 ? -10.205 28.250 -13.718 1.00 65.62 357 GLU A CA 1
ATOM 2720 C C . GLU A 1 357 ? -9.409 28.346 -12.404 1.00 65.62 357 GLU A C 1
ATOM 2722 O O . GLU A 1 357 ? -8.833 29.399 -12.112 1.00 65.62 357 GLU A O 1
ATOM 2727 N N . SER A 1 358 ? -9.303 27.243 -11.654 1.00 70.25 358 SER A N 1
ATOM 2728 C CA . SER A 1 358 ? -8.512 27.163 -10.417 1.00 70.25 358 SER A CA 1
ATOM 2729 C C . SER A 1 358 ? -7.020 27.423 -10.671 1.00 70.25 358 SER A C 1
ATOM 2731 O O . SER A 1 358 ? -6.410 28.293 -10.035 1.00 70.25 358 SER A O 1
ATOM 2733 N N . MET A 1 359 ? -6.442 26.755 -11.676 1.00 62.69 359 MET A N 1
ATOM 2734 C CA . MET A 1 359 ? -5.048 26.960 -12.083 1.00 62.69 359 MET A CA 1
ATOM 2735 C C . MET A 1 359 ? -4.797 28.403 -12.540 1.00 62.69 359 MET A C 1
ATOM 2737 O O . MET A 1 359 ? -3.774 28.997 -12.194 1.00 62.69 359 MET A O 1
ATOM 2741 N N . MET A 1 360 ? -5.742 29.011 -13.265 1.00 67.25 360 MET A N 1
ATOM 2742 C CA . MET A 1 360 ? -5.633 30.401 -13.716 1.00 67.25 360 MET A CA 1
ATOM 2743 C C . MET A 1 360 ? -5.628 31.397 -12.556 1.00 67.25 360 MET A C 1
ATOM 2745 O O . MET A 1 360 ? -4.871 32.371 -12.579 1.00 67.25 360 MET A O 1
ATOM 2749 N N . ASP A 1 361 ? -6.460 31.188 -11.541 1.00 71.25 361 ASP A N 1
ATOM 2750 C CA . ASP A 1 361 ? -6.492 32.076 -10.383 1.00 71.25 361 ASP A CA 1
ATOM 2751 C C . ASP A 1 361 ? -5.246 31.926 -9.506 1.00 71.25 361 ASP A C 1
ATOM 2753 O O . ASP A 1 361 ? -4.737 32.929 -8.993 1.00 71.25 361 ASP A O 1
ATOM 2757 N N . LYS A 1 362 ? -4.679 30.718 -9.415 1.00 70.69 362 LYS A N 1
ATOM 2758 C CA . LYS A 1 362 ? -3.380 30.483 -8.769 1.00 70.69 362 LYS A CA 1
ATOM 2759 C C . LYS A 1 362 ? -2.241 31.159 -9.543 1.00 70.69 362 LYS A C 1
ATOM 2761 O O . LYS A 1 362 ? -1.486 31.934 -8.957 1.00 70.69 362 LYS A O 1
ATOM 2766 N N . ALA A 1 363 ? -2.193 31.007 -10.868 1.00 69.25 363 ALA A N 1
ATOM 2767 C CA . ALA A 1 363 ? -1.204 31.665 -11.726 1.00 69.25 363 ALA A CA 1
ATOM 2768 C C . ALA A 1 363 ? -1.242 33.203 -11.603 1.00 69.25 363 ALA A C 1
ATOM 2770 O O . ALA A 1 363 ? -0.201 33.855 -11.468 1.00 69.25 363 ALA A O 1
ATOM 2771 N N . LYS A 1 364 ? -2.438 33.810 -11.573 1.00 72.31 364 LYS A N 1
ATOM 2772 C CA . LYS A 1 364 ? -2.596 35.265 -11.373 1.00 72.31 364 LYS A CA 1
ATOM 2773 C C . LYS A 1 364 ? -2.088 35.730 -10.008 1.00 72.31 364 LYS A C 1
ATOM 2775 O O . LYS A 1 364 ? -1.460 36.786 -9.940 1.00 72.31 364 LYS A O 1
ATOM 2780 N N . LYS A 1 365 ? -2.346 34.970 -8.936 1.00 76.00 365 LYS A N 1
ATOM 2781 C CA . LYS A 1 365 ? -1.832 35.279 -7.589 1.00 76.00 365 LYS A CA 1
ATOM 2782 C C . LYS A 1 365 ? -0.304 35.248 -7.573 1.00 76.00 365 LYS A C 1
ATOM 2784 O O . LYS A 1 365 ? 0.313 36.225 -7.162 1.00 76.00 365 LYS A O 1
ATOM 2789 N N . ILE A 1 366 ? 0.296 34.208 -8.150 1.00 70.94 366 ILE A N 1
ATOM 2790 C CA . ILE A 1 366 ? 1.757 34.074 -8.239 1.00 70.94 366 ILE A CA 1
ATOM 2791 C C . ILE A 1 366 ? 2.368 35.212 -9.068 1.00 70.94 366 ILE A C 1
ATOM 2793 O O . ILE A 1 366 ? 3.371 35.805 -8.678 1.00 70.94 366 ILE A O 1
ATOM 2797 N N . ALA A 1 367 ? 1.742 35.577 -10.192 1.00 72.50 367 ALA A N 1
ATOM 2798 C CA . ALA A 1 367 ? 2.196 36.700 -11.011 1.00 72.50 367 ALA A CA 1
ATOM 2799 C C . ALA A 1 367 ? 2.121 38.048 -10.265 1.00 72.50 367 ALA A C 1
ATOM 2801 O O . ALA A 1 367 ? 2.947 38.927 -10.513 1.00 72.50 367 ALA A O 1
ATOM 2802 N N . ALA A 1 368 ? 1.156 38.217 -9.353 1.00 76.44 368 ALA A N 1
ATOM 2803 C CA . ALA A 1 368 ? 1.002 39.422 -8.538 1.00 76.44 368 ALA A CA 1
ATOM 2804 C C . ALA A 1 368 ? 2.020 39.515 -7.386 1.00 76.44 368 ALA A C 1
ATOM 2806 O O . ALA A 1 368 ? 2.382 40.623 -6.989 1.00 76.44 368 ALA A O 1
ATOM 2807 N N . GLU A 1 369 ? 2.503 38.381 -6.877 1.00 81.19 369 GLU A N 1
ATOM 2808 C CA . GLU A 1 369 ? 3.542 38.312 -5.836 1.00 81.19 369 GLU A CA 1
ATOM 2809 C C . GLU A 1 369 ? 4.942 38.667 -6.361 1.00 81.19 369 GLU A C 1
ATOM 2811 O O . GLU A 1 369 ? 5.820 39.051 -5.588 1.00 81.19 369 GLU A O 1
ATOM 2816 N N . GLY A 1 370 ? 5.125 38.622 -7.683 1.00 78.69 370 GLY A N 1
ATOM 2817 C CA . GLY A 1 370 ? 6.400 38.868 -8.342 1.00 78.69 370 GLY A CA 1
ATOM 2818 C C . GLY A 1 370 ? 7.282 37.621 -8.354 1.00 78.69 370 GLY A C 1
ATOM 2819 O O . GLY A 1 370 ? 7.330 36.848 -7.402 1.00 78.69 370 GLY A O 1
ATOM 2820 N N . ILE A 1 371 ? 7.987 37.416 -9.466 1.00 80.56 371 ILE A N 1
ATOM 2821 C CA . ILE A 1 371 ? 8.902 36.282 -9.616 1.00 80.56 371 ILE A CA 1
ATOM 2822 C C . ILE A 1 371 ? 10.252 36.662 -8.990 1.00 80.56 371 ILE A C 1
ATOM 2824 O O . ILE A 1 371 ? 10.789 37.718 -9.348 1.00 80.56 371 ILE A O 1
ATOM 2828 N N . PRO A 1 372 ? 10.810 35.839 -8.082 1.00 82.94 372 PRO A N 1
ATOM 2829 C CA . PRO A 1 372 ? 12.122 36.091 -7.501 1.00 82.94 372 PRO A CA 1
ATOM 2830 C C . PRO A 1 372 ? 13.208 36.153 -8.583 1.00 82.94 372 PRO A C 1
ATOM 2832 O O . PRO A 1 372 ? 13.104 35.523 -9.639 1.00 82.94 372 PRO A O 1
ATOM 2835 N N . SER A 1 373 ? 14.283 36.900 -8.338 1.00 86.38 373 SER A N 1
ATOM 2836 C CA . SER A 1 373 ? 15.485 36.776 -9.174 1.00 86.38 373 SER A CA 1
ATOM 2837 C C . SER A 1 373 ? 16.139 35.405 -8.975 1.00 86.38 373 SER A C 1
ATOM 2839 O O . SER A 1 373 ? 16.014 34.842 -7.893 1.00 86.38 373 SER A O 1
ATOM 2841 N N . ASP A 1 374 ? 16.902 34.915 -9.954 1.00 84.56 374 ASP A N 1
ATOM 2842 C CA . ASP A 1 374 ? 17.619 33.627 -9.894 1.00 84.56 374 ASP A CA 1
ATOM 2843 C C . ASP A 1 374 ? 18.399 33.389 -8.592 1.00 84.56 374 ASP A C 1
ATOM 2845 O O . ASP A 1 374 ? 18.391 32.277 -8.077 1.00 84.56 374 ASP A O 1
ATOM 2849 N N . ASP A 1 375 ? 19.024 34.430 -8.033 1.00 86.12 375 ASP A N 1
ATOM 2850 C CA . ASP A 1 375 ? 19.810 34.350 -6.790 1.00 86.12 375 ASP A CA 1
ATOM 2851 C C . ASP A 1 375 ? 18.948 34.115 -5.532 1.00 86.12 375 ASP A C 1
ATOM 2853 O O . ASP A 1 375 ? 19.469 33.837 -4.454 1.00 86.12 375 ASP A O 1
ATOM 2857 N N . GLN A 1 376 ? 17.628 34.269 -5.653 1.00 83.81 376 GLN A N 1
ATOM 2858 C CA . GLN A 1 376 ? 16.644 34.028 -4.596 1.00 83.81 376 GLN A CA 1
ATOM 2859 C C . GLN A 1 376 ? 15.960 32.661 -4.735 1.00 83.81 376 GLN A C 1
ATOM 2861 O O . GLN A 1 376 ? 15.185 32.293 -3.855 1.00 83.81 376 GLN A O 1
ATOM 2866 N N . ILE A 1 377 ? 16.217 31.928 -5.824 1.00 81.62 377 ILE A N 1
ATOM 2867 C CA . ILE A 1 377 ? 15.665 30.593 -6.067 1.00 81.62 377 ILE A CA 1
ATOM 2868 C C . ILE A 1 377 ? 16.731 29.574 -5.638 1.00 81.62 377 ILE A C 1
ATOM 2870 O O . ILE A 1 377 ? 17.818 29.574 -6.224 1.00 81.62 377 ILE A O 1
ATOM 2874 N N . PRO A 1 378 ? 16.465 28.726 -4.625 1.00 78.94 378 PRO A N 1
ATOM 2875 C CA . PRO A 1 378 ? 17.435 27.741 -4.152 1.00 78.94 378 PRO A CA 1
ATOM 2876 C C . PRO A 1 378 ? 17.946 26.846 -5.290 1.00 78.94 378 PRO A C 1
ATOM 2878 O O . PRO A 1 378 ? 17.162 26.330 -6.081 1.00 78.94 378 PRO A O 1
ATOM 2881 N N . ASP A 1 379 ? 19.261 26.622 -5.365 1.00 73.44 379 ASP A N 1
ATOM 2882 C CA . ASP A 1 379 ? 19.865 25.756 -6.394 1.00 73.44 379 ASP A CA 1
ATOM 2883 C C . ASP A 1 379 ? 19.380 24.296 -6.308 1.00 73.44 379 ASP A C 1
ATOM 2885 O O . ASP A 1 379 ? 19.405 23.564 -7.299 1.00 73.44 379 ASP A O 1
ATOM 2889 N N . GLU A 1 380 ? 18.927 23.870 -5.128 1.00 66.75 380 GLU A N 1
ATOM 2890 C CA . GLU A 1 380 ? 18.433 22.511 -4.870 1.00 66.75 380 GLU A CA 1
ATOM 2891 C C . GLU A 1 380 ? 17.113 22.222 -5.593 1.00 66.75 380 GLU A C 1
ATOM 2893 O O . GLU A 1 380 ? 16.914 21.111 -6.080 1.00 66.75 380 GLU A O 1
ATOM 2898 N N . LEU A 1 381 ? 16.305 23.265 -5.806 1.00 60.69 381 LEU A N 1
ATOM 2899 C CA . LEU A 1 381 ? 15.054 23.231 -6.569 1.00 60.69 381 LEU A CA 1
ATOM 2900 C C . LEU A 1 381 ? 15.272 22.854 -8.047 1.00 60.69 381 LEU A C 1
ATOM 2902 O O . LEU A 1 381 ? 14.374 22.358 -8.713 1.00 60.69 381 LEU A O 1
ATOM 2906 N N . ILE A 1 382 ? 16.485 23.062 -8.571 1.00 55.66 382 ILE A N 1
ATOM 2907 C CA . ILE A 1 382 ? 16.833 22.799 -9.978 1.00 55.66 382 ILE A CA 1
ATOM 2908 C C . ILE A 1 382 ? 17.562 21.463 -10.139 1.00 55.66 382 ILE A C 1
ATOM 2910 O O . ILE A 1 382 ? 17.440 20.807 -11.174 1.00 55.66 382 ILE A O 1
ATOM 2914 N N . LYS A 1 383 ? 18.314 21.037 -9.115 1.00 47.44 383 LYS A N 1
ATOM 2915 C CA . LYS A 1 383 ? 19.080 19.782 -9.146 1.00 47.44 383 LYS A CA 1
ATOM 2916 C C . LYS A 1 383 ? 18.195 18.540 -9.179 1.00 47.44 383 LYS A C 1
ATOM 2918 O O . LYS A 1 383 ? 18.576 17.586 -9.849 1.00 47.44 383 LYS A O 1
ATOM 2923 N N . TYR A 1 384 ? 17.050 18.559 -8.499 1.00 43.88 384 TYR A N 1
ATOM 2924 C CA . TYR A 1 384 ? 16.174 17.389 -8.419 1.00 43.88 384 TYR A CA 1
ATOM 2925 C C . TYR A 1 384 ? 15.392 17.107 -9.710 1.00 43.88 384 TYR A C 1
ATOM 2927 O O . TYR A 1 384 ? 15.062 15.960 -9.974 1.00 43.88 384 TYR A O 1
ATOM 2935 N N . ARG A 1 385 ? 15.145 18.107 -10.568 1.00 56.94 385 ARG A N 1
ATOM 2936 C CA . ARG A 1 385 ? 14.088 17.985 -11.593 1.00 56.94 385 ARG A CA 1
ATOM 2937 C C . ARG A 1 385 ? 14.511 18.225 -13.047 1.00 56.94 385 ARG A C 1
ATOM 2939 O O . ARG A 1 385 ? 13.694 18.012 -13.938 1.00 56.94 385 ARG A O 1
ATOM 2946 N N . MET A 1 386 ? 15.780 18.540 -13.353 1.00 39.00 386 MET A N 1
ATOM 2947 C CA . MET A 1 386 ? 16.266 18.392 -14.747 1.00 39.00 386 MET A CA 1
ATOM 2948 C C . MET A 1 386 ? 16.195 16.927 -15.226 1.00 39.00 386 MET A C 1
ATOM 2950 O O . MET A 1 386 ? 16.153 16.680 -16.431 1.00 39.00 386 MET A O 1
ATOM 2954 N N . PHE A 1 387 ? 16.156 15.967 -14.295 1.00 37.19 387 PHE A N 1
ATOM 2955 C CA . PHE A 1 387 ? 15.931 14.550 -14.584 1.00 37.19 387 PHE A CA 1
ATOM 2956 C C . PHE A 1 387 ? 14.449 14.226 -14.853 1.00 37.19 387 PHE A C 1
ATOM 2958 O O . PHE A 1 387 ? 14.166 13.417 -15.734 1.00 37.19 387 PHE A O 1
ATOM 2965 N N . ASP A 1 388 ? 13.514 14.913 -14.189 1.00 39.31 388 ASP A N 1
ATOM 2966 C CA . ASP A 1 388 ? 12.075 14.679 -14.360 1.00 39.31 388 ASP A CA 1
ATOM 2967 C C . ASP A 1 388 ? 11.488 15.435 -15.549 1.00 39.31 388 ASP A C 1
ATOM 2969 O O . ASP A 1 388 ? 10.778 14.836 -16.348 1.00 39.31 388 ASP A O 1
ATOM 2973 N N . LEU A 1 389 ? 11.859 16.697 -15.790 1.00 40.38 389 LEU A N 1
ATOM 2974 C CA . LEU A 1 389 ? 11.378 17.461 -16.956 1.00 40.38 389 LEU A CA 1
ATOM 2975 C C . LEU A 1 389 ? 11.745 16.812 -18.307 1.00 40.38 389 LEU A C 1
ATOM 2977 O O . LEU A 1 389 ? 11.052 17.020 -19.300 1.00 40.38 389 LEU A O 1
ATOM 2981 N N . ALA A 1 390 ? 12.806 15.997 -18.355 1.00 38.34 390 ALA A N 1
ATOM 2982 C CA . ALA A 1 390 ? 13.165 15.192 -19.527 1.00 38.34 390 ALA A CA 1
ATOM 2983 C C . ALA A 1 390 ? 12.324 13.902 -19.674 1.00 38.34 390 ALA A C 1
ATOM 2985 O O . ALA A 1 390 ? 12.288 13.316 -20.758 1.00 38.34 390 ALA A O 1
ATOM 2986 N N . ARG A 1 391 ? 11.649 13.470 -18.602 1.00 40.28 391 ARG A N 1
ATOM 2987 C CA . ARG A 1 391 ? 10.777 12.287 -18.506 1.00 40.28 391 ARG A CA 1
ATOM 2988 C C . ARG A 1 391 ? 9.330 12.606 -18.927 1.00 40.28 391 ARG A C 1
ATOM 2990 O O . ARG A 1 391 ? 8.679 11.763 -19.537 1.00 40.28 391 ARG A O 1
ATOM 2997 N N . TRP A 1 392 ? 8.873 13.847 -18.729 1.00 45.28 392 TRP A N 1
ATOM 2998 C CA . TRP A 1 392 ? 7.535 14.356 -19.096 1.00 45.28 392 TRP A CA 1
ATOM 2999 C C . TRP A 1 392 ? 7.407 14.799 -20.568 1.00 45.28 392 TRP A C 1
ATOM 3001 O O . TRP A 1 392 ? 6.963 15.903 -20.885 1.00 45.28 392 TRP A O 1
ATOM 3011 N N . GLY A 1 393 ? 7.772 13.932 -21.517 1.00 38.34 393 GLY A N 1
ATOM 3012 C CA . GLY A 1 393 ? 7.627 14.169 -22.965 1.00 38.34 393 GLY A CA 1
ATOM 3013 C C . GLY A 1 393 ? 6.178 14.171 -23.494 1.00 38.34 393 GLY A C 1
ATOM 3014 O O . GLY A 1 393 ? 5.940 13.674 -24.594 1.00 38.34 393 GLY A O 1
ATOM 3015 N N . GLY A 1 394 ? 5.218 14.686 -22.720 1.00 47.56 394 GLY A N 1
ATOM 3016 C CA . GLY A 1 394 ? 3.773 14.646 -22.962 1.00 47.56 394 GLY A CA 1
ATOM 3017 C C . GLY A 1 394 ? 3.086 16.025 -22.894 1.00 47.56 394 GLY A C 1
ATOM 3018 O O . GLY A 1 394 ? 3.766 17.054 -22.891 1.00 47.56 394 GLY A O 1
ATOM 3019 N N . PRO A 1 395 ? 1.736 16.082 -22.892 1.00 37.59 395 PRO A N 1
ATOM 3020 C CA . PRO A 1 395 ? 0.917 17.281 -23.152 1.00 37.59 395 PRO A CA 1
ATOM 3021 C C . PRO A 1 395 ? 1.177 18.502 -22.246 1.00 37.59 395 PRO A C 1
ATOM 3023 O O . PRO A 1 395 ? 0.778 19.612 -22.590 1.00 37.59 395 PRO A O 1
ATOM 3026 N N . GLU A 1 396 ? 1.927 18.368 -21.161 1.00 45.62 396 GLU A N 1
ATOM 3027 C CA . GLU A 1 396 ? 2.365 19.468 -20.291 1.00 45.62 396 GLU A CA 1
ATOM 3028 C C . GLU A 1 396 ? 3.439 20.369 -20.918 1.00 45.62 396 GLU A C 1
ATOM 3030 O O . GLU A 1 396 ? 3.480 21.570 -20.646 1.00 45.62 396 GLU A O 1
ATOM 3035 N N . PHE A 1 397 ? 4.212 19.872 -21.891 1.00 44.22 397 PHE A N 1
ATOM 3036 C CA . PHE A 1 397 ? 5.009 20.756 -22.751 1.00 44.22 397 PHE A CA 1
ATOM 3037 C C . PHE A 1 397 ? 4.100 21.697 -23.573 1.00 44.22 397 PHE A C 1
ATOM 3039 O O . PHE A 1 397 ? 4.491 22.811 -23.933 1.00 44.22 397 PHE A O 1
ATOM 3046 N N . SER A 1 398 ? 2.842 21.292 -23.809 1.00 45.91 398 SER A N 1
ATOM 3047 C CA . SER A 1 398 ? 1.805 22.164 -24.374 1.00 45.91 398 SER A CA 1
ATOM 3048 C C . SER A 1 398 ? 1.175 23.090 -23.328 1.00 45.91 398 SER A C 1
ATOM 3050 O O . SER A 1 398 ? 0.688 24.149 -23.712 1.00 45.91 398 SER A O 1
ATOM 3052 N N . ALA A 1 399 ? 1.240 22.783 -22.027 1.00 45.88 399 ALA A N 1
ATOM 3053 C CA . ALA A 1 399 ? 0.817 23.700 -20.965 1.00 45.88 399 ALA A CA 1
ATOM 3054 C C . ALA A 1 399 ? 1.730 24.937 -20.896 1.00 45.88 399 ALA A C 1
ATOM 3056 O O . ALA A 1 399 ? 1.228 26.050 -20.778 1.00 45.88 399 ALA A O 1
ATOM 3057 N N . ALA A 1 400 ? 3.044 24.791 -21.107 1.00 46.25 400 ALA A N 1
ATOM 3058 C CA . ALA A 1 400 ? 3.963 25.931 -21.252 1.00 46.25 400 ALA A CA 1
ATOM 3059 C C . ALA A 1 400 ? 3.636 26.815 -22.483 1.00 46.25 400 ALA A C 1
ATOM 3061 O O . ALA A 1 400 ? 3.740 28.046 -22.433 1.00 46.25 400 ALA A O 1
ATOM 3062 N N . LEU A 1 401 ? 3.171 26.200 -23.578 1.00 47.41 401 LEU A N 1
ATOM 3063 C CA . LEU A 1 401 ? 2.655 26.896 -24.768 1.00 47.41 401 LEU A CA 1
ATOM 3064 C C . LEU A 1 401 ? 1.265 27.522 -24.549 1.00 47.41 401 LEU A C 1
ATOM 3066 O O . LEU A 1 401 ? 0.971 28.546 -25.150 1.00 47.41 401 LEU A O 1
ATOM 3070 N N . TYR A 1 402 ? 0.429 26.966 -23.671 1.00 51.84 402 TYR A N 1
ATOM 3071 C CA . TYR A 1 402 ? -0.880 27.530 -23.317 1.00 51.84 402 TYR A CA 1
ATOM 3072 C C . TYR A 1 402 ? -0.777 28.665 -22.285 1.00 51.84 402 TYR A C 1
ATOM 3074 O O . TYR A 1 402 ? -1.513 29.649 -22.354 1.00 51.84 402 TYR A O 1
ATOM 3082 N N . LEU A 1 403 ? 0.166 28.580 -21.343 1.00 51.91 403 LEU A N 1
ATOM 3083 C CA . LEU A 1 403 ? 0.383 29.579 -20.290 1.00 51.91 403 LEU A CA 1
ATOM 3084 C C . LEU A 1 403 ? 0.843 30.934 -20.844 1.00 51.91 403 LEU A C 1
ATOM 3086 O O . LEU A 1 403 ? 0.484 31.977 -20.293 1.00 51.91 403 LEU A O 1
ATOM 3090 N N . THR A 1 404 ? 1.581 30.930 -21.959 1.00 53.78 404 THR A N 1
ATOM 3091 C CA . THR A 1 404 ? 1.998 32.156 -22.661 1.00 53.78 404 THR A CA 1
ATOM 3092 C C . THR A 1 404 ? 0.820 32.951 -23.228 1.00 53.78 404 THR A C 1
ATOM 3094 O O . THR A 1 404 ? 0.891 34.181 -23.263 1.00 53.78 404 THR A O 1
ATOM 3097 N N . ASP A 1 405 ? -0.276 32.282 -23.595 1.00 53.97 405 ASP A N 1
ATOM 3098 C CA . ASP A 1 405 ? -1.505 32.922 -24.075 1.00 53.97 405 ASP A CA 1
ATOM 3099 C C . ASP A 1 405 ? -2.476 33.290 -22.931 1.00 53.97 405 ASP A C 1
ATOM 3101 O O . ASP A 1 405 ? -3.254 34.241 -23.054 1.00 53.97 405 ASP A O 1
ATOM 3105 N N . LEU A 1 406 ? -2.424 32.580 -21.797 1.00 57.81 406 LEU A N 1
ATOM 3106 C CA . LEU A 1 406 ? -3.392 32.698 -20.693 1.00 57.81 406 LEU A CA 1
ATOM 3107 C C . LEU A 1 406 ? -3.031 33.740 -19.621 1.00 57.81 406 LEU A C 1
ATOM 3109 O O . LEU A 1 406 ? -3.930 34.272 -18.963 1.00 57.81 406 LEU A O 1
ATOM 3113 N N . VAL A 1 407 ? -1.748 34.087 -19.463 1.00 65.25 407 VAL A N 1
ATOM 3114 C CA . VAL A 1 407 ? -1.295 35.175 -18.575 1.00 65.25 407 VAL A CA 1
ATOM 3115 C C . VAL A 1 407 ? -0.486 36.189 -19.393 1.00 65.25 407 VAL A C 1
ATOM 3117 O O . VAL A 1 407 ? 0.741 36.189 -19.337 1.00 65.25 407 VAL A O 1
ATOM 3120 N N . PRO A 1 408 ? -1.133 37.110 -20.139 1.00 62.34 408 PRO A N 1
ATOM 3121 C CA . PRO A 1 408 ? -0.446 38.007 -21.081 1.00 62.34 408 PRO A CA 1
ATOM 3122 C C . PRO A 1 408 ? 0.601 38.931 -20.441 1.00 62.34 408 PRO A C 1
ATOM 3124 O O . PRO A 1 408 ? 1.458 39.490 -21.126 1.00 62.34 408 PRO A O 1
ATOM 3127 N N . SER A 1 409 ? 0.520 39.134 -19.122 1.00 64.56 409 SER A N 1
ATOM 3128 C CA . SER A 1 409 ? 1.502 39.893 -18.344 1.00 64.56 409 SER A CA 1
ATOM 3129 C C . SER A 1 409 ? 2.797 39.121 -18.085 1.00 64.56 409 SER A C 1
ATOM 3131 O O . SER A 1 409 ? 3.813 39.743 -17.773 1.00 64.56 409 SER A O 1
ATOM 3133 N N . LEU A 1 410 ? 2.779 37.793 -18.213 1.00 68.25 410 LEU A N 1
ATOM 3134 C CA . LEU A 1 410 ? 3.922 36.930 -17.981 1.00 68.25 410 LEU A CA 1
ATOM 3135 C C . LEU A 1 410 ? 4.599 36.589 -19.310 1.00 68.25 410 LEU A C 1
ATOM 3137 O O . LEU A 1 410 ? 4.177 35.717 -20.062 1.00 68.25 410 LEU A O 1
ATOM 3141 N N . ASN A 1 411 ? 5.685 37.295 -19.617 1.00 80.38 411 ASN A N 1
ATOM 3142 C CA . ASN A 1 411 ? 6.474 36.993 -20.804 1.00 80.38 411 ASN A CA 1
ATOM 3143 C C . ASN A 1 411 ? 7.411 35.815 -20.509 1.00 80.38 411 ASN A C 1
ATOM 3145 O O . ASN A 1 411 ? 8.547 36.026 -20.091 1.00 80.38 411 ASN A O 1
ATOM 3149 N N . TRP A 1 412 ? 6.921 34.594 -20.728 1.00 74.94 412 TRP A N 1
ATOM 3150 C CA . TRP A 1 412 ? 7.641 33.343 -20.454 1.00 74.94 412 TRP A CA 1
ATOM 3151 C C . TRP A 1 412 ? 9.056 33.314 -21.044 1.00 74.94 412 TRP A C 1
ATOM 3153 O O . TRP A 1 412 ? 10.014 32.936 -20.377 1.00 74.94 412 TRP A O 1
ATOM 3163 N N . ASN A 1 413 ? 9.209 33.837 -22.263 1.00 76.69 413 ASN A N 1
ATOM 3164 C CA . ASN A 1 413 ? 10.486 33.908 -22.979 1.00 76.69 413 ASN A CA 1
ATOM 3165 C C . ASN A 1 413 ? 11.494 34.899 -22.366 1.00 76.69 413 ASN A C 1
ATOM 3167 O O . ASN A 1 413 ? 12.627 34.988 -22.836 1.00 76.69 413 ASN A O 1
ATOM 3171 N N . LYS A 1 414 ? 11.086 35.692 -21.368 1.00 81.69 414 LYS A N 1
ATOM 3172 C CA . LYS A 1 414 ? 11.969 36.579 -20.594 1.00 81.69 414 LYS A CA 1
ATOM 3173 C C . LYS A 1 414 ? 12.355 36.008 -19.232 1.00 81.69 414 LYS A C 1
ATOM 3175 O O . LYS A 1 414 ? 13.185 36.624 -18.569 1.00 81.69 414 LYS A O 1
ATOM 3180 N N . LEU A 1 415 ? 11.746 34.901 -18.816 1.00 81.31 415 LEU A N 1
ATOM 3181 C CA . LEU A 1 415 ? 12.120 34.202 -17.595 1.00 81.31 415 LEU A CA 1
ATOM 3182 C C . LEU A 1 415 ? 13.341 33.328 -17.866 1.00 81.31 415 LEU A C 1
ATOM 3184 O O . LEU A 1 415 ? 13.492 32.774 -18.957 1.00 81.31 415 LEU A O 1
ATOM 3188 N N . THR A 1 416 ? 14.211 33.216 -16.873 1.00 86.75 416 THR A N 1
ATOM 3189 C CA . THR A 1 416 ? 15.263 32.198 -16.873 1.00 86.75 416 THR A CA 1
ATOM 3190 C C . THR A 1 416 ? 14.642 30.817 -16.657 1.00 86.75 416 THR A C 1
ATOM 3192 O O . THR A 1 416 ? 13.515 30.695 -16.178 1.00 86.75 416 THR A O 1
ATOM 3195 N N . GLU A 1 417 ? 15.383 29.760 -16.973 1.00 78.38 417 GLU A N 1
ATOM 3196 C CA . GLU A 1 417 ? 14.955 28.380 -16.712 1.00 78.38 417 GLU A CA 1
ATOM 3197 C C . GLU A 1 417 ? 14.610 28.165 -15.227 1.00 78.38 417 GLU A C 1
ATOM 3199 O O . GLU A 1 417 ? 13.568 27.600 -14.906 1.00 78.38 417 GLU A O 1
ATOM 3204 N N . LYS A 1 418 ? 15.406 28.741 -14.312 1.00 80.50 418 LYS A N 1
ATOM 3205 C CA . LYS A 1 418 ? 15.141 28.703 -12.865 1.00 80.50 418 LYS A CA 1
ATOM 3206 C C . LYS A 1 418 ? 13.798 29.332 -12.496 1.00 80.50 418 LYS A C 1
ATOM 3208 O O . LYS A 1 418 ? 13.051 28.792 -11.687 1.00 80.50 418 LYS A O 1
ATOM 3213 N N . GLN A 1 419 ? 13.496 30.484 -13.088 1.00 83.75 419 GLN A N 1
ATOM 3214 C CA . GLN A 1 419 ? 12.252 31.208 -12.848 1.00 83.75 419 GLN A CA 1
ATOM 3215 C C . GLN A 1 419 ? 11.037 30.490 -13.434 1.00 83.75 419 GLN A C 1
ATOM 3217 O O . GLN A 1 419 ? 9.961 30.548 -12.845 1.00 83.75 419 GLN A O 1
ATOM 3222 N N . GLN A 1 420 ? 11.203 29.816 -14.573 1.00 83.12 420 GLN A N 1
ATOM 3223 C CA . GLN A 1 420 ? 10.157 28.989 -15.173 1.00 83.12 420 GLN A CA 1
ATOM 3224 C C . GLN A 1 420 ? 9.828 27.788 -14.280 1.00 83.12 420 GLN A C 1
ATOM 3226 O O . GLN A 1 420 ? 8.655 27.581 -13.978 1.00 83.12 420 GLN A O 1
ATOM 3231 N N . ILE A 1 421 ? 10.848 27.072 -13.790 1.00 74.94 421 ILE A N 1
ATOM 3232 C CA . ILE A 1 421 ? 10.691 25.946 -12.853 1.00 74.94 421 ILE A CA 1
ATOM 3233 C C . ILE A 1 421 ? 9.980 26.414 -11.580 1.00 74.94 421 ILE A C 1
ATOM 3235 O O . ILE A 1 421 ? 8.918 25.900 -11.252 1.00 74.94 421 ILE A O 1
ATOM 3239 N N . TYR A 1 422 ? 10.480 27.472 -10.932 1.00 80.44 422 TYR A N 1
ATOM 3240 C CA . TYR A 1 422 ? 9.856 28.040 -9.731 1.00 80.44 422 TYR A CA 1
ATOM 3241 C C . TYR A 1 422 ? 8.369 28.378 -9.931 1.00 80.44 422 TYR A C 1
ATOM 3243 O O . TYR A 1 422 ? 7.546 28.166 -9.043 1.00 80.44 422 TYR A O 1
ATOM 3251 N N . TYR A 1 423 ? 8.010 28.915 -11.098 1.00 78.56 423 TYR A N 1
ATOM 3252 C CA . TYR A 1 423 ? 6.631 29.290 -11.396 1.00 78.56 423 TYR A CA 1
ATOM 3253 C C . TYR A 1 423 ? 5.720 28.068 -11.597 1.00 78.56 423 TYR A C 1
ATOM 3255 O O . TYR A 1 423 ? 4.575 28.097 -11.150 1.00 78.56 423 TYR A O 1
ATOM 3263 N N . ILE A 1 424 ? 6.216 27.002 -12.236 1.00 73.56 424 ILE A N 1
ATOM 3264 C CA . ILE A 1 424 ? 5.490 25.731 -12.417 1.00 73.56 424 ILE A CA 1
ATOM 3265 C C . ILE A 1 424 ? 5.242 25.067 -11.065 1.00 73.56 424 ILE A C 1
ATOM 3267 O O . ILE A 1 424 ? 4.095 24.790 -10.728 1.00 73.56 424 ILE A O 1
ATOM 3271 N N . GLU A 1 425 ? 6.291 24.913 -10.264 1.00 70.38 425 GLU A N 1
ATOM 3272 C CA . GLU A 1 425 ? 6.240 24.282 -8.943 1.00 70.38 425 GLU A CA 1
ATOM 3273 C C . GLU A 1 425 ? 5.233 24.985 -8.021 1.00 70.38 425 GLU A C 1
ATOM 3275 O O . GLU A 1 425 ? 4.354 24.364 -7.422 1.00 70.38 425 GLU A O 1
ATOM 3280 N N . LYS A 1 426 ? 5.263 26.322 -8.002 1.00 74.06 426 LYS A N 1
ATOM 3281 C CA . LYS A 1 426 ? 4.326 27.128 -7.216 1.00 74.06 426 LYS A CA 1
ATOM 3282 C C . LYS A 1 426 ? 2.881 27.039 -7.722 1.00 74.06 426 LYS A C 1
ATOM 3284 O O . LYS A 1 426 ? 1.936 27.132 -6.940 1.00 74.06 426 LYS A O 1
ATOM 3289 N N . MET A 1 427 ? 2.666 26.845 -9.028 1.00 70.25 427 MET A N 1
ATOM 3290 C CA . MET A 1 427 ? 1.328 26.573 -9.574 1.00 70.25 427 MET A CA 1
ATOM 3291 C C . MET A 1 427 ? 0.834 25.178 -9.190 1.00 70.25 427 MET A C 1
ATOM 3293 O O . MET A 1 427 ? -0.336 25.036 -8.838 1.00 70.25 427 MET A O 1
ATOM 3297 N N . MET A 1 428 ? 1.709 24.178 -9.190 1.00 66.56 428 MET A N 1
ATOM 3298 C CA . MET A 1 428 ? 1.372 22.818 -8.766 1.00 66.56 428 MET A CA 1
ATOM 3299 C C . MET A 1 428 ? 1.201 22.710 -7.244 1.00 66.56 428 MET A C 1
ATOM 3301 O O . MET A 1 428 ? 0.420 21.897 -6.778 1.00 66.56 428 MET A O 1
ATOM 3305 N N . GLY A 1 429 ? 1.757 23.654 -6.476 1.00 66.12 429 GLY A N 1
ATOM 3306 C CA . GLY A 1 429 ? 1.613 23.714 -5.017 1.00 66.12 429 GLY A CA 1
ATOM 3307 C C . GLY A 1 429 ? 2.756 23.062 -4.251 1.00 66.12 429 GLY A C 1
ATOM 3308 O O . GLY A 1 429 ? 2.612 22.845 -3.057 1.00 66.12 429 GLY A O 1
ATOM 3309 N N . TYR A 1 430 ? 3.875 22.795 -4.920 1.00 50.72 430 TYR A N 1
ATOM 3310 C CA . TYR A 1 430 ? 5.079 22.224 -4.315 1.00 50.72 430 TYR A CA 1
ATOM 3311 C C . TYR A 1 430 ? 5.992 23.278 -3.659 1.00 50.72 430 TYR A C 1
ATOM 3313 O O . TYR A 1 430 ? 6.941 22.940 -2.957 1.00 50.72 430 TYR A O 1
ATOM 3321 N N . ILE A 1 431 ? 5.707 24.567 -3.882 1.00 47.16 431 ILE A N 1
ATOM 3322 C CA . ILE A 1 431 ? 6.318 25.741 -3.229 1.00 47.16 431 ILE A CA 1
ATOM 3323 C C . ILE A 1 431 ? 5.193 26.704 -2.869 1.00 47.16 431 ILE A C 1
ATOM 3325 O O . ILE A 1 431 ? 5.270 27.348 -1.798 1.00 47.16 431 ILE A O 1
#